Protein AF-A0A2B4SG74-F1 (afdb_monomer_lite)

Organism: Stylophora pistillata (NCBI:txid50429)

pLDDT: mean 77.89, std 18.44, range [24.59, 96.38]

Secondary structure (DSSP, 8-state):
---HHHHHSTT--GGGSPP-EEEEES-PPPPTTT--HHHHHHHHHH-GGG-GGGHHHHHHHHHHS-GGG-EEEEE----GGGGG-HHHHHHSHHHHHHHHHHHHHH-PPPPB-TT--B--HHHHHHHHHHHHHHHHTT-GGGHHHHHHHHHHHHHHHHHHHHTGGGGG-SSHHHHHHHHHHHHHHHHHH---HHHHHHHHHHHHHHHHHHHHHHHHHHHHHHHHHHHHHHHHHHHHHHHHHHHHHHHHHHHHHHHHHHHHHHHHHHHHHHHHHHHHHHHHHHHHHHTTS-------------SS---PEEEE--HHHHHHH---SEEEE--HHHHHHH-GGGEEE-TTS-EEE-HHHHHHHHH--PPS------------

Sequence (380 aa):
MSRLSDQIFPNITIENFPKLQVVIRGALGDPDGGKTIEDYTKDCIVEESFQESMKEERKAIAKHFPRNQIIVSQIPQVERDLFKDFDKLRKSDYWQEMRRLVEKLKKFPIKKTLGGSPMDGQGLVELAWYLKDTMNADSWLDFGNVYTALEKNICKRSRVKLIEPLFALPTADEIETRIEDALRNFAMDCELQTEISAVHKDLQHFAGEKRKADELELKVKEAESQRKAVEKKSEEQKQNFQYQMSAKTMEIERVKREKEEAELKEKNLKQLHQEQMKTIALLKEELSKKSSGFLDFIAPVGLGLALGVCWEWNEVAKQKFGLSGKDCGVIAQEVKKLYPHAVTTAIKGYLTVRYDMLNKMIYNFPDKNHHLDYNMNWTK

Structure (mmCIF, N/CA/C/O backbone):
data_AF-A0A2B4SG74-F1
#
_entry.id   AF-A0A2B4SG74-F1
#
loop_
_atom_site.group_PDB
_atom_site.id
_atom_site.type_symbol
_atom_site.label_atom_id
_atom_site.label_alt_id
_atom_site.label_comp_id
_atom_site.label_asym_id
_atom_site.label_entity_id
_atom_site.label_seq_id
_atom_site.pdbx_PDB_ins_code
_atom_site.Cartn_x
_atom_site.Cartn_y
_atom_site.Cartn_z
_atom_site.occupancy
_atom_site.B_iso_or_equiv
_atom_site.auth_seq_id
_atom_site.auth_comp_id
_atom_site.auth_asym_id
_atom_site.auth_atom_id
_atom_site.pdbx_PDB_model_num
ATOM 1 N N . MET A 1 1 ? 18.905 -27.986 -20.088 1.00 46.09 1 MET A N 1
ATOM 2 C CA . MET A 1 1 ? 19.153 -27.029 -18.988 1.00 46.09 1 MET A CA 1
ATOM 3 C C . MET A 1 1 ? 18.281 -25.811 -19.235 1.00 46.09 1 MET A C 1
ATOM 5 O O . MET A 1 1 ? 18.272 -25.352 -20.372 1.00 46.09 1 MET A O 1
ATOM 9 N N . SER A 1 2 ? 17.506 -25.337 -18.252 1.00 59.81 2 SER A N 1
ATOM 10 C CA . SER A 1 2 ? 16.792 -24.060 -18.407 1.00 59.81 2 SER A CA 1
ATOM 11 C C . SER A 1 2 ? 17.811 -22.924 -18.434 1.00 59.81 2 SER A C 1
ATOM 13 O O . SER A 1 2 ? 18.819 -22.980 -17.727 1.00 59.81 2 SER A O 1
ATOM 15 N N . ARG A 1 3 ? 17.596 -21.929 -19.297 1.00 66.62 3 ARG A N 1
ATOM 16 C CA . ARG A 1 3 ? 18.494 -20.776 -19.381 1.00 66.62 3 ARG A CA 1
ATOM 17 C C . ARG A 1 3 ? 18.402 -19.975 -18.094 1.00 66.62 3 ARG A C 1
ATOM 19 O O . ARG A 1 3 ? 17.334 -19.887 -17.493 1.00 66.62 3 ARG A O 1
ATOM 26 N N . LEU A 1 4 ? 19.508 -19.344 -17.710 1.00 67.75 4 LEU A N 1
ATOM 27 C CA . LEU A 1 4 ? 19.544 -18.518 -16.509 1.00 67.75 4 LEU A CA 1
ATOM 28 C C . LEU A 1 4 ? 18.475 -17.412 -16.550 1.00 67.75 4 LEU A C 1
ATOM 30 O O . LEU A 1 4 ? 17.810 -17.166 -15.555 1.00 67.75 4 LEU A O 1
ATOM 34 N N . SER A 1 5 ? 18.220 -16.821 -17.720 1.00 67.00 5 SER A N 1
ATOM 35 C CA . SER A 1 5 ? 17.137 -15.848 -17.912 1.00 67.00 5 SER A CA 1
ATOM 36 C C . SER A 1 5 ? 15.753 -16.399 -17.554 1.00 67.00 5 SER A C 1
ATOM 38 O O . SER A 1 5 ? 14.945 -15.681 -16.979 1.00 67.00 5 SER A O 1
ATOM 40 N N . ASP A 1 6 ? 15.484 -17.672 -17.853 1.00 70.75 6 ASP A N 1
ATOM 41 C CA . ASP A 1 6 ? 14.203 -18.318 -17.551 1.00 70.75 6 ASP A CA 1
ATOM 42 C C . ASP A 1 6 ? 14.072 -18.684 -16.067 1.00 70.75 6 ASP A C 1
ATOM 44 O O . ASP A 1 6 ? 12.958 -18.814 -15.566 1.00 70.75 6 ASP A O 1
ATOM 48 N N . GLN A 1 7 ? 15.199 -18.839 -15.366 1.00 68.62 7 GLN A N 1
ATOM 49 C CA . GLN A 1 7 ? 15.242 -19.051 -13.917 1.00 68.62 7 GLN A CA 1
ATOM 50 C C . GLN A 1 7 ? 15.112 -17.733 -13.147 1.00 68.62 7 GLN A C 1
ATOM 52 O O . GLN A 1 7 ? 14.427 -17.682 -12.131 1.00 68.62 7 GLN A O 1
ATOM 57 N N . ILE A 1 8 ? 15.750 -16.668 -13.640 1.00 68.50 8 ILE A N 1
ATOM 58 C CA . ILE A 1 8 ? 15.745 -15.347 -13.004 1.00 68.50 8 ILE A CA 1
ATOM 59 C C . ILE A 1 8 ? 14.426 -14.607 -13.258 1.00 68.50 8 ILE A C 1
ATOM 61 O O . ILE A 1 8 ? 13.906 -13.945 -12.361 1.00 68.50 8 ILE A O 1
ATOM 65 N N . PHE A 1 9 ? 13.879 -14.719 -14.469 1.00 71.94 9 PHE A N 1
ATOM 66 C CA . PHE A 1 9 ? 12.669 -14.014 -14.888 1.00 71.94 9 PHE A CA 1
ATOM 67 C C . PHE A 1 9 ? 11.568 -14.982 -15.364 1.00 71.94 9 PHE A C 1
ATOM 69 O O . PHE A 1 9 ? 11.155 -14.937 -16.531 1.00 71.94 9 PHE A O 1
ATOM 76 N N . PRO A 1 10 ? 11.069 -15.880 -14.495 1.00 62.78 10 PRO A N 1
ATOM 77 C CA . PRO A 1 10 ? 9.978 -16.771 -14.852 1.00 62.78 10 PRO A CA 1
ATOM 78 C C . PRO A 1 10 ? 8.664 -15.983 -14.933 1.00 62.78 10 PRO A C 1
ATOM 80 O O . PRO A 1 10 ? 8.332 -15.223 -14.029 1.00 62.78 10 PRO A O 1
ATOM 83 N N . ASN A 1 11 ? 7.890 -16.189 -16.003 1.00 62.28 11 ASN A N 1
ATOM 84 C CA . ASN A 1 11 ? 6.519 -15.670 -16.144 1.00 62.28 11 ASN A CA 1
ATOM 85 C C . ASN A 1 11 ? 6.361 -14.148 -15.940 1.00 62.28 11 ASN A C 1
ATOM 87 O O . ASN A 1 11 ? 5.356 -13.696 -15.399 1.00 62.28 11 ASN A O 1
ATOM 91 N N . ILE A 1 12 ? 7.342 -13.350 -16.366 1.00 65.75 12 ILE A N 1
ATOM 92 C CA . ILE A 1 12 ? 7.268 -11.890 -16.245 1.00 65.75 12 ILE A CA 1
ATOM 93 C C . ILE A 1 12 ? 6.330 -11.257 -17.273 1.00 65.75 12 ILE A C 1
ATOM 95 O O . ILE A 1 12 ? 6.381 -11.560 -18.468 1.00 65.75 12 ILE A O 1
ATOM 99 N N . THR A 1 13 ? 5.529 -10.303 -16.805 1.00 66.25 13 THR A N 1
ATOM 100 C CA . THR A 1 13 ? 4.758 -9.403 -17.662 1.00 66.25 13 THR A CA 1
ATOM 101 C C . THR A 1 13 ? 5.719 -8.427 -18.341 1.00 66.25 13 THR A C 1
ATOM 103 O O . THR A 1 13 ? 6.357 -7.605 -17.683 1.00 66.25 13 THR A O 1
ATOM 106 N N . ILE A 1 14 ? 5.820 -8.503 -19.671 1.00 69.12 14 ILE A N 1
ATOM 107 C CA . ILE A 1 14 ? 6.749 -7.687 -20.481 1.00 69.12 14 ILE A CA 1
ATOM 108 C C . ILE A 1 14 ? 6.483 -6.179 -20.306 1.00 69.12 14 ILE A C 1
ATOM 110 O O . ILE A 1 14 ? 7.381 -5.363 -20.473 1.00 69.12 14 ILE A O 1
ATOM 114 N N . GLU A 1 15 ? 5.265 -5.799 -19.915 1.00 73.69 15 GLU A N 1
ATOM 115 C CA . GLU A 1 15 ? 4.855 -4.403 -19.724 1.00 73.69 15 GLU A CA 1
ATOM 116 C C . GLU A 1 15 ? 5.691 -3.642 -18.687 1.00 73.69 15 GLU A C 1
ATOM 118 O O . GLU A 1 15 ? 5.962 -2.455 -18.875 1.00 73.69 15 GLU A O 1
ATOM 123 N N . ASN A 1 16 ? 6.127 -4.323 -17.622 1.00 77.56 16 ASN A N 1
ATOM 124 C CA . ASN A 1 16 ? 6.920 -3.722 -16.546 1.00 77.56 16 ASN A CA 1
ATOM 125 C C . ASN A 1 16 ? 8.428 -3.946 -16.726 1.00 77.56 16 ASN A C 1
ATOM 127 O O . ASN A 1 16 ? 9.232 -3.455 -15.930 1.00 77.56 16 ASN A O 1
ATOM 131 N N . PHE A 1 17 ? 8.831 -4.675 -17.770 1.00 76.12 17 PHE A N 1
ATOM 132 C CA . PHE A 1 17 ? 10.235 -4.933 -18.045 1.00 76.12 17 PHE A CA 1
ATOM 133 C C . PHE A 1 17 ? 10.927 -3.665 -18.584 1.00 76.12 17 PHE A C 1
ATOM 135 O O . PHE A 1 17 ? 10.308 -2.869 -19.300 1.00 76.12 17 PHE A O 1
ATOM 142 N N . PRO A 1 18 ? 12.214 -3.428 -18.259 1.00 77.81 18 PRO A N 1
ATOM 143 C CA . PRO A 1 18 ? 12.951 -2.299 -18.815 1.00 77.81 18 PRO A CA 1
ATOM 144 C C . PRO A 1 18 ? 12.933 -2.292 -20.348 1.00 77.81 18 PRO A C 1
ATOM 146 O O . PRO A 1 18 ? 13.016 -3.333 -20.989 1.00 77.81 18 PRO A O 1
ATOM 149 N N . LYS A 1 19 ? 12.877 -1.100 -20.950 1.00 82.31 19 LYS A N 1
ATOM 150 C CA . LYS A 1 19 ? 12.942 -0.943 -22.411 1.00 82.31 19 LYS A CA 1
ATOM 151 C C . LYS A 1 19 ? 14.387 -0.946 -22.906 1.00 82.31 19 LYS A C 1
ATOM 153 O O . LYS A 1 19 ? 15.270 -0.394 -22.249 1.00 82.31 19 LYS A O 1
ATOM 158 N N . LEU A 1 20 ? 14.608 -1.487 -24.106 1.00 88.19 20 LEU A N 1
ATOM 159 C CA . LEU A 1 20 ? 15.909 -1.475 -24.775 1.00 88.19 20 LEU A CA 1
ATOM 160 C C . LEU A 1 20 ? 16.028 -0.276 -25.726 1.00 88.19 20 LEU A C 1
ATOM 162 O O . LEU A 1 20 ? 15.348 -0.201 -26.750 1.00 88.19 20 LEU A O 1
ATOM 166 N N . GLN A 1 21 ? 16.930 0.649 -25.393 1.00 89.88 21 GLN A N 1
ATOM 167 C CA . GLN A 1 21 ? 17.346 1.749 -26.264 1.00 89.88 21 GLN A CA 1
ATOM 168 C C . GLN A 1 21 ? 18.730 1.442 -26.836 1.00 89.88 21 GLN A C 1
ATOM 170 O O . GLN A 1 21 ? 19.712 1.368 -26.101 1.00 89.88 21 GLN A O 1
ATOM 175 N N . VAL A 1 22 ? 18.817 1.340 -28.157 1.00 92.06 22 VAL A N 1
ATOM 176 C CA . VAL A 1 22 ? 20.075 1.179 -28.888 1.00 92.06 22 VAL A CA 1
ATOM 177 C C . VAL A 1 22 ? 20.520 2.543 -29.399 1.00 92.06 22 VAL A C 1
ATOM 179 O O . VAL A 1 22 ? 19.717 3.307 -29.944 1.00 92.06 22 VAL A O 1
ATOM 182 N N . VAL A 1 23 ? 21.797 2.867 -29.200 1.00 91.94 23 VAL A N 1
ATOM 183 C CA . VAL A 1 23 ? 22.414 4.096 -29.710 1.00 91.94 23 VAL A CA 1
ATOM 184 C C . VAL A 1 23 ? 23.575 3.718 -30.614 1.00 91.94 23 VAL A C 1
ATOM 186 O O . VAL A 1 23 ? 24.609 3.247 -30.142 1.00 91.94 23 VAL A O 1
ATOM 189 N N . ILE A 1 24 ? 23.401 3.947 -31.909 1.00 90.19 24 ILE A N 1
ATOM 190 C CA . ILE A 1 24 ? 24.418 3.692 -32.925 1.00 90.19 24 ILE A CA 1
ATOM 191 C C . ILE A 1 24 ? 25.202 4.977 -33.137 1.00 90.19 24 ILE A C 1
ATOM 193 O O . ILE A 1 24 ? 24.617 6.028 -33.384 1.00 90.19 24 ILE A O 1
ATOM 197 N N . ARG A 1 25 ? 26.528 4.904 -33.041 1.00 86.62 25 ARG A N 1
ATOM 198 C CA . ARG A 1 25 ? 27.419 6.039 -33.300 1.00 86.62 25 ARG A CA 1
ATOM 199 C C . ARG A 1 25 ? 28.217 5.743 -34.557 1.00 86.62 25 ARG A C 1
ATOM 201 O O . ARG A 1 25 ? 28.949 4.758 -34.570 1.00 86.62 25 ARG A O 1
ATOM 208 N N . GLY A 1 26 ? 28.098 6.581 -35.581 1.00 81.19 26 GLY A N 1
ATOM 209 C CA . GLY A 1 26 ? 28.899 6.422 -36.793 1.00 81.19 26 GLY A CA 1
ATOM 210 C C . GLY A 1 26 ? 28.222 6.896 -38.074 1.00 81.19 26 GLY A C 1
ATOM 211 O O . GLY A 1 26 ? 27.052 7.281 -38.081 1.00 81.19 26 GLY A O 1
ATOM 212 N N . ALA A 1 27 ? 28.981 6.837 -39.167 1.00 72.56 27 ALA A N 1
ATOM 213 C CA . ALA A 1 27 ? 28.511 7.042 -40.534 1.00 72.56 27 ALA A CA 1
ATOM 214 C C . ALA A 1 27 ? 28.172 5.693 -41.188 1.00 72.56 27 ALA A C 1
ATOM 216 O O . ALA A 1 27 ? 28.838 5.259 -42.125 1.00 72.56 27 ALA A O 1
ATOM 217 N N . LEU A 1 28 ? 27.169 4.996 -40.650 1.00 79.38 28 LEU A N 1
ATOM 218 C CA . LEU A 1 28 ? 26.618 3.825 -41.331 1.00 79.38 28 LEU A CA 1
ATOM 219 C C . LEU A 1 28 ? 25.747 4.301 -42.496 1.00 79.38 28 LEU A C 1
ATOM 221 O O . LEU A 1 28 ? 24.942 5.216 -42.317 1.00 79.38 28 LEU A O 1
ATOM 225 N N . GLY A 1 29 ? 25.933 3.693 -43.667 1.00 76.62 29 GLY A N 1
ATOM 226 C CA . GLY A 1 29 ? 25.005 3.830 -44.786 1.00 76.62 29 GLY A CA 1
ATOM 227 C C . GLY A 1 29 ? 23.738 3.012 -44.549 1.00 76.62 29 GLY A C 1
ATOM 228 O O . GLY A 1 29 ? 23.721 2.120 -43.694 1.00 76.62 29 GLY A O 1
ATOM 229 N N . ASP A 1 30 ? 22.690 3.315 -45.311 1.00 79.94 30 ASP A N 1
ATOM 230 C CA . ASP A 1 30 ? 21.480 2.505 -45.273 1.00 79.94 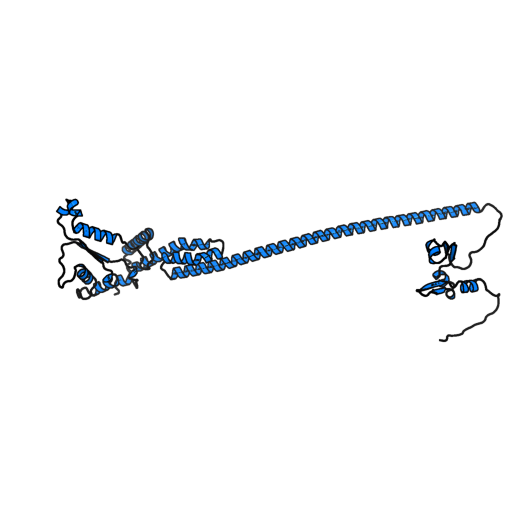30 ASP A CA 1
ATOM 231 C C . ASP A 1 30 ? 21.781 1.074 -45.751 1.00 79.94 30 ASP A C 1
ATOM 233 O O . ASP A 1 30 ? 22.511 0.889 -46.730 1.00 79.94 30 ASP A O 1
ATOM 237 N N . PRO A 1 31 ? 21.261 0.055 -45.051 1.00 83.56 31 PRO A N 1
ATOM 238 C CA . PRO A 1 31 ? 21.435 -1.333 -45.442 1.00 83.56 31 PRO A CA 1
ATOM 239 C C . PRO A 1 31 ? 20.709 -1.653 -46.754 1.00 83.56 31 PRO A C 1
ATOM 241 O O . PRO A 1 31 ? 19.700 -1.040 -47.112 1.00 83.56 31 PRO A O 1
ATOM 244 N N . ASP A 1 32 ? 21.216 -2.667 -47.456 1.00 79.50 32 ASP A N 1
ATOM 245 C CA . ASP A 1 32 ? 20.659 -3.115 -48.730 1.00 79.50 32 ASP A CA 1
ATOM 246 C C . ASP A 1 32 ? 19.172 -3.504 -48.617 1.00 79.50 32 ASP A C 1
ATOM 248 O O . ASP A 1 32 ? 18.679 -3.948 -47.575 1.00 79.50 32 ASP A O 1
ATOM 252 N N . GLY A 1 33 ? 18.442 -3.363 -49.727 1.00 78.38 33 GLY A N 1
ATOM 253 C CA . GLY A 1 33 ? 17.026 -3.740 -49.806 1.00 78.38 33 GLY A CA 1
ATOM 254 C C . GLY A 1 33 ? 16.047 -2.679 -49.294 1.00 78.38 33 GLY A C 1
ATOM 255 O O . GLY A 1 33 ? 14.904 -3.009 -48.987 1.00 78.38 33 GLY A O 1
ATOM 256 N N . GLY A 1 34 ? 16.476 -1.414 -49.200 1.00 80.12 34 GLY A N 1
ATOM 257 C CA . GLY A 1 34 ? 15.609 -0.283 -48.845 1.00 80.12 34 GLY A CA 1
ATOM 258 C C . GLY A 1 34 ? 15.184 -0.254 -47.376 1.00 80.12 34 GLY A C 1
ATOM 259 O O . GLY A 1 34 ? 14.240 0.455 -47.025 1.00 80.12 34 GLY A O 1
ATOM 260 N N . LYS A 1 35 ? 15.853 -1.029 -46.514 1.00 85.31 35 LYS A N 1
ATOM 261 C CA . LYS A 1 35 ? 15.627 -0.990 -45.069 1.00 85.31 35 LYS A CA 1
ATOM 262 C C . LYS A 1 35 ? 16.327 0.219 -44.467 1.00 85.31 35 LYS A C 1
ATOM 264 O O . LYS A 1 35 ? 17.443 0.556 -44.839 1.00 85.31 35 LYS A O 1
ATOM 269 N N . THR A 1 36 ? 15.692 0.825 -43.472 1.00 89.50 36 THR A N 1
ATOM 270 C CA . THR A 1 36 ? 16.356 1.831 -42.641 1.00 89.50 36 THR A CA 1
ATOM 271 C C . THR A 1 36 ? 17.359 1.158 -41.700 1.00 89.50 36 THR A C 1
ATOM 273 O O . THR A 1 36 ? 17.187 -0.006 -41.316 1.00 89.50 36 THR A O 1
ATOM 276 N N . ILE A 1 37 ? 18.377 1.899 -41.251 1.00 88.50 37 ILE A N 1
ATOM 277 C CA . ILE A 1 37 ? 19.296 1.443 -40.190 1.00 88.50 37 ILE A CA 1
ATOM 278 C C . ILE A 1 37 ? 18.525 1.027 -38.929 1.00 88.50 37 ILE A C 1
ATOM 280 O O . ILE A 1 37 ? 18.900 0.063 -38.258 1.00 88.50 37 ILE A O 1
ATOM 284 N N . GLU A 1 38 ? 17.432 1.725 -38.611 1.00 89.75 38 GLU A N 1
ATOM 285 C CA . GLU A 1 38 ? 16.568 1.395 -37.479 1.00 89.75 38 GLU A CA 1
ATOM 286 C C . GLU A 1 38 ? 15.947 0.000 -37.625 1.00 89.75 38 GLU A C 1
ATOM 288 O O . GLU A 1 38 ? 16.094 -0.823 -36.718 1.00 89.75 38 GLU A O 1
ATOM 293 N N . ASP A 1 39 ? 15.291 -0.287 -38.750 1.00 91.38 39 ASP A N 1
ATOM 294 C CA . ASP A 1 39 ? 14.640 -1.582 -38.969 1.00 91.38 39 ASP A CA 1
ATOM 295 C C . ASP A 1 39 ? 15.643 -2.722 -39.048 1.00 91.38 39 ASP A C 1
ATOM 297 O O . ASP A 1 39 ? 15.446 -3.758 -38.414 1.00 91.38 39 ASP A O 1
ATOM 301 N N . TYR A 1 40 ? 16.753 -2.507 -39.754 1.00 92.62 40 TYR A N 1
ATOM 302 C CA . TYR A 1 40 ? 17.822 -3.492 -39.831 1.00 92.62 40 TYR A CA 1
ATOM 303 C C . TYR A 1 40 ? 18.396 -3.811 -38.453 1.00 92.62 40 TYR A C 1
ATOM 305 O O . TYR A 1 40 ? 18.620 -4.974 -38.134 1.00 92.62 40 TYR A O 1
ATOM 313 N N . THR A 1 41 ? 18.599 -2.800 -37.605 1.00 92.38 41 THR A N 1
ATOM 314 C CA . THR A 1 41 ? 19.118 -3.004 -36.247 1.00 92.38 41 THR A CA 1
ATOM 315 C C . THR A 1 41 ? 18.132 -3.778 -35.386 1.00 92.38 41 THR A C 1
ATOM 317 O O . THR A 1 41 ? 18.549 -4.667 -34.649 1.00 92.38 41 THR A O 1
ATOM 320 N N . LYS A 1 42 ? 16.831 -3.480 -35.477 1.00 93.81 42 LYS A N 1
ATOM 321 C CA . LYS A 1 42 ? 15.806 -4.242 -34.752 1.00 93.81 42 LYS A CA 1
ATOM 322 C C . LYS A 1 42 ? 15.826 -5.708 -35.178 1.00 93.81 42 LYS A C 1
ATOM 324 O O . LYS A 1 42 ? 15.923 -6.578 -34.315 1.00 93.81 42 LYS A O 1
ATOM 329 N N . ASP A 1 43 ? 15.818 -5.978 -36.481 1.00 92.19 43 ASP A N 1
ATOM 330 C CA . ASP A 1 43 ? 15.881 -7.342 -37.020 1.00 92.19 43 ASP A CA 1
ATOM 331 C C . ASP A 1 43 ? 17.177 -8.042 -36.565 1.00 92.19 43 ASP A C 1
ATOM 333 O O . ASP A 1 43 ? 17.149 -9.153 -36.041 1.00 92.19 43 ASP A O 1
ATOM 337 N N . CYS A 1 44 ? 18.306 -7.335 -36.628 1.00 91.50 44 CYS A N 1
ATOM 338 C CA . CYS A 1 44 ? 19.619 -7.785 -36.163 1.00 91.50 44 CYS A CA 1
ATOM 339 C C . CYS A 1 44 ? 19.706 -8.012 -34.645 1.00 91.50 44 CYS A C 1
ATOM 341 O O . CYS A 1 44 ? 20.732 -8.488 -34.164 1.00 91.50 44 CYS A O 1
ATOM 343 N N . ILE A 1 45 ? 18.677 -7.716 -33.852 1.00 92.81 45 ILE A N 1
ATOM 344 C CA . ILE A 1 45 ? 18.647 -8.033 -32.416 1.00 92.81 45 ILE A CA 1
ATOM 345 C C . ILE A 1 45 ? 17.709 -9.207 -32.149 1.00 92.81 45 ILE A C 1
ATOM 347 O O . ILE A 1 45 ? 18.089 -10.120 -31.417 1.00 92.81 45 ILE A O 1
ATOM 351 N N . VAL A 1 46 ? 16.520 -9.219 -32.757 1.00 93.88 46 VAL A N 1
ATOM 352 C CA . VAL A 1 46 ? 15.441 -10.134 -32.343 1.00 93.88 46 VAL A CA 1
ATOM 353 C C . VAL A 1 46 ? 14.935 -11.089 -33.417 1.00 93.88 46 VAL A C 1
ATOM 355 O O . VAL A 1 46 ? 14.260 -12.048 -33.061 1.00 93.88 46 VAL A O 1
ATOM 358 N N . GLU A 1 47 ? 15.240 -10.872 -34.698 1.00 92.56 47 GLU A N 1
ATOM 359 C CA . GLU A 1 47 ? 14.704 -11.713 -35.775 1.00 92.56 47 GLU A CA 1
ATOM 360 C C . GLU A 1 47 ? 15.440 -13.055 -35.842 1.00 92.56 47 GLU A C 1
ATOM 362 O O . GLU A 1 47 ? 16.646 -13.100 -36.096 1.00 92.56 47 GLU A O 1
ATOM 367 N N . GLU A 1 48 ? 14.718 -14.157 -35.633 1.00 89.88 48 GLU A N 1
ATOM 368 C CA . GLU A 1 48 ? 15.298 -15.505 -35.554 1.00 89.88 48 GLU A CA 1
ATOM 369 C C . GLU A 1 48 ? 16.054 -15.872 -36.837 1.00 89.88 48 GLU A C 1
ATOM 371 O O . GLU A 1 48 ? 17.133 -16.464 -36.775 1.00 89.88 48 GLU A O 1
ATOM 376 N N . SER A 1 49 ? 15.524 -15.464 -37.993 1.00 87.81 49 SER A N 1
ATOM 377 C CA . SER A 1 49 ? 16.096 -15.775 -39.305 1.00 87.81 49 SER A CA 1
ATOM 378 C C . SER A 1 49 ? 17.283 -14.894 -39.700 1.00 87.81 49 SER A C 1
ATOM 380 O O . SER A 1 49 ? 17.843 -15.088 -40.776 1.00 87.81 49 SER A O 1
ATOM 382 N N . PHE A 1 50 ? 17.667 -13.903 -38.887 1.00 87.88 50 PHE A N 1
ATOM 383 C CA . PHE A 1 50 ? 18.754 -12.986 -39.244 1.00 87.88 50 PHE A CA 1
ATOM 384 C C . PHE A 1 50 ? 20.111 -13.702 -39.309 1.00 87.88 50 PHE A C 1
ATOM 386 O O . PHE A 1 50 ? 20.942 -13.398 -40.161 1.00 87.88 50 PHE A O 1
ATOM 393 N N . GLN A 1 51 ? 20.341 -14.659 -38.403 1.00 87.50 51 GLN A N 1
ATOM 394 C CA . GLN A 1 51 ? 21.536 -15.502 -38.391 1.00 87.50 51 GLN A CA 1
ATOM 395 C C . GLN A 1 51 ? 21.259 -16.801 -37.628 1.00 87.50 51 GLN A C 1
ATOM 397 O O . GLN A 1 51 ? 21.105 -16.774 -36.406 1.00 87.50 51 GLN A O 1
ATOM 402 N N . GLU A 1 52 ? 21.274 -17.935 -38.335 1.00 85.25 52 GLU A N 1
ATOM 403 C CA . GLU A 1 52 ? 20.862 -19.240 -37.789 1.00 85.25 52 GLU A CA 1
ATOM 404 C C . GLU A 1 52 ? 21.660 -19.651 -36.540 1.00 85.25 52 GLU A C 1
ATOM 406 O O . GLU A 1 52 ? 21.100 -20.180 -35.585 1.00 85.25 52 GLU A O 1
ATOM 411 N N . SER A 1 53 ? 22.962 -19.338 -36.489 1.00 89.62 53 SER A N 1
ATOM 412 C CA . SER A 1 53 ? 23.825 -19.692 -35.353 1.00 89.62 53 SER A CA 1
ATOM 413 C C . SER A 1 53 ? 23.482 -18.969 -34.046 1.00 89.62 53 SER A C 1
ATOM 415 O O . SER A 1 53 ? 24.013 -19.346 -33.010 1.00 89.62 53 SER A O 1
ATOM 417 N N . MET A 1 54 ? 22.653 -17.921 -34.099 1.00 89.00 54 MET A N 1
ATOM 418 C CA . MET A 1 54 ? 22.254 -17.093 -32.951 1.00 89.00 54 MET A CA 1
ATOM 419 C C . MET A 1 54 ? 20.748 -17.180 -32.669 1.00 89.00 54 MET A C 1
ATOM 421 O O . MET A 1 54 ? 20.199 -16.368 -31.921 1.00 89.00 54 MET A O 1
ATOM 425 N N . LYS A 1 55 ? 20.045 -18.112 -33.320 1.00 90.38 55 LYS A N 1
ATOM 426 C CA . LYS A 1 55 ? 18.582 -18.203 -33.290 1.00 90.38 55 LYS A CA 1
ATOM 427 C C . LYS A 1 55 ? 18.024 -18.241 -31.870 1.00 90.38 55 LYS A C 1
ATOM 429 O O . LYS A 1 55 ? 17.107 -17.493 -31.534 1.00 90.38 55 LYS A O 1
ATOM 434 N N . GLU A 1 56 ? 18.604 -19.078 -31.016 1.00 85.69 56 GLU A N 1
ATOM 435 C CA . GLU A 1 56 ? 18.108 -19.254 -29.657 1.00 85.69 56 GLU A CA 1
ATOM 436 C C . GLU A 1 56 ? 18.364 -18.003 -28.803 1.00 85.69 56 GLU A C 1
ATOM 438 O O . GLU A 1 56 ? 17.487 -17.574 -28.053 1.00 85.69 56 GLU A O 1
ATOM 443 N N . GLU A 1 57 ? 19.539 -17.378 -28.885 1.00 87.12 57 GLU A N 1
ATOM 444 C CA . GLU A 1 57 ? 19.866 -16.115 -28.203 1.00 87.12 57 GLU A CA 1
ATOM 445 C C . GLU A 1 57 ? 18.873 -15.013 -28.579 1.00 87.12 57 GLU A C 1
ATOM 447 O O . GLU A 1 57 ? 18.324 -14.349 -27.699 1.00 87.12 57 GLU A O 1
ATOM 452 N N . ARG A 1 58 ? 18.584 -14.867 -29.876 1.00 90.06 58 ARG A N 1
ATOM 453 C CA . ARG A 1 58 ? 17.630 -13.878 -30.398 1.00 90.06 58 ARG A CA 1
ATOM 454 C C . ARG A 1 58 ? 16.229 -14.113 -29.869 1.00 90.06 58 ARG A C 1
ATOM 456 O O . ARG A 1 58 ? 15.599 -13.168 -29.406 1.00 90.06 58 ARG A O 1
ATOM 463 N N . LYS A 1 59 ? 15.783 -15.368 -29.839 1.00 88.00 59 LYS A N 1
ATOM 464 C CA . LYS A 1 59 ? 14.495 -15.755 -29.257 1.00 88.00 59 LYS A CA 1
ATOM 465 C C . LYS A 1 59 ? 14.392 -15.390 -27.774 1.00 88.00 59 LYS A C 1
ATOM 467 O O . LYS A 1 59 ? 13.356 -14.895 -27.331 1.00 88.00 59 LYS A O 1
ATOM 472 N N . ALA A 1 60 ? 15.467 -15.572 -27.003 1.00 84.00 60 ALA A N 1
ATOM 473 C CA . ALA A 1 60 ? 15.495 -15.137 -25.605 1.00 84.00 60 ALA A CA 1
ATOM 474 C C . ALA A 1 60 ? 15.475 -13.611 -25.461 1.00 84.00 60 ALA A C 1
ATOM 476 O O . ALA A 1 60 ? 14.752 -13.097 -24.612 1.00 84.00 60 ALA A O 1
ATOM 477 N N . ILE A 1 61 ? 16.211 -12.874 -26.295 1.00 87.00 61 ILE A N 1
ATOM 478 C CA . ILE A 1 61 ? 16.167 -11.406 -26.280 1.00 87.00 61 ILE A CA 1
ATOM 479 C C . ILE A 1 61 ? 14.765 -10.920 -26.671 1.00 87.00 61 ILE A C 1
ATOM 481 O O . ILE A 1 61 ? 14.202 -10.090 -25.964 1.00 87.00 61 ILE A O 1
ATOM 485 N N . ALA A 1 62 ? 14.167 -11.480 -27.725 1.00 89.12 62 ALA A N 1
ATOM 486 C CA . ALA A 1 62 ? 12.836 -11.134 -28.225 1.00 89.12 62 ALA A CA 1
ATOM 487 C C . ALA A 1 62 ? 11.729 -11.357 -27.183 1.00 89.12 62 ALA A C 1
ATOM 489 O O . ALA A 1 62 ? 10.783 -10.571 -27.114 1.00 89.12 62 ALA A O 1
ATOM 490 N N . LYS A 1 63 ? 11.869 -12.393 -26.342 1.00 85.44 63 LYS A N 1
ATOM 491 C CA . LYS A 1 63 ? 10.964 -12.674 -25.216 1.00 85.44 63 LYS A CA 1
ATOM 492 C C . LYS A 1 63 ? 10.909 -11.519 -24.209 1.00 85.44 63 LYS A C 1
ATOM 494 O O . LYS A 1 63 ? 9.853 -11.270 -23.638 1.00 85.44 63 LYS A O 1
ATOM 499 N N . HIS A 1 64 ? 12.028 -10.832 -23.985 1.00 83.38 64 HIS A N 1
ATOM 500 C CA . HIS A 1 64 ? 12.141 -9.757 -22.993 1.00 83.38 64 HIS A CA 1
ATOM 501 C C . HIS A 1 64 ? 12.065 -8.353 -23.606 1.00 83.38 64 HIS A C 1
ATOM 503 O O . HIS A 1 64 ? 11.587 -7.422 -22.965 1.00 83.38 64 HIS A O 1
ATOM 509 N N . PHE A 1 65 ? 12.506 -8.204 -24.853 1.00 88.69 65 PHE A N 1
ATOM 510 C CA . PHE A 1 65 ? 12.542 -6.951 -25.598 1.00 88.69 65 PHE A CA 1
ATOM 511 C C . PHE A 1 65 ? 11.906 -7.157 -26.979 1.00 88.69 65 PHE A C 1
ATOM 513 O O . PHE A 1 65 ? 12.617 -7.358 -27.966 1.00 88.69 65 PHE A O 1
ATOM 520 N N . PRO A 1 66 ? 10.567 -7.117 -27.078 1.00 89.38 66 PRO A N 1
ATOM 521 C CA . PRO A 1 66 ? 9.876 -7.283 -28.349 1.00 89.38 66 PRO A CA 1
ATOM 522 C C . PRO A 1 66 ? 10.320 -6.248 -29.386 1.00 89.38 66 PRO A C 1
ATOM 524 O O . PRO A 1 66 ? 10.580 -5.089 -29.052 1.00 89.38 66 PRO A O 1
ATOM 527 N N . ARG A 1 67 ? 10.332 -6.635 -30.669 1.00 92.12 67 ARG A N 1
ATOM 528 C CA . ARG A 1 67 ? 10.804 -5.790 -31.787 1.00 92.12 67 ARG A CA 1
ATOM 529 C C . ARG A 1 67 ? 10.214 -4.376 -31.773 1.00 92.12 67 ARG A C 1
ATOM 531 O O . ARG A 1 67 ? 10.922 -3.403 -32.015 1.00 92.12 67 ARG A O 1
ATOM 538 N N . ASN A 1 68 ? 8.917 -4.257 -31.493 1.00 90.31 68 ASN A N 1
ATOM 539 C CA . ASN A 1 68 ? 8.189 -2.985 -31.469 1.00 90.31 68 ASN A CA 1
ATOM 540 C C . ASN A 1 68 ? 8.504 -2.106 -30.243 1.00 90.31 68 ASN A C 1
ATOM 542 O O . ASN A 1 68 ? 8.192 -0.918 -30.264 1.00 90.31 68 ASN A O 1
ATOM 546 N N . GLN A 1 69 ? 9.111 -2.663 -29.192 1.00 88.06 69 GLN A N 1
ATOM 547 C CA . GLN A 1 69 ? 9.519 -1.933 -27.989 1.00 88.06 69 GLN A CA 1
ATOM 548 C C . GLN A 1 69 ? 10.987 -1.487 -28.025 1.00 88.06 69 GLN A C 1
ATOM 550 O O . GLN A 1 69 ? 11.384 -0.640 -27.221 1.00 88.06 69 GLN A O 1
ATOM 555 N N . ILE A 1 70 ? 11.785 -2.024 -28.952 1.00 91.44 70 ILE A N 1
ATOM 556 C CA . ILE A 1 70 ? 13.169 -1.599 -29.167 1.00 91.44 70 ILE A CA 1
ATOM 557 C C . ILE A 1 70 ? 13.168 -0.240 -29.861 1.00 91.44 70 ILE A C 1
ATOM 559 O O . ILE A 1 70 ? 12.538 -0.052 -30.904 1.00 91.44 70 ILE A O 1
ATOM 563 N N . ILE A 1 71 ? 13.920 0.705 -29.304 1.00 90.25 71 ILE A N 1
ATOM 564 C CA . ILE A 1 71 ? 14.097 2.035 -29.886 1.00 90.25 71 ILE A CA 1
ATOM 565 C C . ILE A 1 71 ? 15.539 2.162 -30.357 1.00 90.25 71 ILE A C 1
ATOM 567 O O . ILE A 1 71 ? 16.470 1.933 -29.587 1.00 90.25 71 ILE A O 1
ATOM 571 N N . VAL A 1 72 ? 15.734 2.594 -31.600 1.00 91.19 72 VAL A N 1
ATOM 572 C CA . VAL A 1 72 ? 17.064 2.837 -32.169 1.00 91.19 72 VAL A CA 1
ATOM 573 C C . VAL A 1 72 ? 17.235 4.337 -32.392 1.00 91.19 72 VAL A C 1
ATOM 575 O O . VAL A 1 72 ? 16.324 5.024 -32.854 1.00 91.19 72 VAL A O 1
ATOM 578 N N . SER A 1 73 ? 18.386 4.871 -31.997 1.00 90.12 73 SER A N 1
ATOM 579 C CA . SER A 1 73 ? 18.784 6.248 -32.293 1.00 90.12 73 SER A CA 1
ATOM 580 C C . SER A 1 73 ? 20.170 6.237 -32.918 1.00 90.12 73 SER A C 1
ATOM 582 O O . SER A 1 73 ? 21.073 5.579 -32.401 1.00 90.12 73 SER A O 1
ATOM 584 N N . GLN A 1 74 ? 20.341 6.973 -34.010 1.00 89.19 74 GLN A N 1
ATOM 585 C CA . GLN A 1 74 ? 21.622 7.118 -34.684 1.00 89.19 74 GLN A CA 1
ATOM 586 C C . GLN A 1 74 ? 22.211 8.489 -34.371 1.00 89.19 74 GLN A C 1
ATOM 588 O O . GLN A 1 74 ? 21.530 9.507 -34.459 1.00 89.19 74 GLN A O 1
ATOM 593 N N . ILE A 1 75 ? 23.483 8.497 -33.996 1.00 89.75 75 ILE A N 1
ATOM 594 C CA . ILE A 1 75 ? 24.281 9.701 -33.831 1.00 89.75 75 ILE A CA 1
ATOM 595 C C . ILE A 1 75 ? 25.245 9.747 -35.019 1.00 89.75 75 ILE A C 1
ATOM 597 O O . ILE A 1 75 ? 26.068 8.830 -35.152 1.00 89.75 75 ILE A O 1
ATOM 601 N N . PRO A 1 76 ? 25.157 10.780 -35.877 1.00 87.31 76 PRO A N 1
ATOM 602 C CA . PRO A 1 76 ? 26.009 10.879 -37.050 1.00 87.31 76 PRO A CA 1
ATOM 603 C C . PRO A 1 76 ? 27.473 11.035 -36.638 1.00 87.31 76 PRO A C 1
ATOM 605 O O . PRO A 1 76 ? 27.799 11.630 -35.607 1.00 87.31 76 PRO A O 1
ATOM 608 N N . GLN A 1 77 ? 28.374 10.502 -37.458 1.00 87.31 77 GLN A N 1
ATOM 609 C CA . GLN A 1 77 ? 29.798 10.765 -37.302 1.00 87.31 77 GLN A CA 1
ATOM 610 C C . GLN A 1 77 ? 30.107 12.196 -37.733 1.00 87.31 77 GLN A C 1
ATOM 612 O O . GLN A 1 77 ? 29.653 12.648 -38.779 1.00 87.31 77 GLN A O 1
ATOM 617 N N . VAL A 1 78 ? 30.907 12.892 -36.931 1.00 88.12 78 VAL A N 1
ATOM 618 C CA . VAL A 1 78 ? 31.347 14.260 -37.210 1.00 88.12 78 VAL A CA 1
ATOM 619 C C . VAL A 1 78 ? 32.847 14.393 -37.010 1.00 88.12 78 VAL A C 1
ATOM 621 O O . VAL A 1 78 ? 33.456 13.659 -36.227 1.00 88.12 78 VAL A O 1
ATOM 624 N N . GLU A 1 79 ? 33.447 15.341 -37.721 1.00 88.75 79 GLU A N 1
ATOM 625 C CA . GLU A 1 79 ? 34.854 15.683 -37.553 1.00 88.75 79 GLU A CA 1
ATOM 626 C C . GLU A 1 79 ? 35.109 16.292 -36.173 1.00 88.75 79 GLU A C 1
ATOM 628 O O . GLU A 1 79 ? 34.285 17.031 -35.628 1.00 88.75 79 GLU A O 1
ATOM 633 N N . ARG A 1 80 ? 36.288 16.017 -35.602 1.00 86.94 80 ARG A N 1
ATOM 634 C CA . ARG A 1 80 ? 36.642 16.512 -34.262 1.00 86.94 80 ARG A CA 1
ATOM 635 C C . ARG A 1 80 ? 36.644 18.037 -34.171 1.00 86.94 80 ARG A C 1
ATOM 637 O O . ARG A 1 80 ? 36.377 18.578 -33.101 1.00 86.94 80 ARG A O 1
ATOM 644 N N . ASP A 1 81 ? 36.927 18.718 -35.276 1.00 91.88 81 ASP A N 1
ATOM 645 C CA . ASP A 1 81 ? 36.979 20.177 -35.322 1.00 91.88 81 ASP A CA 1
ATOM 646 C C . ASP A 1 81 ? 35.606 20.827 -35.128 1.00 91.88 81 ASP A C 1
ATOM 648 O O . ASP A 1 81 ? 35.541 21.950 -34.626 1.00 91.88 81 ASP A O 1
ATOM 652 N N . LEU A 1 82 ? 34.508 20.105 -35.391 1.00 90.00 82 LEU A N 1
ATOM 653 C CA . LEU A 1 82 ? 33.158 20.585 -35.094 1.00 90.00 82 LEU A CA 1
ATOM 654 C C . LEU A 1 82 ? 32.979 20.902 -33.602 1.00 90.00 82 LEU A C 1
ATOM 656 O O . LEU A 1 82 ? 32.286 21.852 -33.257 1.00 90.00 82 LEU A O 1
ATOM 660 N N . PHE A 1 83 ? 33.627 20.150 -32.707 1.00 90.94 83 PHE A N 1
ATOM 661 C CA . PHE A 1 83 ? 33.519 20.363 -31.260 1.00 90.94 83 PHE A CA 1
ATOM 662 C C . PHE A 1 83 ? 34.334 21.557 -30.747 1.00 90.94 83 PHE A C 1
ATOM 664 O O . PHE A 1 83 ? 34.158 21.955 -29.597 1.00 90.94 83 PHE A O 1
ATOM 671 N N . LYS A 1 84 ? 35.222 22.128 -31.572 1.00 94.44 84 LYS A N 1
ATOM 672 C CA . LYS A 1 84 ? 36.015 23.317 -31.217 1.00 94.44 84 LYS A CA 1
ATOM 673 C C . LYS A 1 84 ? 35.249 24.622 -31.441 1.00 94.44 84 LYS A C 1
ATOM 675 O O . LYS A 1 84 ? 35.622 25.643 -30.874 1.00 94.44 84 LYS A O 1
ATOM 680 N N . ASP A 1 85 ? 34.191 24.591 -32.249 1.00 94.75 85 ASP A N 1
ATOM 681 C CA . ASP A 1 85 ? 33.368 25.748 -32.597 1.00 94.75 85 ASP A CA 1
ATOM 682 C C . ASP A 1 85 ? 31.917 25.490 -32.173 1.00 94.75 85 ASP A C 1
ATOM 684 O O . ASP A 1 85 ? 31.166 24.763 -32.826 1.00 94.75 85 ASP A O 1
ATOM 688 N N . PHE A 1 86 ? 31.521 26.085 -31.047 1.00 92.81 86 PHE A N 1
ATOM 689 C CA . PHE A 1 86 ? 30.199 25.858 -30.467 1.00 92.81 86 PHE A CA 1
ATOM 690 C C . PHE A 1 86 ? 29.060 26.377 -31.357 1.00 92.81 86 PHE A C 1
ATOM 692 O O . PHE A 1 86 ? 27.983 25.775 -31.394 1.00 92.81 86 PHE A O 1
ATOM 699 N N . ASP A 1 87 ? 29.285 27.458 -32.107 1.00 93.88 87 ASP A N 1
ATOM 700 C CA . ASP A 1 87 ? 28.270 28.018 -32.999 1.00 93.88 87 ASP A CA 1
ATOM 701 C C . ASP A 1 87 ? 28.024 27.112 -34.204 1.00 93.88 87 ASP A C 1
ATOM 703 O O . ASP A 1 87 ? 26.867 26.920 -34.603 1.00 93.88 87 ASP A O 1
ATOM 707 N N . LYS A 1 88 ? 29.085 26.507 -34.753 1.00 93.50 88 LYS A N 1
ATOM 708 C CA . LYS A 1 88 ? 28.962 25.467 -35.786 1.00 93.50 88 LYS A CA 1
ATOM 709 C C . LYS A 1 88 ? 28.337 24.196 -35.229 1.00 93.50 88 LYS A C 1
ATOM 711 O O . LYS A 1 88 ? 27.413 23.666 -35.845 1.00 93.50 88 LYS A O 1
ATOM 716 N N . LEU A 1 89 ? 28.765 23.745 -34.049 1.00 93.06 89 LEU A N 1
ATOM 717 C CA . LEU A 1 89 ? 28.195 22.570 -33.391 1.00 93.06 89 LEU A CA 1
ATOM 718 C C . LEU A 1 89 ? 26.684 22.724 -33.213 1.00 93.06 89 LEU A C 1
ATOM 720 O O . LEU A 1 89 ? 25.936 21.855 -33.649 1.00 93.06 89 LEU A O 1
ATOM 724 N N . ARG A 1 90 ? 26.213 23.843 -32.654 1.00 92.62 90 ARG A N 1
ATOM 725 C CA . ARG A 1 90 ? 24.785 24.073 -32.371 1.00 92.62 90 ARG A CA 1
ATOM 726 C C . ARG A 1 90 ? 23.896 24.027 -33.621 1.00 92.62 90 ARG A C 1
ATOM 728 O O . ARG A 1 90 ? 22.704 23.735 -33.514 1.00 92.62 90 ARG A O 1
ATOM 735 N N . LYS A 1 91 ? 24.460 24.334 -34.792 1.00 92.50 91 LYS A N 1
ATOM 736 C CA . LYS A 1 91 ? 23.770 24.317 -36.092 1.00 92.50 91 LYS A CA 1
ATOM 737 C C . LYS A 1 91 ? 23.885 22.976 -36.827 1.00 92.50 91 LYS A C 1
ATOM 739 O O . LYS A 1 91 ? 23.222 22.810 -37.840 1.00 92.50 91 LYS A O 1
ATOM 744 N N . SER A 1 92 ? 24.707 22.048 -36.340 1.00 92.62 92 SER A N 1
ATOM 745 C CA . SER A 1 92 ? 24.949 20.757 -36.990 1.00 92.62 92 SER A CA 1
ATOM 746 C C . SER A 1 92 ? 23.819 19.747 -36.778 1.00 92.62 92 SER A C 1
ATOM 748 O O . SER A 1 92 ? 23.134 19.766 -35.750 1.00 92.62 92 SER A O 1
ATOM 750 N N . ASP A 1 93 ? 23.709 18.791 -37.701 1.00 89.50 93 ASP A N 1
ATOM 751 C CA . ASP A 1 93 ? 22.798 17.645 -37.584 1.00 89.50 93 ASP A CA 1
ATOM 752 C C . ASP A 1 93 ? 23.111 16.792 -36.351 1.00 89.50 93 ASP A C 1
ATOM 754 O O . ASP A 1 93 ? 22.208 16.315 -35.666 1.00 89.50 93 ASP A O 1
ATOM 758 N N . TYR A 1 94 ? 24.394 16.682 -35.992 1.00 91.62 94 TYR A N 1
ATOM 759 C CA . TYR A 1 94 ? 24.827 16.023 -34.761 1.00 91.62 94 TYR A CA 1
ATOM 760 C C . TYR A 1 94 ? 24.161 16.621 -33.525 1.00 91.62 94 TYR A C 1
ATOM 762 O O . TYR A 1 94 ? 23.662 15.891 -32.669 1.00 91.62 94 TYR A O 1
ATOM 770 N N . TRP A 1 95 ? 24.117 17.951 -33.423 1.00 92.56 95 TRP A N 1
ATOM 771 C CA . TRP A 1 95 ? 23.483 18.611 -32.287 1.00 92.56 95 TRP A CA 1
ATOM 772 C C . TRP A 1 95 ? 21.972 18.386 -32.259 1.00 92.56 95 TRP A C 1
ATOM 774 O O . TRP A 1 95 ? 21.411 18.170 -31.183 1.00 92.56 95 TRP A O 1
ATOM 784 N N . GLN A 1 96 ? 21.311 18.382 -33.419 1.00 91.75 96 GLN A N 1
ATOM 785 C CA . GLN A 1 96 ? 19.878 18.091 -33.494 1.00 91.75 96 GLN A CA 1
ATOM 786 C C . GLN A 1 96 ? 19.567 16.644 -33.090 1.00 91.75 96 GLN A C 1
ATOM 788 O O . GLN A 1 96 ? 18.684 16.431 -32.255 1.00 91.75 96 GLN A O 1
ATOM 793 N N . GLU A 1 97 ? 20.326 15.659 -33.577 1.00 91.19 97 GLU A N 1
ATOM 794 C CA . GLU A 1 97 ? 20.141 14.254 -33.190 1.00 91.19 97 GLU A CA 1
ATOM 795 C C . GLU A 1 97 ? 20.471 14.009 -31.715 1.00 91.19 97 GLU A C 1
ATOM 797 O O . GLU A 1 97 ? 19.729 13.307 -31.025 1.00 91.19 97 GLU A O 1
ATOM 802 N N . MET A 1 98 ? 21.511 14.653 -31.178 1.00 91.56 98 MET A N 1
ATOM 803 C CA . MET A 1 98 ? 21.809 14.608 -29.745 1.00 91.56 98 MET A CA 1
ATOM 804 C C . MET A 1 98 ? 20.679 15.207 -28.910 1.00 91.56 98 MET A C 1
ATOM 806 O O . MET A 1 98 ? 20.282 14.609 -27.909 1.00 91.56 98 MET A O 1
ATOM 810 N N . ARG A 1 99 ? 20.109 16.350 -29.316 1.00 92.12 99 ARG A N 1
ATOM 811 C CA . ARG A 1 99 ? 18.928 16.919 -28.646 1.00 92.12 99 ARG A CA 1
ATOM 812 C C . ARG A 1 99 ? 17.748 15.961 -28.709 1.00 92.12 99 ARG A C 1
ATOM 814 O O . ARG A 1 99 ? 17.120 15.724 -27.682 1.00 92.12 99 ARG A O 1
ATOM 821 N N . ARG A 1 100 ? 17.469 15.371 -29.873 1.00 90.62 100 ARG A N 1
ATOM 822 C CA . ARG A 1 100 ? 16.384 14.397 -30.044 1.00 90.62 100 ARG A CA 1
ATOM 823 C C . ARG A 1 100 ? 16.576 13.180 -29.138 1.00 90.62 100 ARG A C 1
ATOM 825 O O . ARG A 1 100 ? 15.622 12.756 -28.488 1.00 90.62 100 ARG A O 1
ATOM 832 N N . LEU A 1 101 ? 17.797 12.650 -29.049 1.00 90.81 101 LEU A N 1
ATOM 833 C CA . LEU A 1 101 ? 18.139 11.554 -28.144 1.00 90.81 101 LEU A CA 1
ATOM 834 C C . LEU A 1 101 ? 17.950 11.956 -26.679 1.00 90.81 101 LEU A C 1
ATOM 836 O O . LEU A 1 101 ? 17.320 11.217 -25.929 1.00 90.81 101 LEU A O 1
ATOM 840 N N . VAL A 1 102 ? 18.442 13.126 -26.270 1.00 91.12 102 VAL A N 1
ATOM 841 C CA . VAL A 1 102 ? 18.271 13.629 -24.899 1.00 91.12 102 VAL A CA 1
ATOM 842 C C . VAL A 1 102 ? 16.792 13.781 -24.551 1.00 91.12 102 VAL A C 1
ATOM 844 O O . VAL A 1 102 ? 16.386 13.357 -23.476 1.00 91.12 102 VAL A O 1
ATOM 847 N N . GLU A 1 103 ? 15.963 14.313 -25.449 1.00 90.06 103 GLU A N 1
ATOM 848 C CA . GLU A 1 103 ? 14.519 14.426 -25.214 1.00 90.06 103 GLU A CA 1
ATOM 849 C C . GLU A 1 103 ? 13.826 13.059 -25.118 1.00 90.06 103 GLU A C 1
ATOM 851 O O . GLU A 1 103 ? 12.909 12.893 -24.313 1.00 90.06 103 GLU A O 1
ATOM 856 N N . LYS A 1 104 ? 14.281 12.048 -25.872 1.00 85.06 104 LYS A N 1
ATOM 857 C CA . LYS A 1 104 ? 13.816 10.661 -25.694 1.00 85.06 104 LYS A CA 1
ATOM 858 C C . LYS A 1 104 ? 14.235 10.105 -24.331 1.00 85.06 104 LYS A C 1
ATOM 860 O O . LYS A 1 104 ? 13.405 9.526 -23.639 1.00 85.06 104 LYS A O 1
ATOM 865 N N . LEU A 1 105 ? 15.491 10.310 -23.931 1.00 84.69 105 LEU A N 1
ATOM 866 C CA . LEU A 1 105 ? 16.024 9.822 -22.658 1.00 84.69 105 LEU A CA 1
ATOM 867 C C . LEU A 1 105 ? 15.385 10.524 -21.457 1.00 84.69 105 LEU A C 1
ATOM 869 O O . LEU A 1 105 ? 15.136 9.877 -20.455 1.00 84.69 105 LEU A O 1
ATOM 873 N N . LYS A 1 106 ? 15.051 11.815 -21.545 1.00 85.19 106 LYS A N 1
ATOM 874 C CA . LYS A 1 106 ? 14.358 12.545 -20.469 1.00 85.19 106 LYS A CA 1
ATOM 875 C C . LYS A 1 106 ? 12.979 11.974 -20.145 1.00 85.19 106 LYS A C 1
ATOM 877 O O . LYS A 1 106 ? 12.528 12.106 -19.011 1.00 85.19 106 LYS A O 1
ATOM 882 N N . LYS A 1 107 ? 12.317 11.321 -21.104 1.00 80.75 107 LYS A N 1
ATOM 883 C CA . LYS A 1 107 ? 11.033 10.633 -20.904 1.00 80.75 107 LYS A CA 1
ATOM 884 C C . LYS A 1 107 ? 11.236 9.276 -20.218 1.00 80.75 107 LYS A C 1
ATOM 886 O O . LYS A 1 107 ? 10.751 8.255 -20.705 1.00 80.75 107 LYS A O 1
ATOM 891 N N . PHE A 1 108 ? 11.971 9.253 -19.104 1.00 71.06 108 PHE A N 1
ATOM 892 C CA . PHE A 1 108 ? 12.139 8.040 -18.311 1.00 71.06 108 PHE A CA 1
ATOM 893 C C . PHE A 1 108 ? 10.783 7.642 -17.716 1.00 71.06 108 PHE A C 1
ATOM 895 O O . PHE A 1 108 ? 10.202 8.432 -16.969 1.00 71.06 108 PHE A O 1
ATOM 902 N N . PRO A 1 109 ? 10.263 6.439 -18.020 1.00 78.44 109 PRO A N 1
ATOM 903 C CA . PRO A 1 109 ? 9.110 5.933 -17.298 1.00 78.44 109 PRO A CA 1
ATOM 904 C C . PRO A 1 109 ? 9.478 5.749 -15.823 1.00 78.44 109 PRO A C 1
ATOM 906 O O . PRO A 1 109 ? 10.646 5.526 -15.484 1.00 78.44 109 PRO A O 1
ATOM 909 N N . ILE A 1 110 ? 8.467 5.813 -14.954 1.00 83.06 110 ILE A N 1
ATOM 910 C CA . ILE A 1 110 ? 8.618 5.432 -13.548 1.00 83.06 110 ILE A CA 1
ATOM 911 C C . ILE A 1 110 ? 9.214 4.023 -13.518 1.00 83.06 110 ILE A C 1
ATOM 913 O O . ILE A 1 110 ? 8.720 3.121 -14.197 1.00 83.06 110 ILE A O 1
ATOM 917 N N . LYS A 1 111 ? 10.310 3.848 -12.776 1.00 85.81 111 LYS A N 1
ATOM 918 C CA . LYS A 1 111 ? 10.924 2.532 -12.610 1.00 85.81 111 LYS A CA 1
ATOM 919 C C . LYS A 1 111 ? 9.966 1.675 -11.801 1.00 85.81 111 LYS A C 1
ATOM 921 O O . LYS A 1 111 ? 9.498 2.111 -10.756 1.00 85.81 111 LYS A O 1
ATOM 926 N N . LYS A 1 112 ? 9.693 0.477 -12.292 1.00 85.62 112 LYS A N 1
ATOM 927 C CA . LYS A 1 112 ? 8.808 -0.486 -11.651 1.00 85.62 112 LYS A CA 1
ATOM 928 C C . LYS A 1 112 ? 9.556 -1.782 -11.407 1.00 85.62 112 LYS A C 1
ATOM 930 O O . LYS A 1 112 ? 10.523 -2.086 -12.112 1.00 85.62 112 LYS A O 1
ATOM 935 N N . THR A 1 113 ? 9.135 -2.518 -10.398 1.00 82.38 113 THR A N 1
ATOM 936 C CA . THR A 1 113 ? 9.542 -3.909 -10.218 1.00 82.38 113 THR A CA 1
ATOM 937 C C . THR A 1 113 ? 8.954 -4.785 -11.328 1.00 82.38 113 THR A C 1
ATOM 939 O O . THR A 1 113 ? 8.128 -4.339 -12.124 1.00 82.38 113 THR A O 1
ATOM 942 N N . LEU A 1 114 ? 9.337 -6.064 -11.363 1.00 78.25 114 LEU A N 1
ATOM 943 C CA . LEU A 1 114 ? 8.741 -7.034 -12.288 1.00 78.25 114 LEU A CA 1
ATOM 944 C C . LEU A 1 114 ? 7.231 -7.219 -12.055 1.00 78.25 114 LEU A C 1
ATOM 946 O O . LEU A 1 114 ? 6.496 -7.462 -13.009 1.00 78.25 114 LEU A O 1
ATOM 950 N N . GLY A 1 115 ? 6.782 -7.077 -10.802 1.00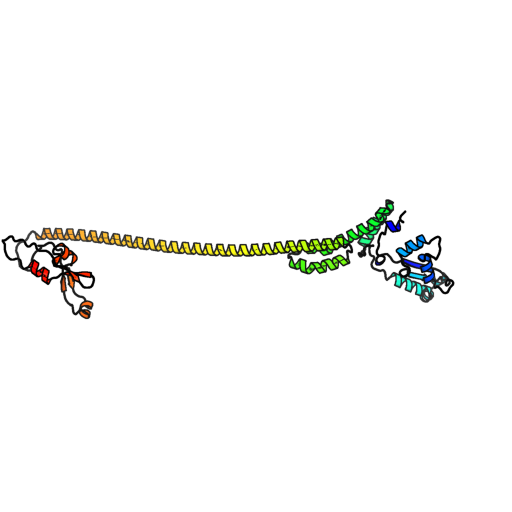 78.19 115 GLY A N 1
ATOM 951 C CA . GLY A 1 115 ? 5.366 -7.117 -10.426 1.00 78.19 115 GLY A CA 1
ATOM 952 C C . GLY A 1 115 ? 4.592 -5.872 -10.860 1.00 78.19 115 GLY A C 1
ATOM 953 O O . GLY A 1 115 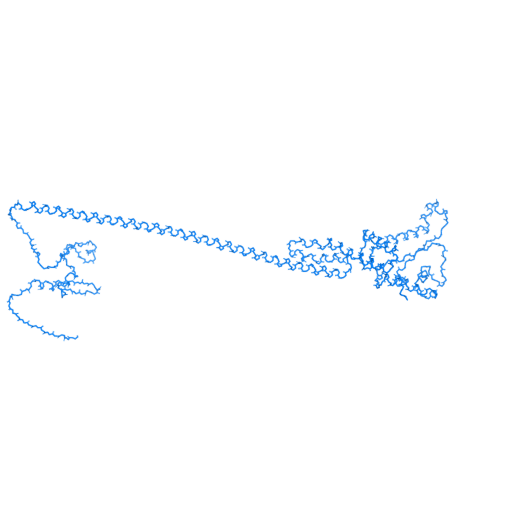? 3.397 -5.964 -11.107 1.00 78.19 115 GLY A O 1
ATOM 954 N N . GLY A 1 116 ? 5.283 -4.744 -11.052 1.00 83.06 116 GLY A N 1
ATOM 955 C CA . GLY A 1 116 ? 4.702 -3.481 -11.512 1.00 83.06 116 GLY A CA 1
ATOM 956 C C . GLY A 1 116 ? 4.671 -2.378 -10.461 1.00 83.06 116 GLY A C 1
ATOM 957 O O . GLY A 1 116 ? 4.386 -1.229 -10.817 1.00 83.06 116 GLY A O 1
ATOM 958 N N . SER A 1 117 ? 5.034 -2.691 -9.213 1.00 86.12 117 SER A N 1
ATOM 959 C CA . SER A 1 117 ? 5.085 -1.714 -8.130 1.00 86.12 117 SER A CA 1
ATOM 960 C C . SER A 1 117 ? 6.120 -0.623 -8.435 1.00 86.12 117 SER A C 1
ATOM 962 O O . SER A 1 117 ? 7.253 -0.935 -8.831 1.00 86.12 117 SER A O 1
ATOM 964 N N . PRO A 1 118 ? 5.773 0.666 -8.278 1.00 87.44 118 PRO A N 1
ATOM 965 C CA . PRO A 1 118 ? 6.718 1.763 -8.448 1.00 87.44 118 PRO A CA 1
ATOM 966 C C . PRO A 1 118 ? 7.919 1.645 -7.496 1.00 87.44 118 PRO A C 1
ATOM 968 O O . PRO A 1 118 ? 7.766 1.404 -6.301 1.00 87.44 118 PRO A O 1
ATOM 971 N N . MET A 1 119 ? 9.129 1.864 -8.013 1.00 87.31 119 MET A N 1
ATOM 972 C CA . MET A 1 119 ? 10.362 1.901 -7.226 1.00 87.31 119 MET A CA 1
ATOM 973 C C . MET A 1 119 ? 10.803 3.341 -6.987 1.00 87.31 119 MET A C 1
ATOM 975 O O . MET A 1 119 ? 11.202 4.056 -7.912 1.00 87.31 119 MET A O 1
ATOM 979 N N . ASP A 1 120 ? 10.772 3.739 -5.722 1.00 86.56 120 ASP A N 1
ATOM 980 C CA . ASP A 1 120 ? 11.338 4.991 -5.243 1.00 86.56 120 ASP A CA 1
ATOM 981 C C . ASP A 1 120 ? 12.861 4.893 -5.043 1.00 86.56 120 ASP A C 1
ATOM 983 O O . ASP A 1 120 ? 13.483 3.846 -5.240 1.00 86.56 120 ASP A O 1
ATOM 987 N N . GLY A 1 121 ? 13.492 6.006 -4.654 1.00 88.06 121 GLY A N 1
ATOM 988 C CA . GLY A 1 121 ? 14.939 6.042 -4.422 1.00 88.06 121 GLY A CA 1
ATOM 989 C C . GLY A 1 121 ? 15.401 5.006 -3.393 1.00 88.06 121 GLY A C 1
ATOM 990 O O . GLY A 1 121 ? 16.426 4.359 -3.594 1.00 88.06 121 GLY A O 1
ATOM 991 N N . GLN A 1 122 ? 14.618 4.793 -2.331 1.00 85.94 122 GLN A N 1
ATOM 992 C CA . GLN A 1 122 ? 14.933 3.795 -1.314 1.00 85.94 122 GLN A CA 1
ATOM 993 C C . GLN A 1 122 ? 14.799 2.367 -1.861 1.00 85.94 122 GLN A C 1
ATOM 995 O O . GLN A 1 122 ? 15.688 1.550 -1.636 1.00 85.94 122 GLN A O 1
ATOM 1000 N N . GLY A 1 123 ? 13.745 2.069 -2.624 1.00 87.38 123 GLY A N 1
ATOM 1001 C CA . GLY A 1 123 ? 13.565 0.773 -3.281 1.00 87.38 123 GLY A CA 1
ATOM 1002 C C . GLY A 1 123 ? 14.692 0.450 -4.265 1.00 87.38 123 GLY A C 1
ATOM 1003 O O . GLY A 1 123 ? 15.141 -0.691 -4.335 1.00 87.38 123 GLY A O 1
ATOM 1004 N N . LEU A 1 124 ? 15.228 1.451 -4.972 1.00 89.00 124 LEU A N 1
ATOM 1005 C CA . LEU A 1 124 ? 16.400 1.267 -5.837 1.00 89.00 124 LEU A CA 1
ATOM 1006 C C . LEU A 1 124 ? 17.674 0.949 -5.047 1.00 89.00 124 LEU A C 1
ATOM 1008 O O . LEU A 1 124 ? 18.468 0.121 -5.493 1.00 89.00 124 LEU A O 1
ATOM 1012 N N . VAL A 1 125 ? 17.876 1.588 -3.892 1.00 89.62 125 VAL A N 1
ATOM 1013 C CA . VAL A 1 125 ? 19.010 1.290 -3.003 1.00 89.62 125 VAL A CA 1
ATOM 1014 C C . VAL A 1 125 ? 18.896 -0.129 -2.450 1.00 89.62 125 VAL A C 1
ATOM 1016 O O . VAL A 1 125 ? 19.873 -0.872 -2.493 1.00 89.62 125 VAL A O 1
ATOM 1019 N N . GLU A 1 126 ? 17.711 -0.521 -1.981 1.00 87.69 126 GLU A N 1
ATOM 1020 C CA . GLU A 1 126 ? 17.438 -1.880 -1.497 1.00 87.69 126 GLU A CA 1
ATOM 1021 C C . GLU A 1 126 ? 17.688 -2.917 -2.601 1.00 87.69 126 GLU A C 1
ATOM 1023 O O . GLU A 1 126 ? 18.415 -3.885 -2.376 1.00 87.69 126 GLU A O 1
ATOM 1028 N N . LEU A 1 127 ? 17.182 -2.679 -3.818 1.00 87.12 127 LEU A N 1
ATOM 1029 C CA . LEU A 1 127 ? 17.446 -3.544 -4.969 1.00 87.12 127 LEU A CA 1
ATOM 1030 C C . LEU A 1 127 ? 18.947 -3.670 -5.239 1.00 87.12 127 LEU A C 1
ATOM 1032 O O . LEU A 1 127 ? 19.450 -4.780 -5.383 1.00 87.12 127 LEU A O 1
ATOM 1036 N N . ALA A 1 128 ? 19.673 -2.552 -5.296 1.00 89.25 128 ALA A N 1
ATOM 1037 C CA . ALA A 1 128 ? 21.107 -2.560 -5.570 1.00 89.25 128 ALA A CA 1
ATOM 1038 C C . ALA A 1 128 ? 21.890 -3.374 -4.527 1.00 89.25 128 ALA A C 1
ATOM 1040 O O . ALA A 1 128 ? 22.794 -4.125 -4.897 1.00 89.25 128 ALA A O 1
ATOM 1041 N N . TRP A 1 129 ? 21.522 -3.267 -3.247 1.00 87.44 129 TRP A N 1
ATOM 1042 C CA . TRP A 1 129 ? 22.113 -4.065 -2.172 1.00 87.44 129 TRP A CA 1
ATOM 1043 C C . TRP A 1 129 ? 21.826 -5.556 -2.330 1.00 87.44 129 TRP A C 1
ATOM 1045 O O . TRP A 1 129 ? 22.765 -6.350 -2.342 1.00 87.44 129 TRP A O 1
ATOM 1055 N N . TYR A 1 130 ? 20.562 -5.938 -2.526 1.00 83.75 130 TYR A N 1
ATOM 1056 C CA . TYR A 1 130 ? 20.206 -7.346 -2.697 1.00 83.75 130 TYR A CA 1
ATOM 1057 C C . TYR A 1 130 ? 20.860 -7.973 -3.932 1.00 83.75 130 TYR A C 1
ATOM 1059 O O . TYR A 1 130 ? 21.337 -9.106 -3.866 1.00 83.75 130 TYR A O 1
ATOM 1067 N N . LEU A 1 131 ? 20.921 -7.236 -5.046 1.00 83.31 131 LEU A N 1
ATOM 1068 C CA . LEU A 1 131 ? 21.591 -7.690 -6.263 1.00 83.31 131 LEU A CA 1
ATOM 1069 C C . LEU A 1 131 ? 23.086 -7.900 -6.026 1.00 83.31 131 LEU A C 1
ATOM 1071 O O . LEU A 1 131 ? 23.608 -8.960 -6.359 1.00 83.31 131 LEU A O 1
ATOM 1075 N N . LYS A 1 132 ? 23.764 -6.922 -5.414 1.00 87.31 132 LYS A N 1
ATOM 1076 C CA . LYS A 1 132 ? 25.188 -7.017 -5.073 1.00 87.31 132 LYS A CA 1
ATOM 1077 C C . LYS A 1 132 ? 25.467 -8.259 -4.225 1.00 87.31 132 LYS A C 1
ATOM 1079 O O . LYS A 1 132 ? 26.378 -9.016 -4.549 1.00 87.31 132 LYS A O 1
ATOM 1084 N N . ASP A 1 133 ? 24.715 -8.462 -3.150 1.00 83.94 133 ASP A N 1
ATOM 1085 C CA . ASP A 1 133 ? 24.980 -9.560 -2.218 1.00 83.94 133 ASP A CA 1
ATOM 1086 C C . ASP A 1 133 ? 24.688 -10.925 -2.863 1.00 83.94 133 ASP A C 1
ATOM 1088 O O . ASP A 1 133 ? 25.478 -11.853 -2.711 1.00 83.94 133 ASP A O 1
ATOM 1092 N N . THR A 1 134 ? 23.631 -11.022 -3.677 1.00 80.62 134 THR A N 1
ATOM 1093 C CA . THR A 1 134 ? 23.293 -12.250 -4.421 1.00 80.62 134 THR A CA 1
ATOM 1094 C C . THR A 1 134 ? 24.344 -12.589 -5.478 1.00 80.62 134 THR A C 1
ATOM 1096 O O . THR A 1 134 ? 24.754 -13.743 -5.593 1.00 80.62 134 THR A O 1
ATOM 1099 N N . MET A 1 135 ? 24.818 -11.585 -6.227 1.00 78.94 135 MET A N 1
ATOM 1100 C CA . MET A 1 135 ? 25.879 -11.760 -7.224 1.00 78.94 135 MET A CA 1
ATOM 1101 C C . MET A 1 135 ? 27.204 -12.168 -6.573 1.00 78.94 135 MET A C 1
ATOM 1103 O O . MET A 1 135 ? 27.892 -13.034 -7.098 1.00 78.94 135 MET A O 1
ATOM 1107 N N . ASN A 1 136 ? 27.551 -11.588 -5.420 1.00 84.44 136 ASN A N 1
ATOM 1108 C CA . ASN A 1 136 ? 28.776 -11.937 -4.694 1.00 84.44 136 ASN A CA 1
ATOM 1109 C C . ASN A 1 136 ? 28.729 -13.332 -4.055 1.00 84.44 136 ASN A C 1
ATOM 1111 O O . ASN A 1 136 ? 29.778 -13.904 -3.775 1.00 84.44 136 ASN A O 1
ATOM 1115 N N . ALA A 1 137 ? 27.534 -13.862 -3.793 1.00 81.69 137 ALA A N 1
ATOM 1116 C CA . ALA A 1 137 ? 27.345 -15.209 -3.264 1.00 81.69 137 ALA A CA 1
ATOM 1117 C C . ALA A 1 137 ? 27.337 -16.295 -4.359 1.00 81.69 137 ALA A C 1
ATOM 1119 O O . ALA A 1 137 ? 27.118 -17.461 -4.036 1.00 81.69 137 ALA A O 1
ATOM 1120 N N . ASP A 1 138 ? 27.507 -15.924 -5.637 1.00 74.88 138 ASP A N 1
ATOM 1121 C CA . ASP A 1 138 ? 27.332 -16.792 -6.815 1.00 74.88 138 ASP A CA 1
ATOM 1122 C C . ASP A 1 138 ? 25.977 -17.539 -6.846 1.00 74.88 138 ASP A C 1
ATOM 1124 O O . ASP A 1 138 ? 25.802 -18.532 -7.560 1.00 74.88 138 ASP A O 1
ATOM 1128 N N . SER A 1 139 ? 24.973 -17.043 -6.109 1.00 70.31 139 SER A N 1
ATOM 1129 C CA . SER A 1 139 ? 23.660 -17.683 -5.990 1.00 70.31 139 SER A CA 1
ATOM 1130 C C . SER A 1 139 ? 22.681 -17.151 -7.032 1.00 70.31 139 SER A C 1
ATOM 1132 O O . SER A 1 139 ? 21.727 -16.424 -6.756 1.00 70.31 139 SER A O 1
ATOM 1134 N N . TRP A 1 140 ? 22.920 -17.523 -8.284 1.00 66.56 140 TRP A N 1
ATOM 1135 C CA . TRP A 1 140 ? 22.115 -17.074 -9.420 1.00 66.56 140 TRP A CA 1
ATOM 1136 C C . TRP A 1 140 ? 20.646 -17.525 -9.371 1.00 66.56 140 TRP A C 1
ATOM 1138 O O . TRP A 1 140 ? 19.776 -16.836 -9.902 1.00 66.56 140 TRP A O 1
ATOM 1148 N N . LEU A 1 141 ? 20.355 -18.646 -8.702 1.00 65.19 141 LEU A N 1
ATOM 1149 C CA . LEU A 1 141 ? 18.987 -19.124 -8.466 1.00 65.19 141 LEU A CA 1
ATOM 1150 C C . LEU A 1 141 ? 18.206 -18.201 -7.515 1.00 65.19 141 LEU A C 1
ATOM 1152 O O . LEU A 1 141 ? 16.998 -18.038 -7.677 1.00 65.19 141 LEU A O 1
ATOM 1156 N N . ASP A 1 142 ? 18.887 -17.541 -6.575 1.00 65.50 142 ASP A N 1
ATOM 1157 C CA . ASP A 1 142 ? 18.254 -16.624 -5.619 1.00 65.50 142 ASP A CA 1
ATOM 1158 C C . ASP A 1 142 ? 17.964 -15.241 -6.213 1.00 65.50 142 ASP A C 1
ATOM 1160 O O . ASP A 1 142 ? 17.212 -14.452 -5.640 1.00 65.50 142 ASP A O 1
ATOM 1164 N N . PHE A 1 143 ? 18.484 -14.945 -7.403 1.00 66.69 143 PHE A N 1
ATOM 1165 C CA . PHE A 1 143 ? 18.301 -13.649 -8.054 1.00 66.69 143 PHE A CA 1
ATOM 1166 C C . PHE A 1 143 ? 16.826 -13.356 -8.388 1.00 66.69 143 PHE A C 1
ATOM 1168 O O . PHE A 1 143 ? 16.381 -12.215 -8.275 1.00 66.69 143 PHE A O 1
ATOM 1175 N N . GLY A 1 144 ? 16.024 -14.372 -8.732 1.00 67.50 144 GLY A N 1
ATOM 1176 C CA . GLY A 1 144 ? 14.571 -14.208 -8.904 1.00 67.50 144 GLY A CA 1
ATOM 1177 C C . GLY A 1 144 ? 13.842 -13.892 -7.587 1.00 67.50 144 GLY A C 1
ATOM 1178 O O . GLY A 1 144 ? 12.883 -13.112 -7.553 1.00 67.50 144 GLY A O 1
ATOM 1179 N N . ASN A 1 145 ? 14.345 -14.425 -6.469 1.00 70.75 145 ASN A N 1
ATOM 1180 C CA . ASN A 1 145 ? 13.801 -14.163 -5.137 1.00 70.75 145 ASN A CA 1
ATOM 1181 C C . ASN A 1 145 ? 14.060 -12.720 -4.687 1.00 70.75 145 ASN A C 1
ATOM 1183 O O . ASN A 1 145 ? 13.231 -12.170 -3.965 1.00 70.75 145 ASN A O 1
ATOM 1187 N N . VAL A 1 146 ? 15.139 -12.077 -5.154 1.00 75.94 146 VAL A N 1
ATOM 1188 C CA . VAL A 1 146 ? 15.451 -10.667 -4.851 1.00 75.94 146 VAL A CA 1
ATOM 1189 C C . VAL A 1 146 ? 14.315 -9.734 -5.262 1.00 75.94 146 VAL A C 1
ATOM 1191 O O . VAL A 1 146 ? 13.867 -8.919 -4.456 1.00 75.94 146 VAL A O 1
ATOM 1194 N N . TYR A 1 147 ? 13.801 -9.871 -6.487 1.00 75.50 147 TYR A N 1
ATOM 1195 C CA . TYR A 1 147 ? 12.688 -9.038 -6.951 1.00 75.50 147 TYR A CA 1
ATOM 1196 C C . TYR A 1 147 ? 11.411 -9.299 -6.154 1.00 75.50 147 TYR A C 1
ATOM 1198 O O . TYR A 1 147 ? 10.701 -8.358 -5.811 1.00 75.50 147 TYR A O 1
ATOM 1206 N N . THR A 1 148 ? 11.147 -10.559 -5.803 1.00 78.25 148 THR A N 1
ATOM 1207 C CA . THR A 1 148 ? 9.992 -10.926 -4.970 1.00 78.25 148 THR A CA 1
ATOM 1208 C C . THR A 1 148 ? 10.112 -10.356 -3.554 1.00 78.25 148 THR A C 1
ATOM 1210 O O . THR A 1 148 ? 9.133 -9.865 -2.994 1.00 78.25 148 THR A O 1
ATOM 1213 N N . ALA A 1 149 ? 11.304 -10.408 -2.955 1.00 79.06 149 ALA A N 1
ATOM 1214 C CA . ALA A 1 149 ? 11.572 -9.855 -1.631 1.00 79.06 149 ALA A CA 1
ATOM 1215 C C . ALA A 1 149 ? 11.432 -8.328 -1.623 1.00 79.06 149 ALA A C 1
ATOM 1217 O O . ALA A 1 149 ? 10.805 -7.774 -0.720 1.00 79.06 149 ALA A O 1
ATOM 1218 N N . LEU A 1 150 ? 11.951 -7.661 -2.656 1.00 85.31 150 LEU A N 1
ATOM 1219 C CA . LEU A 1 150 ? 11.782 -6.224 -2.839 1.00 85.31 150 LEU A CA 1
ATOM 1220 C C . LEU A 1 150 ? 10.304 -5.844 -2.977 1.00 85.31 150 LEU A C 1
ATOM 1222 O O . LEU A 1 150 ? 9.854 -4.932 -2.291 1.00 85.31 150 LEU A O 1
ATOM 1226 N N . GLU A 1 151 ? 9.544 -6.562 -3.806 1.00 86.88 151 GLU A N 1
ATOM 1227 C CA . GLU A 1 151 ? 8.107 -6.328 -3.985 1.00 86.88 151 GLU A CA 1
ATOM 1228 C C . GLU A 1 151 ? 7.358 -6.399 -2.649 1.00 86.88 151 GLU A C 1
ATOM 1230 O O . GLU A 1 151 ? 6.603 -5.496 -2.286 1.00 86.88 151 GLU A O 1
ATOM 1235 N N . LYS A 1 152 ? 7.638 -7.442 -1.860 1.00 86.69 152 LYS A N 1
ATOM 1236 C CA . LYS A 1 152 ? 7.070 -7.607 -0.518 1.00 86.69 152 LYS A CA 1
ATOM 1237 C C . LYS A 1 152 ? 7.456 -6.462 0.415 1.00 86.69 152 LYS A C 1
ATOM 1239 O O . LYS A 1 152 ? 6.614 -6.003 1.184 1.00 86.69 152 LYS A O 1
ATOM 1244 N N . ASN A 1 153 ? 8.697 -5.980 0.355 1.00 85.62 153 ASN A N 1
ATOM 1245 C CA . ASN A 1 153 ? 9.138 -4.839 1.157 1.00 85.62 153 ASN A CA 1
ATOM 1246 C C . ASN A 1 153 ? 8.424 -3.543 0.753 1.00 85.62 153 ASN A C 1
ATOM 1248 O O . ASN A 1 153 ? 7.994 -2.798 1.636 1.00 85.62 153 ASN A O 1
ATOM 1252 N N . ILE A 1 154 ? 8.237 -3.288 -0.546 1.00 88.56 154 ILE A N 1
ATOM 1253 C CA . ILE A 1 154 ? 7.468 -2.135 -1.039 1.00 88.56 154 ILE A CA 1
ATOM 1254 C C . ILE A 1 154 ? 6.033 -2.199 -0.502 1.00 88.56 154 ILE A C 1
ATOM 1256 O O . ILE A 1 154 ? 5.592 -1.256 0.160 1.00 88.56 154 ILE A O 1
ATOM 1260 N N . CYS A 1 155 ? 5.358 -3.339 -0.673 1.00 91.69 155 CYS A N 1
ATOM 1261 C CA . CYS A 1 155 ? 4.023 -3.577 -0.126 1.00 91.69 155 CYS A CA 1
ATOM 1262 C C . CYS A 1 155 ? 3.976 -3.373 1.395 1.00 91.69 155 CYS A C 1
ATOM 1264 O O . CYS A 1 155 ? 3.103 -2.673 1.902 1.00 91.69 155 CYS A O 1
ATOM 1266 N N . LYS A 1 156 ? 4.944 -3.907 2.147 1.00 91.44 156 LYS A N 1
ATOM 1267 C CA . LYS A 1 156 ? 5.009 -3.751 3.607 1.00 91.44 156 LYS A CA 1
ATOM 1268 C C . LYS A 1 156 ? 5.127 -2.285 4.026 1.00 91.44 156 LYS A C 1
ATOM 1270 O O . LYS A 1 156 ? 4.406 -1.850 4.921 1.00 91.44 156 LYS A O 1
ATOM 1275 N N . ARG A 1 157 ? 6.005 -1.509 3.381 1.00 90.31 157 ARG A N 1
ATOM 1276 C CA . ARG A 1 157 ? 6.158 -0.070 3.664 1.00 90.31 157 ARG A CA 1
ATOM 1277 C C . ARG A 1 157 ? 4.875 0.694 3.347 1.00 90.31 157 ARG A C 1
ATOM 1279 O O . ARG A 1 157 ? 4.455 1.531 4.145 1.00 90.31 157 ARG A O 1
ATOM 1286 N N . SER A 1 158 ? 4.235 0.382 2.220 1.00 92.62 158 SER A N 1
ATOM 1287 C CA . SER A 1 158 ? 2.964 1.005 1.846 1.00 92.62 158 SER A CA 1
ATOM 1288 C C . SER A 1 158 ? 1.850 0.660 2.841 1.00 92.62 158 SER A C 1
ATOM 1290 O O . SER A 1 158 ? 1.116 1.548 3.266 1.00 92.62 158 SER A O 1
ATOM 1292 N N . ARG A 1 159 ? 1.791 -0.585 3.337 1.00 94.00 159 ARG A N 1
ATOM 1293 C CA . ARG A 1 159 ? 0.832 -1.009 4.371 1.00 94.00 159 ARG A CA 1
ATOM 1294 C C . ARG A 1 159 ? 0.996 -0.193 5.654 1.00 94.00 159 ARG A C 1
ATOM 1296 O O . ARG A 1 159 ? 0.015 0.355 6.148 1.00 94.00 159 ARG A O 1
ATOM 1303 N N . VAL A 1 160 ? 2.224 -0.058 6.155 1.00 94.00 160 VAL A N 1
ATOM 1304 C CA . VAL A 1 160 ? 2.519 0.769 7.342 1.00 94.00 160 VAL A CA 1
ATOM 1305 C C . VAL A 1 160 ? 2.069 2.215 7.130 1.00 94.00 160 VAL A C 1
ATOM 1307 O O . VAL A 1 160 ? 1.476 2.834 8.007 1.00 94.00 160 VAL A O 1
ATOM 1310 N N . LYS A 1 161 ? 2.319 2.764 5.941 1.00 94.38 161 LYS A N 1
ATOM 1311 C CA . LYS A 1 161 ? 2.024 4.165 5.636 1.00 94.38 161 LYS A CA 1
ATOM 1312 C C . LYS A 1 161 ? 0.533 4.447 5.426 1.00 94.38 161 LYS A C 1
ATOM 1314 O O . LYS A 1 161 ? 0.061 5.502 5.840 1.00 94.38 161 LYS A O 1
ATOM 1319 N N . LEU A 1 162 ? -0.179 3.561 4.733 1.00 95.12 162 LEU A N 1
ATOM 1320 C CA . LEU A 1 162 ? -1.527 3.822 4.213 1.00 95.12 162 LEU A CA 1
ATOM 1321 C C . LEU A 1 162 ? -2.629 3.065 4.954 1.00 95.12 162 LEU A C 1
ATOM 1323 O O . LEU A 1 162 ? -3.751 3.556 5.012 1.00 95.12 162 LEU A O 1
ATOM 1327 N N . ILE A 1 163 ? -2.329 1.888 5.505 1.00 96.38 163 ILE A N 1
ATOM 1328 C CA . ILE A 1 163 ? -3.326 0.983 6.092 1.00 96.38 163 ILE A CA 1
ATOM 1329 C C . ILE A 1 163 ? -3.302 1.054 7.613 1.00 96.38 163 ILE A C 1
ATOM 1331 O O . ILE A 1 163 ? -4.351 1.220 8.226 1.00 96.38 163 ILE A O 1
ATOM 1335 N N . GLU A 1 164 ? -2.124 0.952 8.233 1.00 95.50 164 GLU A N 1
ATOM 1336 C CA . GLU A 1 164 ? -2.021 0.932 9.698 1.00 95.50 164 GLU A CA 1
ATOM 1337 C C . GLU A 1 164 ? -2.692 2.122 10.409 1.00 95.50 164 GLU A C 1
ATOM 1339 O O . GLU A 1 164 ? -3.323 1.894 11.443 1.00 95.50 164 GLU A O 1
ATOM 1344 N N . PRO A 1 165 ? -2.677 3.358 9.863 1.00 95.94 165 PRO A N 1
ATOM 1345 C CA . PRO A 1 165 ? -3.395 4.480 10.464 1.00 95.94 165 PRO A CA 1
ATOM 1346 C C . PRO A 1 165 ? -4.908 4.264 10.607 1.00 95.94 165 PRO A C 1
ATOM 1348 O O . PRO A 1 165 ? -5.515 4.856 11.498 1.00 95.94 165 PRO A O 1
ATOM 1351 N N . LEU A 1 166 ? -5.531 3.423 9.772 1.00 95.25 166 LEU A N 1
ATOM 1352 C CA . LEU A 1 166 ? -6.964 3.134 9.876 1.00 95.25 166 LEU A CA 1
ATOM 1353 C C . LEU A 1 166 ? -7.280 2.318 11.135 1.00 95.25 166 LEU A C 1
ATOM 1355 O O . LEU A 1 166 ? -8.338 2.511 11.725 1.00 95.25 166 LEU A O 1
ATOM 1359 N N . PHE A 1 167 ? -6.359 1.470 11.604 1.00 93.00 167 PHE A N 1
ATOM 1360 C CA . PHE A 1 167 ? -6.556 0.702 12.840 1.00 93.00 167 PHE A CA 1
ATOM 1361 C C . PHE A 1 167 ? -6.560 1.580 14.101 1.00 93.00 167 PHE A C 1
ATOM 1363 O O . PHE A 1 167 ? -7.001 1.142 15.160 1.00 93.00 167 PHE A O 1
ATOM 1370 N N . ALA A 1 168 ? -6.088 2.824 14.004 1.00 93.62 168 ALA A N 1
ATOM 1371 C CA . ALA A 1 168 ? -6.095 3.781 15.107 1.00 93.62 168 ALA A CA 1
ATOM 1372 C C . ALA A 1 168 ? -7.363 4.656 15.151 1.00 93.62 168 ALA A C 1
ATOM 1374 O O . ALA A 1 168 ? -7.506 5.465 16.069 1.00 93.62 168 ALA A O 1
ATOM 1375 N N . LEU A 1 169 ? -8.270 4.533 14.174 1.00 93.44 169 LEU A N 1
ATOM 1376 C CA . LEU A 1 169 ? -9.471 5.364 14.114 1.00 93.44 169 LEU A CA 1
ATOM 1377 C C . LEU A 1 169 ? -10.463 5.021 15.243 1.00 93.44 169 LEU A C 1
ATOM 1379 O O . LEU A 1 169 ? -10.586 3.862 15.657 1.00 93.44 169 LEU A O 1
ATOM 1383 N N . PRO A 1 170 ? -11.178 6.034 15.767 1.00 89.31 170 PRO A N 1
ATOM 1384 C CA . PRO A 1 170 ? -11.974 5.893 16.977 1.00 89.31 170 PRO A CA 1
ATOM 1385 C C . PRO A 1 170 ? -13.264 5.100 16.776 1.00 89.31 170 PRO A C 1
ATOM 1387 O O . PRO A 1 170 ? -13.696 4.463 17.734 1.00 89.31 170 PRO A O 1
ATOM 1390 N N . THR A 1 171 ? -13.856 5.115 15.578 1.00 90.25 171 THR A N 1
ATOM 1391 C CA . THR A 1 171 ? -15.179 4.533 15.296 1.00 90.25 171 THR A CA 1
ATOM 1392 C C . THR A 1 171 ? -15.149 3.606 14.086 1.00 90.25 171 THR A C 1
ATOM 1394 O O . THR A 1 171 ? -14.338 3.784 13.173 1.00 90.25 171 THR A O 1
ATOM 1397 N N . ALA A 1 172 ? -16.051 2.622 14.060 1.00 92.88 172 ALA A N 1
ATOM 1398 C CA . ALA A 1 172 ? -16.187 1.715 12.919 1.00 92.88 172 ALA A CA 1
ATOM 1399 C C . ALA A 1 172 ? -16.550 2.446 11.613 1.00 92.88 172 ALA A C 1
ATOM 1401 O O . ALA A 1 172 ? -15.994 2.140 10.559 1.00 92.88 172 ALA A O 1
ATOM 1402 N N . ASP A 1 173 ? -17.425 3.451 11.682 1.00 92.44 173 ASP A N 1
ATOM 1403 C CA . ASP A 1 173 ? -17.901 4.175 10.497 1.00 92.44 173 ASP A CA 1
ATOM 1404 C C . ASP A 1 173 ? -16.789 5.015 9.839 1.00 92.44 173 ASP A C 1
ATOM 1406 O O . ASP A 1 173 ? -16.687 5.078 8.610 1.00 92.44 173 ASP A O 1
ATOM 1410 N N . GLU A 1 174 ? -15.895 5.619 10.630 1.00 92.62 174 GLU A N 1
ATOM 1411 C CA . GLU A 1 174 ? -14.720 6.320 10.092 1.00 92.62 174 GLU A CA 1
ATOM 1412 C C . GLU A 1 174 ? -13.751 5.377 9.374 1.00 92.62 174 GLU A C 1
ATOM 1414 O O . GLU A 1 174 ? -13.107 5.779 8.402 1.00 92.62 174 GLU A O 1
ATOM 1419 N N . ILE A 1 175 ? -13.641 4.131 9.838 1.00 92.69 175 ILE A N 1
ATOM 1420 C CA . ILE A 1 175 ? -12.812 3.116 9.187 1.00 92.69 175 ILE A CA 1
ATOM 1421 C C . ILE A 1 175 ? -13.459 2.738 7.861 1.00 92.69 175 ILE A C 1
ATOM 1423 O O . ILE A 1 175 ? -12.825 2.874 6.818 1.00 92.69 175 ILE A O 1
ATOM 1427 N N . GLU A 1 176 ? -14.726 2.325 7.882 1.00 93.31 176 GLU A N 1
ATOM 1428 C CA . GLU A 1 176 ? -15.439 1.818 6.705 1.00 93.31 176 GLU A CA 1
ATOM 1429 C C . GLU A 1 176 ? -15.522 2.826 5.565 1.00 93.31 176 GLU A C 1
ATOM 1431 O O . GLU A 1 176 ? -15.290 2.465 4.412 1.00 93.31 176 GLU A O 1
ATOM 1436 N N . THR A 1 177 ? -15.755 4.099 5.885 1.00 95.12 177 THR A N 1
ATOM 1437 C CA . THR A 1 177 ? -15.768 5.176 4.884 1.00 95.12 177 THR A CA 1
ATOM 1438 C C . THR A 1 177 ? -14.417 5.374 4.194 1.00 95.12 177 THR A C 1
ATOM 1440 O O . THR A 1 177 ? -14.376 5.893 3.081 1.00 95.12 177 THR A O 1
ATOM 1443 N N . ARG A 1 178 ? -13.311 4.944 4.815 1.00 94.88 178 ARG A N 1
ATOM 1444 C CA . ARG A 1 178 ? -11.946 5.102 4.290 1.00 94.88 178 ARG A CA 1
ATOM 1445 C C . ARG A 1 178 ? -11.345 3.825 3.714 1.00 94.88 178 ARG A C 1
ATOM 1447 O O . ARG A 1 178 ? -10.305 3.920 3.063 1.00 94.88 178 ARG A O 1
ATOM 1454 N N . ILE A 1 179 ? -11.958 2.654 3.923 1.00 93.44 179 ILE A N 1
ATOM 1455 C CA . ILE A 1 179 ? -11.415 1.363 3.459 1.00 93.44 179 ILE A CA 1
ATOM 1456 C C . ILE A 1 179 ? -11.155 1.397 1.954 1.00 93.44 179 ILE A C 1
ATOM 1458 O O . ILE A 1 179 ? -10.055 1.063 1.521 1.00 93.44 179 ILE A O 1
ATOM 1462 N N . GLU A 1 180 ? -12.139 1.814 1.154 1.00 93.81 180 GLU A N 1
ATOM 1463 C CA . GLU A 1 180 ? -11.992 1.791 -0.302 1.00 93.81 180 GLU A CA 1
ATOM 1464 C C . GLU A 1 180 ? -10.873 2.712 -0.791 1.00 93.81 180 GLU A C 1
ATOM 1466 O O . GLU A 1 180 ? -10.066 2.302 -1.621 1.00 93.81 180 GLU A O 1
ATOM 1471 N N . ASP A 1 181 ? -10.796 3.938 -0.269 1.00 95.25 181 ASP A N 1
ATOM 1472 C CA . ASP A 1 181 ? -9.742 4.887 -0.635 1.00 95.25 181 ASP A CA 1
ATOM 1473 C C . ASP A 1 181 ? -8.360 4.392 -0.206 1.00 95.25 181 ASP A C 1
ATOM 1475 O O . ASP A 1 181 ? -7.406 4.462 -0.984 1.00 95.25 181 ASP A O 1
ATOM 1479 N N . ALA A 1 182 ? -8.239 3.852 1.009 1.00 95.19 182 ALA A N 1
ATOM 1480 C CA . ALA A 1 182 ? -6.986 3.296 1.504 1.00 95.19 182 ALA A CA 1
ATOM 1481 C C . ALA A 1 182 ? -6.534 2.090 0.668 1.00 95.19 182 ALA A C 1
ATOM 1483 O O . ALA A 1 182 ? -5.362 2.010 0.307 1.00 95.19 182 ALA A O 1
ATOM 1484 N N . LEU A 1 183 ? -7.458 1.197 0.297 1.00 95.31 183 LEU A N 1
ATOM 1485 C CA . LEU A 1 183 ? -7.174 0.055 -0.573 1.00 95.31 183 LEU A CA 1
ATOM 1486 C C . LEU A 1 183 ? -6.805 0.484 -1.992 1.00 95.31 183 LEU A C 1
ATOM 1488 O O . LEU A 1 183 ? -5.864 -0.072 -2.554 1.00 95.31 183 LEU A O 1
ATOM 1492 N N . ARG A 1 184 ? -7.496 1.480 -2.562 1.00 94.75 184 ARG A N 1
ATOM 1493 C CA . ARG A 1 184 ? -7.148 2.047 -3.873 1.00 94.75 184 ARG A CA 1
ATOM 1494 C C . ARG A 1 184 ? -5.731 2.609 -3.862 1.00 94.75 184 ARG A C 1
ATOM 1496 O O . ARG A 1 184 ? -4.937 2.253 -4.725 1.00 94.75 184 ARG A O 1
ATOM 1503 N N . ASN A 1 185 ? -5.397 3.428 -2.867 1.00 93.88 185 ASN A N 1
ATOM 1504 C CA . ASN A 1 185 ? -4.061 4.011 -2.741 1.00 93.88 185 ASN A CA 1
ATOM 1505 C C . ASN A 1 185 ? -2.990 2.941 -2.478 1.00 93.88 185 ASN A C 1
ATOM 1507 O O . ASN A 1 185 ? -1.911 2.998 -3.055 1.00 93.88 185 ASN A O 1
ATOM 1511 N N . PHE A 1 186 ? -3.292 1.938 -1.653 1.00 95.00 186 PHE A N 1
ATOM 1512 C CA . PHE A 1 186 ? -2.389 0.816 -1.401 1.00 95.00 186 PHE A CA 1
ATOM 1513 C C . PHE A 1 186 ? -2.117 -0.004 -2.667 1.00 95.00 186 PHE A C 1
ATOM 1515 O O . PHE A 1 186 ? -0.967 -0.334 -2.943 1.00 95.00 186 PHE A O 1
ATOM 1522 N N . ALA A 1 187 ? -3.145 -0.271 -3.475 1.00 93.25 187 ALA A N 1
ATOM 1523 C CA . ALA A 1 187 ? -3.007 -0.985 -4.742 1.00 93.25 187 ALA A CA 1
ATOM 1524 C C . ALA A 1 187 ? -2.226 -0.194 -5.809 1.00 93.25 187 ALA A C 1
ATOM 1526 O O . ALA A 1 187 ? -1.737 -0.787 -6.762 1.00 93.25 187 ALA A O 1
ATOM 1527 N N . MET A 1 188 ? -2.075 1.129 -5.661 1.00 90.25 188 MET A N 1
ATOM 1528 C CA . MET A 1 188 ? -1.187 1.915 -6.529 1.00 90.25 188 MET A CA 1
ATOM 1529 C C . MET A 1 188 ? 0.300 1.700 -6.212 1.00 90.25 188 MET A C 1
ATOM 1531 O O . MET A 1 188 ? 1.141 1.871 -7.095 1.00 90.25 188 MET A O 1
ATOM 1535 N N . ASP A 1 189 ? 0.621 1.340 -4.967 1.00 89.19 189 ASP A N 1
ATOM 1536 C CA . ASP A 1 189 ? 1.992 1.121 -4.496 1.00 89.19 189 ASP A CA 1
ATOM 1537 C C . ASP A 1 189 ? 2.378 -0.368 -4.456 1.00 89.19 189 ASP A C 1
ATOM 1539 O O . ASP A 1 189 ? 3.562 -0.690 -4.529 1.00 89.19 189 ASP A O 1
ATOM 1543 N N . CYS A 1 190 ? 1.403 -1.266 -4.296 1.00 91.25 190 CYS A N 1
ATOM 1544 C CA . CYS A 1 190 ? 1.595 -2.702 -4.127 1.00 91.25 190 CYS A CA 1
ATOM 1545 C C . CYS A 1 190 ? 0.795 -3.492 -5.167 1.00 91.25 190 CYS A C 1
ATOM 1547 O O . CYS A 1 190 ? -0.430 -3.495 -5.122 1.00 91.25 190 CYS A O 1
ATOM 1549 N N . GLU A 1 191 ? 1.477 -4.243 -6.032 1.00 87.12 191 GLU A N 1
ATOM 1550 C CA . GLU A 1 191 ? 0.841 -5.083 -7.067 1.00 87.12 191 GLU A CA 1
ATOM 1551 C C . GLU A 1 191 ? 0.571 -6.532 -6.611 1.00 87.12 191 GLU A C 1
ATOM 1553 O O . GLU A 1 191 ? -0.051 -7.333 -7.319 1.00 87.12 191 GLU A O 1
ATOM 1558 N N . LEU A 1 192 ? 1.023 -6.914 -5.409 1.00 89.12 192 LEU A N 1
ATOM 1559 C CA . LEU A 1 192 ? 0.827 -8.269 -4.891 1.00 89.12 192 LEU A CA 1
ATOM 1560 C C . LEU A 1 192 ? -0.633 -8.499 -4.486 1.00 89.12 192 LEU A C 1
ATOM 1562 O O . LEU A 1 192 ? -1.059 -8.147 -3.387 1.00 89.12 192 LEU A O 1
ATOM 1566 N N . GLN A 1 193 ? -1.384 -9.195 -5.342 1.00 89.31 193 GLN A N 1
ATOM 1567 C CA . GLN A 1 193 ? -2.800 -9.518 -5.114 1.00 89.31 193 GLN A CA 1
ATOM 1568 C C . GLN A 1 193 ? -3.058 -10.263 -3.798 1.00 89.31 193 GLN A C 1
ATOM 1570 O O . GLN A 1 193 ? -4.093 -10.059 -3.160 1.00 89.31 193 GLN A O 1
ATOM 1575 N N . THR A 1 194 ? -2.117 -11.104 -3.360 1.00 90.06 194 THR A N 1
ATOM 1576 C CA . THR A 1 194 ? -2.198 -11.792 -2.065 1.00 90.06 194 THR A CA 1
ATOM 1577 C C . THR A 1 194 ? -2.136 -10.814 -0.893 1.00 90.06 194 THR A C 1
ATOM 1579 O O . THR A 1 194 ? -2.891 -10.979 0.060 1.00 90.06 194 THR A O 1
ATOM 1582 N N . GLU A 1 195 ? -1.289 -9.784 -0.979 1.00 91.50 195 GLU A N 1
ATOM 1583 C CA . GLU A 1 195 ? -1.153 -8.744 0.050 1.00 91.50 195 GLU A CA 1
ATOM 1584 C C . GLU A 1 195 ? -2.360 -7.802 0.040 1.00 91.50 195 GLU A C 1
ATOM 1586 O O . GLU A 1 195 ? -2.937 -7.548 1.095 1.00 91.50 195 GLU A O 1
ATOM 1591 N N . ILE A 1 196 ? -2.812 -7.354 -1.139 1.00 93.94 196 ILE A N 1
ATOM 1592 C CA . ILE A 1 196 ? -4.027 -6.530 -1.281 1.00 93.94 196 ILE A CA 1
ATOM 1593 C C . ILE A 1 196 ? -5.236 -7.251 -0.673 1.00 93.94 196 ILE A C 1
ATOM 1595 O O . ILE A 1 196 ? -5.981 -6.678 0.124 1.00 93.94 196 ILE A O 1
ATOM 1599 N N . SER A 1 197 ? -5.410 -8.531 -1.005 1.00 95.06 197 SER A N 1
ATOM 1600 C CA . SER A 1 197 ? -6.513 -9.339 -0.482 1.00 95.06 197 SER A CA 1
ATOM 1601 C C . SER A 1 197 ? -6.410 -9.557 1.028 1.00 95.06 197 SER A C 1
ATOM 1603 O O . SER A 1 197 ? -7.434 -9.559 1.711 1.00 95.06 197 SER A O 1
ATOM 1605 N N . ALA A 1 198 ? -5.198 -9.751 1.559 1.00 95.50 198 ALA A N 1
ATOM 1606 C CA . ALA A 1 198 ? -4.973 -9.893 2.996 1.00 95.50 198 ALA A CA 1
ATOM 1607 C C . ALA A 1 198 ? -5.320 -8.597 3.741 1.00 95.50 198 ALA A C 1
ATOM 1609 O O . ALA A 1 198 ? -6.104 -8.628 4.682 1.00 95.50 198 ALA A O 1
ATOM 1610 N N . VAL A 1 199 ? -4.830 -7.453 3.259 1.00 96.19 199 VAL A N 1
ATOM 1611 C CA . VAL A 1 199 ? -5.131 -6.130 3.824 1.00 96.19 199 VAL A CA 1
ATOM 1612 C C . VAL A 1 199 ? -6.632 -5.842 3.815 1.00 96.19 199 VAL A C 1
ATOM 1614 O O . VAL A 1 199 ? -7.170 -5.370 4.815 1.00 96.19 199 VAL A O 1
ATOM 1617 N N . HIS A 1 200 ? -7.327 -6.149 2.718 1.00 95.62 200 HIS A N 1
ATOM 1618 C CA . HIS A 1 200 ? -8.774 -5.960 2.639 1.00 95.62 200 HIS A CA 1
ATOM 1619 C C . HIS A 1 200 ? -9.511 -6.790 3.701 1.00 95.62 200 HIS A C 1
ATOM 1621 O O . HIS A 1 200 ? -10.377 -6.263 4.399 1.00 95.62 200 HIS A O 1
ATOM 1627 N N . LYS A 1 201 ? -9.132 -8.063 3.874 1.00 96.19 201 LYS A N 1
ATOM 1628 C CA . LYS A 1 201 ? -9.707 -8.929 4.915 1.00 96.19 201 LYS A CA 1
ATOM 1629 C C . LYS A 1 201 ? -9.418 -8.409 6.322 1.00 96.19 201 LYS A C 1
ATOM 1631 O O . LYS A 1 201 ? -10.334 -8.378 7.138 1.00 96.19 201 LYS A O 1
ATOM 1636 N N . ASP A 1 202 ? -8.187 -7.977 6.588 1.00 95.62 202 ASP A N 1
ATOM 1637 C CA . ASP A 1 202 ? -7.783 -7.435 7.889 1.00 95.62 202 ASP A CA 1
ATOM 1638 C C . ASP A 1 202 ? -8.606 -6.185 8.246 1.00 95.62 202 ASP A C 1
ATOM 1640 O O . ASP A 1 202 ? -9.120 -6.075 9.360 1.00 95.62 202 ASP A O 1
ATOM 1644 N N . LEU A 1 203 ? -8.793 -5.267 7.289 1.00 95.31 203 LEU A N 1
ATOM 1645 C CA . LEU A 1 203 ? -9.602 -4.059 7.476 1.00 95.31 203 LEU A CA 1
ATOM 1646 C C . LEU A 1 203 ? -11.083 -4.375 7.714 1.00 95.31 203 LEU A C 1
ATOM 1648 O O . LEU A 1 203 ? -11.682 -3.814 8.631 1.00 95.31 203 LEU A O 1
ATOM 1652 N N . GLN A 1 204 ? -11.672 -5.285 6.931 1.00 94.06 204 GLN A N 1
ATOM 1653 C CA . GLN A 1 204 ? -13.064 -5.709 7.121 1.00 94.06 204 GLN A CA 1
ATOM 1654 C C . GLN A 1 204 ? -13.278 -6.373 8.483 1.00 94.06 204 GLN A C 1
ATOM 1656 O O . GLN A 1 204 ? -14.262 -6.091 9.168 1.00 94.06 204 GLN A O 1
ATOM 1661 N N . HIS A 1 205 ? -12.353 -7.246 8.885 1.00 95.38 205 HIS A N 1
ATOM 1662 C CA . HIS A 1 205 ? -12.402 -7.900 10.186 1.00 95.38 205 HIS A CA 1
ATOM 1663 C C . HIS A 1 205 ? -12.341 -6.871 11.317 1.00 95.38 205 HIS A C 1
ATOM 1665 O O . HIS A 1 205 ? -13.206 -6.868 12.193 1.00 95.38 205 HIS A O 1
ATOM 1671 N N . PHE A 1 206 ? -11.366 -5.962 11.264 1.00 95.12 206 PHE A N 1
ATOM 1672 C CA . PHE A 1 206 ? -11.184 -4.934 12.282 1.00 95.12 206 PHE A CA 1
ATOM 1673 C C . PHE A 1 206 ? -12.386 -3.988 12.387 1.00 95.12 206 PHE A C 1
ATOM 1675 O O . PHE A 1 206 ? -12.864 -3.733 13.491 1.00 95.12 206 PHE A O 1
ATOM 1682 N N . ALA A 1 207 ? -12.924 -3.516 11.258 1.00 94.19 207 ALA A N 1
ATOM 1683 C CA . ALA A 1 207 ? -14.133 -2.691 11.240 1.00 94.19 207 ALA A CA 1
ATOM 1684 C C . ALA A 1 207 ? -15.332 -3.427 11.865 1.00 94.19 207 ALA A C 1
ATOM 1686 O O . ALA A 1 207 ? -16.062 -2.861 12.681 1.00 94.19 207 ALA A O 1
ATOM 1687 N N . GLY A 1 208 ? -15.489 -4.720 11.561 1.00 93.88 208 GLY A N 1
ATOM 1688 C CA . GLY A 1 208 ? -16.533 -5.562 12.143 1.00 93.88 208 GLY A CA 1
ATOM 1689 C C . GLY A 1 208 ? -16.397 -5.759 13.657 1.00 93.88 208 GLY A C 1
ATOM 1690 O O . GLY A 1 208 ? -17.401 -5.736 14.372 1.00 93.88 208 GLY A O 1
ATOM 1691 N N . GLU A 1 209 ? -15.180 -5.938 14.174 1.00 93.69 209 GLU A N 1
ATOM 1692 C CA . GLU A 1 209 ? -14.935 -5.998 15.622 1.00 93.69 209 GLU A CA 1
ATOM 1693 C C . GLU A 1 209 ? -15.181 -4.651 16.299 1.00 93.69 209 GLU A C 1
ATOM 1695 O O . GLU A 1 209 ? -15.832 -4.595 17.346 1.00 93.69 209 GLU A O 1
ATOM 1700 N N . LYS A 1 210 ? -14.732 -3.563 15.671 1.00 94.50 210 LYS A N 1
ATOM 1701 C CA . LYS A 1 210 ? -14.933 -2.205 16.168 1.00 94.50 210 LYS A CA 1
ATOM 1702 C C . LYS A 1 210 ? -16.418 -1.862 16.274 1.00 94.50 210 LYS A C 1
ATOM 1704 O O . LYS A 1 210 ? -16.852 -1.396 17.320 1.00 94.50 210 LYS A O 1
ATOM 1709 N N . ARG A 1 211 ? -17.224 -2.213 15.266 1.00 94.44 211 ARG A N 1
ATOM 1710 C CA . ARG A 1 211 ? -18.682 -2.005 15.283 1.00 94.44 211 ARG A CA 1
ATOM 1711 C C . ARG A 1 211 ? -19.356 -2.730 16.448 1.00 94.44 211 ARG A C 1
ATOM 1713 O O . ARG A 1 211 ? -20.201 -2.154 17.126 1.00 94.44 211 ARG A O 1
ATOM 1720 N N . LYS A 1 212 ? -18.955 -3.974 16.729 1.00 94.44 212 LYS A N 1
ATOM 1721 C CA . LYS A 1 212 ? -19.473 -4.731 17.884 1.00 94.44 212 LYS A CA 1
ATOM 1722 C C . LYS A 1 212 ? -19.095 -4.078 19.213 1.00 94.44 212 LYS A C 1
ATOM 1724 O O . LYS A 1 212 ? -19.908 -4.080 20.136 1.00 94.44 212 LYS A O 1
ATOM 1729 N N . ALA A 1 213 ? -17.877 -3.549 19.320 1.00 92.31 213 ALA A N 1
ATOM 1730 C CA . ALA A 1 213 ? -17.433 -2.824 20.505 1.00 92.31 213 ALA A CA 1
ATOM 1731 C C . ALA A 1 213 ? -18.237 -1.526 20.699 1.00 92.31 213 ALA A C 1
ATOM 1733 O O . ALA A 1 213 ? -18.736 -1.293 21.799 1.00 92.31 213 ALA A O 1
ATOM 1734 N N . ASP A 1 214 ? -18.442 -0.756 19.627 1.00 90.50 214 ASP A N 1
ATOM 1735 C CA . ASP A 1 214 ? -19.217 0.489 19.636 1.00 90.50 214 ASP A CA 1
ATOM 1736 C C . ASP A 1 214 ? -20.686 0.226 20.052 1.00 90.50 214 ASP A C 1
ATOM 1738 O O . ASP A 1 214 ? -21.233 0.913 20.920 1.00 90.50 214 ASP A O 1
ATOM 1742 N N . GLU A 1 215 ? -21.321 -0.827 19.518 1.00 93.00 215 GLU A N 1
ATOM 1743 C CA . GLU A 1 215 ? -22.675 -1.250 19.918 1.00 93.00 215 GLU A CA 1
ATOM 1744 C C . GLU A 1 215 ? -22.761 -1.690 21.386 1.00 93.00 215 GLU A C 1
ATOM 1746 O O . GLU A 1 215 ? -23.762 -1.434 22.066 1.00 93.00 215 GLU A O 1
ATOM 1751 N N . LEU A 1 216 ? -21.740 -2.391 21.887 1.00 93.75 216 LEU A N 1
ATOM 1752 C CA . LEU A 1 216 ? -21.697 -2.826 23.279 1.00 93.75 216 LEU A CA 1
ATOM 1753 C C . LEU A 1 216 ? -21.530 -1.629 24.216 1.00 93.75 216 LEU A C 1
ATOM 1755 O O . LEU A 1 216 ? -22.213 -1.562 25.237 1.00 93.75 216 LEU A O 1
ATOM 1759 N N . GLU A 1 217 ? -20.677 -0.671 23.860 1.00 91.50 217 GLU A N 1
ATOM 1760 C CA . GLU A 1 217 ? -20.497 0.563 24.624 1.00 91.50 217 GLU A CA 1
ATOM 1761 C C . GLU A 1 217 ? -21.804 1.362 24.701 1.00 91.50 217 GLU A C 1
ATOM 1763 O O . GLU A 1 217 ? -22.169 1.846 25.777 1.00 91.50 217 GLU A O 1
ATOM 1768 N N . LEU A 1 218 ? -22.556 1.440 23.599 1.00 92.31 218 LEU A N 1
ATOM 1769 C CA . LEU A 1 218 ? -23.872 2.078 23.584 1.00 92.31 218 LEU A CA 1
ATOM 1770 C C . LEU A 1 218 ? -24.848 1.374 24.539 1.00 92.31 218 LEU A C 1
ATOM 1772 O O . LEU A 1 218 ? -25.456 2.028 25.388 1.00 92.31 218 LEU A O 1
ATOM 1776 N N . LYS A 1 219 ? -24.934 0.039 24.477 1.00 94.56 219 LYS A N 1
ATOM 1777 C CA . LYS A 1 219 ? -25.783 -0.761 25.380 1.00 94.56 219 LYS A CA 1
ATOM 1778 C C . LYS A 1 219 ? -25.393 -0.589 26.848 1.00 94.56 219 LYS A C 1
ATOM 1780 O O . LYS A 1 219 ? -26.268 -0.511 27.708 1.00 94.56 219 LYS A O 1
ATOM 1785 N N . VAL A 1 220 ? -24.096 -0.513 27.150 1.00 94.56 220 VAL A N 1
ATOM 1786 C CA . VAL A 1 220 ? -23.597 -0.270 28.512 1.00 94.56 220 VAL A CA 1
ATOM 1787 C C . VAL A 1 220 ? -24.007 1.122 28.994 1.00 94.56 220 VAL A C 1
ATOM 1789 O O . VAL A 1 220 ? -24.540 1.237 30.098 1.00 94.56 220 VAL A O 1
ATOM 1792 N N . LYS A 1 221 ? -23.839 2.162 28.168 1.00 94.06 221 LYS A N 1
ATOM 1793 C CA . LYS A 1 221 ? -24.264 3.535 28.499 1.00 94.06 221 LYS A CA 1
ATOM 1794 C C . LYS A 1 221 ? -25.773 3.626 28.735 1.00 94.06 221 LYS A C 1
ATOM 1796 O O . LYS A 1 221 ? -26.209 4.259 29.699 1.00 94.06 221 LYS A O 1
ATOM 1801 N N . GLU A 1 222 ? -26.574 2.973 27.898 1.00 94.00 222 GLU A N 1
ATOM 1802 C CA . GLU A 1 222 ? -28.030 2.918 28.058 1.00 94.00 222 GLU A CA 1
ATOM 1803 C C . GLU A 1 222 ? -28.438 2.183 29.341 1.00 94.00 222 GLU A C 1
ATOM 1805 O O . GLU A 1 222 ? -29.250 2.700 30.113 1.00 94.00 222 GLU A O 1
ATOM 1810 N N . ALA A 1 223 ? -27.842 1.022 29.620 1.00 93.50 223 ALA A N 1
ATOM 1811 C CA . ALA A 1 223 ? -28.111 0.255 30.835 1.00 93.50 223 ALA A CA 1
ATOM 1812 C C . ALA A 1 223 ? -27.703 1.021 32.103 1.00 93.50 223 ALA A C 1
ATOM 1814 O O . ALA A 1 223 ? -28.434 1.016 33.095 1.00 93.50 223 ALA A O 1
ATOM 1815 N N . GLU A 1 224 ? -26.564 1.716 32.085 1.00 92.81 224 GLU A N 1
ATOM 1816 C CA . GLU A 1 224 ? -26.122 2.546 33.207 1.00 92.81 224 GLU A CA 1
ATOM 1817 C C . GLU A 1 224 ? -27.077 3.725 33.443 1.00 92.81 224 GLU A C 1
ATOM 1819 O O . GLU A 1 224 ? -27.452 4.002 34.585 1.00 92.81 224 GLU A O 1
ATOM 1824 N N . SER A 1 225 ? -27.532 4.381 32.373 1.00 93.31 225 SER A N 1
ATOM 1825 C CA . SER A 1 225 ? -28.535 5.450 32.444 1.00 93.31 225 SER A CA 1
ATOM 1826 C C . SER A 1 225 ? -29.857 4.949 33.040 1.00 93.31 225 SER A C 1
ATOM 1828 O O . SER A 1 225 ? -30.411 5.569 33.954 1.00 93.31 225 SER A O 1
ATOM 1830 N N . GLN A 1 226 ? -30.330 3.777 32.605 1.00 93.00 226 GLN A N 1
ATOM 1831 C CA . GLN A 1 226 ? -31.532 3.146 33.155 1.00 93.00 226 GLN A CA 1
ATOM 1832 C C . GLN A 1 226 ? -31.367 2.794 34.638 1.00 93.00 226 GLN A C 1
ATOM 1834 O O . GLN A 1 226 ? -32.264 3.077 35.434 1.00 93.00 226 GLN A O 1
ATOM 1839 N N . ARG A 1 227 ? -30.217 2.236 35.038 1.00 92.50 227 ARG A N 1
ATOM 1840 C CA . ARG A 1 227 ? -29.920 1.934 36.448 1.00 92.50 227 ARG A CA 1
ATOM 1841 C C . ARG A 1 227 ? -29.946 3.189 37.315 1.00 92.50 227 ARG A C 1
ATOM 1843 O O . ARG A 1 227 ? -30.639 3.190 38.330 1.00 92.50 227 ARG A O 1
ATOM 1850 N N . LYS A 1 228 ? -29.287 4.269 36.882 1.00 93.69 228 LYS A N 1
ATOM 1851 C CA . LYS A 1 228 ? -29.312 5.566 37.584 1.00 93.69 228 LYS A CA 1
ATOM 1852 C C . LYS A 1 228 ? -30.736 6.108 37.728 1.00 93.69 228 LYS A C 1
ATOM 1854 O O . LYS A 1 228 ? -31.092 6.637 38.779 1.00 93.69 228 LYS A O 1
ATOM 1859 N N . ALA A 1 229 ? -31.579 5.949 36.705 1.00 93.62 229 ALA A N 1
ATOM 1860 C CA . ALA A 1 229 ? -32.978 6.368 36.766 1.00 93.62 229 ALA A CA 1
ATOM 1861 C C . ALA A 1 229 ? -33.816 5.525 37.751 1.00 93.62 229 ALA A C 1
ATOM 1863 O O . ALA A 1 229 ? -34.674 6.072 38.448 1.00 93.62 229 ALA A O 1
ATOM 1864 N N . VAL A 1 230 ? -33.575 4.211 37.831 1.00 93.19 230 VAL A N 1
ATOM 1865 C CA . VAL A 1 230 ? -34.249 3.310 38.785 1.00 93.19 230 VAL A CA 1
ATOM 1866 C C . VAL A 1 230 ? -33.807 3.590 40.222 1.00 93.19 230 VAL A C 1
ATOM 1868 O O . VAL A 1 230 ? -34.663 3.707 41.099 1.00 93.19 230 VAL A O 1
ATOM 1871 N N . GLU A 1 231 ? -32.505 3.752 40.463 1.00 89.75 231 GLU A N 1
ATOM 1872 C CA . GLU A 1 231 ? -31.964 4.101 41.784 1.00 89.75 231 GLU A CA 1
ATOM 1873 C C . GLU A 1 231 ? -32.548 5.424 42.279 1.00 89.75 231 GLU A C 1
ATOM 1875 O O . GLU A 1 231 ? -33.091 5.472 43.381 1.00 89.75 231 GLU A O 1
ATOM 1880 N N . LYS A 1 232 ? -32.579 6.458 41.428 1.00 93.88 232 LYS A N 1
ATOM 1881 C CA . LYS A 1 232 ? -33.185 7.750 41.775 1.00 93.88 232 LYS A CA 1
ATOM 1882 C C . LYS A 1 232 ? -34.660 7.620 42.177 1.00 93.88 232 LYS A C 1
ATOM 1884 O O . LYS A 1 232 ? -35.057 8.158 43.207 1.00 93.88 232 LYS A O 1
ATOM 1889 N N . LYS A 1 233 ? -35.463 6.858 41.420 1.00 91.69 233 LYS A N 1
ATOM 1890 C CA . LYS A 1 233 ? -36.876 6.600 41.766 1.00 91.69 233 LYS A CA 1
ATOM 1891 C C . LYS A 1 233 ? -37.026 5.843 43.088 1.00 91.69 233 LYS A C 1
ATOM 1893 O O . LYS A 1 233 ? -37.933 6.138 43.863 1.00 91.69 233 LYS A O 1
ATOM 1898 N N . SER A 1 234 ? -36.156 4.870 43.353 1.00 87.62 234 SER A N 1
ATOM 1899 C CA . SER A 1 234 ? -36.150 4.134 44.621 1.00 87.62 234 SER A CA 1
ATOM 1900 C C . SER A 1 234 ? -35.767 5.037 45.800 1.00 87.62 234 SER A C 1
ATOM 1902 O O . SER A 1 234 ? -36.346 4.904 46.878 1.00 87.62 234 SER A O 1
ATOM 1904 N N . GLU A 1 235 ? -34.798 5.936 45.628 1.00 90.38 235 GLU A N 1
ATOM 1905 C CA . GLU A 1 235 ? -34.391 6.915 46.646 1.00 90.38 235 GLU A CA 1
ATOM 1906 C C . GLU A 1 235 ? -35.552 7.866 46.981 1.00 90.38 235 GLU A C 1
ATOM 1908 O O . GLU A 1 235 ? -35.897 8.047 48.150 1.00 90.38 235 GLU A O 1
ATOM 1913 N N . GLU A 1 236 ? -36.222 8.396 45.951 1.00 91.62 236 GLU A N 1
ATOM 1914 C CA . GLU A 1 236 ? -37.404 9.257 46.084 1.00 91.62 236 GLU A CA 1
ATOM 1915 C C . GLU A 1 236 ? -38.551 8.535 46.818 1.00 91.62 236 GLU A C 1
ATOM 1917 O O . GLU A 1 236 ? -39.179 9.105 47.715 1.00 91.62 236 GLU A O 1
ATOM 1922 N N . GLN A 1 237 ? -38.797 7.254 46.512 1.00 87.00 237 GLN A N 1
ATOM 1923 C CA . GLN A 1 237 ? -39.798 6.447 47.222 1.00 87.00 237 GLN A CA 1
ATOM 1924 C C . GLN A 1 237 ? -39.446 6.225 48.696 1.00 87.00 237 GLN A C 1
ATOM 1926 O O . GLN A 1 237 ? -40.329 6.335 49.549 1.00 87.00 237 GLN A O 1
ATOM 1931 N N . LYS A 1 238 ? -38.178 5.941 49.023 1.00 89.31 238 LYS A N 1
ATOM 1932 C CA . LYS A 1 238 ? -37.730 5.773 50.416 1.00 89.31 238 LYS A CA 1
ATOM 1933 C C . LYS A 1 238 ? -37.893 7.059 51.220 1.00 89.31 238 LYS A C 1
ATOM 1935 O O . LYS A 1 238 ? -38.397 7.004 52.341 1.00 89.31 238 LYS A O 1
ATOM 1940 N N . GLN A 1 239 ? -37.516 8.201 50.645 1.00 90.19 239 GLN A N 1
ATOM 1941 C CA . GLN A 1 239 ? -37.693 9.505 51.287 1.00 90.19 239 GLN A CA 1
ATOM 1942 C C . GLN A 1 239 ? -39.174 9.813 51.524 1.00 90.19 239 GLN A C 1
ATOM 1944 O O . GLN A 1 239 ? -39.553 10.204 52.628 1.00 90.19 239 GLN A O 1
ATOM 1949 N N . ASN A 1 240 ? -40.032 9.565 50.529 1.00 91.31 240 ASN A N 1
ATOM 1950 C CA . ASN A 1 240 ? -41.472 9.767 50.673 1.00 91.31 240 ASN A CA 1
ATOM 1951 C C . ASN A 1 240 ? -42.078 8.836 51.741 1.00 91.31 240 ASN A C 1
ATOM 1953 O O . ASN A 1 240 ? -42.883 9.267 52.565 1.00 91.31 240 ASN A O 1
ATOM 1957 N N . PHE A 1 241 ? -41.651 7.572 51.792 1.00 84.38 241 PHE A N 1
ATOM 1958 C CA . PHE A 1 241 ? -42.091 6.632 52.824 1.00 84.38 241 PHE A CA 1
ATOM 1959 C C . PHE A 1 241 ? -41.638 7.057 54.229 1.00 84.38 241 PHE A C 1
ATOM 1961 O O . PHE A 1 241 ? -42.444 7.047 55.160 1.00 84.38 241 PHE A O 1
ATOM 1968 N N . GLN A 1 242 ? -40.383 7.488 54.393 1.00 88.62 242 GLN A N 1
ATOM 1969 C CA . GLN A 1 242 ? -39.887 8.029 55.665 1.00 88.62 242 GLN A CA 1
ATOM 1970 C C . GLN A 1 242 ? -40.679 9.258 56.116 1.00 88.62 242 GLN A C 1
ATOM 1972 O O . GLN A 1 242 ? -41.036 9.352 57.290 1.00 88.62 242 GLN A O 1
ATOM 1977 N N . TYR A 1 243 ? -40.997 10.167 55.191 1.00 90.94 243 TYR A N 1
ATOM 1978 C CA . TYR A 1 243 ? -41.827 11.337 55.471 1.00 90.94 243 TYR A CA 1
ATOM 1979 C C . TYR A 1 243 ? -43.242 10.949 55.932 1.00 90.94 243 TYR A C 1
ATOM 1981 O O . TYR A 1 243 ? -43.751 11.481 56.917 1.00 90.94 243 TYR A O 1
ATOM 1989 N N . GLN A 1 244 ? -43.876 9.974 55.278 1.00 86.44 244 GLN A N 1
ATOM 1990 C CA . GLN A 1 244 ? -45.194 9.490 55.705 1.00 86.44 244 GLN A CA 1
ATOM 1991 C C . GLN A 1 244 ? -45.152 8.796 57.071 1.00 86.44 244 GLN A C 1
ATOM 1993 O O . GLN A 1 244 ? -46.067 8.963 57.881 1.00 86.44 244 GLN A O 1
ATOM 1998 N N . MET A 1 245 ? -44.096 8.031 57.349 1.00 84.00 245 MET A N 1
ATOM 1999 C CA . MET A 1 245 ? -43.912 7.370 58.641 1.00 84.00 245 MET A CA 1
ATOM 2000 C C . MET A 1 245 ? -43.705 8.374 59.776 1.00 84.00 245 MET A C 1
ATOM 2002 O O . MET A 1 245 ? -44.309 8.214 60.841 1.00 84.00 245 MET A O 1
ATOM 2006 N N . SER A 1 246 ? -42.906 9.424 59.566 1.00 89.69 246 SER A N 1
ATOM 2007 C CA . SER A 1 246 ? -42.722 10.475 60.572 1.00 89.69 246 SER A CA 1
ATOM 2008 C C . SER A 1 246 ? -44.027 11.230 60.840 1.00 89.69 246 SER A C 1
ATOM 2010 O O . SER A 1 246 ? -44.392 11.401 62.003 1.00 89.69 246 SER A O 1
ATOM 2012 N N . ALA A 1 247 ? -44.796 11.566 59.798 1.00 90.75 247 ALA A N 1
ATOM 2013 C CA . ALA A 1 247 ? -46.112 12.189 59.938 1.00 90.75 247 ALA A CA 1
ATOM 2014 C C . ALA A 1 247 ? -47.089 11.319 60.752 1.00 90.75 247 ALA A C 1
ATOM 2016 O O . ALA A 1 247 ? -47.707 11.800 61.702 1.00 90.75 247 ALA A O 1
ATOM 2017 N N . LYS A 1 248 ? -47.182 10.013 60.456 1.00 89.06 248 LYS A N 1
ATOM 2018 C CA . LYS A 1 248 ? -48.034 9.093 61.233 1.00 89.06 248 LYS A CA 1
ATOM 2019 C C . LYS A 1 248 ? -47.586 8.937 62.683 1.00 89.06 248 LYS A C 1
ATOM 2021 O O . LYS A 1 248 ? -48.426 8.770 63.562 1.00 89.06 248 LYS A O 1
ATOM 2026 N N . THR A 1 249 ? -46.283 8.989 62.941 1.00 88.12 249 THR A N 1
ATOM 2027 C CA . THR A 1 249 ? -45.740 8.875 64.302 1.00 88.12 249 THR A CA 1
ATOM 2028 C C . THR A 1 249 ? -46.128 10.098 65.138 1.00 88.12 249 THR A C 1
ATOM 2030 O O . THR A 1 249 ? -46.600 9.937 66.263 1.00 88.12 249 THR A O 1
ATOM 2033 N N . MET A 1 250 ? -46.042 11.305 64.563 1.00 89.31 250 MET A N 1
ATOM 2034 C CA . MET A 1 250 ? -46.514 12.538 65.210 1.00 89.31 250 MET A CA 1
ATOM 2035 C C . MET A 1 250 ? -48.021 12.499 65.508 1.00 89.31 250 MET A C 1
ATOM 2037 O O . MET A 1 250 ? -48.448 12.940 66.575 1.00 89.31 250 MET A O 1
ATOM 2041 N N . GLU A 1 251 ? -48.828 11.939 64.602 1.00 89.38 251 GLU A N 1
ATOM 2042 C CA . GLU A 1 251 ? -50.273 11.758 64.805 1.00 89.38 251 GLU A CA 1
ATOM 2043 C C . GLU A 1 251 ? -50.565 10.814 65.985 1.00 89.38 251 GLU A C 1
ATOM 2045 O O . GLU A 1 251 ? -51.386 11.129 66.847 1.00 89.38 251 GLU A O 1
ATOM 2050 N N . ILE A 1 252 ? -49.858 9.679 66.068 1.00 88.38 252 ILE A N 1
ATOM 2051 C CA . ILE A 1 252 ? -50.000 8.714 67.171 1.00 88.38 252 ILE A CA 1
ATOM 2052 C C . ILE A 1 252 ? -49.624 9.359 68.507 1.00 88.38 252 ILE A C 1
ATOM 2054 O O . ILE A 1 252 ? -50.352 9.203 69.489 1.00 88.38 252 ILE A O 1
ATOM 2058 N N . GLU A 1 253 ? -48.518 10.104 68.560 1.00 88.75 253 GLU A N 1
ATOM 2059 C CA . GLU A 1 253 ? -48.119 10.830 69.769 1.00 88.75 253 GLU A CA 1
ATOM 2060 C C . GLU A 1 253 ? -49.153 11.879 70.179 1.00 88.75 253 GLU A C 1
ATOM 2062 O O . GLU A 1 253 ? -49.448 12.015 71.368 1.00 88.75 253 GLU A O 1
ATOM 2067 N N . ARG A 1 254 ? -49.739 12.598 69.215 1.00 90.50 254 ARG A N 1
ATOM 2068 C CA . ARG A 1 254 ? -50.805 13.570 69.481 1.00 90.50 254 ARG A CA 1
ATOM 2069 C C . ARG A 1 254 ? -52.023 12.900 70.113 1.00 90.50 254 ARG A C 1
ATOM 2071 O O . ARG A 1 254 ? -52.460 13.337 71.174 1.00 90.50 254 ARG A O 1
ATOM 2078 N N . VAL A 1 255 ? -52.512 11.809 69.523 1.00 87.69 255 VAL A N 1
ATOM 2079 C CA . VAL A 1 255 ? -53.655 11.046 70.055 1.00 87.69 255 VAL A CA 1
ATOM 2080 C C . VAL A 1 255 ? -53.345 10.469 71.438 1.00 87.69 255 VAL A C 1
ATOM 2082 O O . VAL A 1 255 ? -54.207 10.463 72.317 1.00 87.69 255 VAL A O 1
ATOM 2085 N N . LYS A 1 256 ? -52.110 10.008 71.667 1.00 89.62 256 LYS A N 1
ATOM 2086 C CA . LYS A 1 256 ? -51.685 9.512 72.980 1.00 89.62 256 LYS A CA 1
ATOM 2087 C C . LYS A 1 256 ? -51.747 10.613 74.043 1.00 89.62 256 LYS A C 1
ATOM 2089 O O . LYS A 1 256 ? -52.311 10.367 75.106 1.00 89.62 256 LYS A O 1
ATOM 2094 N N . ARG A 1 257 ? -51.247 11.819 73.741 1.00 89.00 257 ARG A N 1
ATOM 2095 C CA . ARG A 1 257 ? -51.347 12.983 74.642 1.00 89.00 257 ARG A CA 1
ATOM 2096 C C . ARG A 1 257 ? -52.801 13.356 74.932 1.00 89.00 257 ARG A C 1
ATOM 2098 O O . ARG A 1 257 ? -53.164 13.519 76.091 1.00 89.00 257 ARG A O 1
ATOM 2105 N N . GLU A 1 258 ? -53.649 13.415 73.905 1.00 89.00 258 GLU A N 1
ATOM 2106 C CA . GLU A 1 258 ? -55.083 13.703 74.067 1.00 89.00 258 GLU A CA 1
ATOM 2107 C C . GLU A 1 258 ? -55.784 12.660 74.960 1.00 89.00 258 GLU A C 1
ATOM 2109 O O . GLU A 1 258 ? -56.619 13.010 75.797 1.00 89.00 258 GLU A O 1
ATOM 2114 N N . LYS A 1 259 ? -55.414 11.378 74.835 1.00 88.38 259 LYS A N 1
ATOM 2115 C CA . LYS A 1 259 ? -55.934 10.300 75.686 1.00 88.38 259 LYS A CA 1
ATOM 2116 C C . LYS A 1 259 ? -55.470 10.431 77.140 1.00 88.38 259 LYS A C 1
ATOM 2118 O O . LYS A 1 259 ? -56.292 10.304 78.044 1.00 88.38 259 LYS A O 1
ATOM 2123 N N . GLU A 1 260 ? -54.186 10.701 77.369 1.00 88.62 260 GLU A N 1
ATOM 2124 C CA . GLU A 1 260 ? -53.630 10.910 78.715 1.00 88.62 260 GLU A CA 1
ATOM 2125 C C . GLU A 1 260 ? -54.288 12.118 79.413 1.00 88.62 260 GLU A C 1
ATOM 2127 O O . GLU A 1 260 ? -54.645 12.040 80.591 1.00 88.62 260 GLU A O 1
ATOM 2132 N N . GLU A 1 261 ? -54.547 13.208 78.682 1.00 88.06 261 GLU A N 1
ATOM 2133 C CA . GLU A 1 261 ? -55.289 14.366 79.199 1.00 88.06 261 GLU A CA 1
ATOM 2134 C C . GLU A 1 261 ? -56.752 14.041 79.536 1.00 88.06 261 GLU A C 1
ATOM 2136 O O . GLU A 1 261 ? -57.279 14.521 80.546 1.00 88.06 261 GLU A O 1
ATOM 2141 N N . ALA A 1 262 ? -57.426 13.236 78.711 1.00 82.56 262 ALA A N 1
ATOM 2142 C CA . ALA A 1 262 ? -58.798 12.805 78.964 1.00 82.56 262 ALA A CA 1
ATOM 2143 C C . ALA A 1 262 ? -58.894 11.909 80.212 1.00 82.56 262 ALA A C 1
ATOM 2145 O O . ALA A 1 262 ? -59.765 12.129 81.056 1.00 82.56 262 ALA A O 1
ATOM 2146 N N . GLU A 1 263 ? -57.967 10.962 80.378 1.00 86.06 263 GLU A N 1
ATOM 2147 C CA . GLU A 1 263 ? -57.887 10.098 81.565 1.00 86.06 263 GLU A CA 1
ATOM 2148 C C . GLU A 1 263 ? -57.600 10.905 82.844 1.00 86.06 263 GLU A C 1
ATOM 2150 O O . GLU A 1 263 ? -58.165 10.621 83.906 1.00 86.06 263 GLU A O 1
ATOM 2155 N N . LEU A 1 264 ? -56.763 11.945 82.760 1.00 88.00 264 LEU A N 1
ATOM 2156 C CA . LEU A 1 264 ? -56.497 12.846 83.884 1.00 88.00 264 LEU A CA 1
ATOM 2157 C C . LEU A 1 264 ? -57.743 13.658 84.269 1.00 88.00 264 LEU A C 1
ATOM 2159 O O . LEU A 1 264 ? -58.077 13.756 85.453 1.00 88.00 264 LEU A O 1
ATOM 2163 N N . LYS A 1 265 ? -58.464 14.201 83.280 1.00 86.19 265 LYS A N 1
ATOM 2164 C CA . LYS A 1 265 ? -59.734 14.910 83.506 1.00 86.19 265 LYS A CA 1
ATOM 2165 C C . LYS A 1 265 ? -60.778 13.996 84.146 1.00 86.19 265 LYS A C 1
ATOM 2167 O O . LYS A 1 265 ? -61.449 14.424 85.082 1.00 86.19 265 LYS A O 1
ATOM 2172 N N . GLU A 1 266 ? -60.882 12.744 83.701 1.00 84.56 266 GLU A N 1
ATOM 2173 C CA . GLU A 1 266 ? -61.793 11.752 84.283 1.00 84.56 266 GLU A CA 1
ATOM 2174 C C . GLU A 1 266 ? -61.455 11.455 85.754 1.00 84.56 266 GLU A C 1
ATOM 2176 O O . GLU A 1 266 ? -62.351 11.435 86.602 1.00 84.56 266 GLU A O 1
ATOM 2181 N N . LYS A 1 267 ? -60.169 11.270 86.087 1.00 83.38 267 LYS A N 1
ATOM 2182 C CA . LYS A 1 267 ? -59.720 11.074 87.478 1.00 83.38 267 LYS A CA 1
ATOM 2183 C C . LYS A 1 267 ? -60.062 12.270 88.365 1.00 83.38 267 LYS A C 1
ATOM 2185 O O . LYS A 1 267 ? -60.627 12.072 89.440 1.00 83.38 267 LYS A O 1
ATOM 2190 N N . ASN A 1 268 ? -59.791 13.488 87.898 1.00 85.06 268 ASN A N 1
ATOM 2191 C CA . ASN A 1 268 ? -60.105 14.710 88.642 1.00 85.06 268 ASN A CA 1
ATOM 2192 C C . ASN A 1 268 ? -61.617 14.854 88.889 1.00 85.06 268 ASN A C 1
ATOM 2194 O O . ASN A 1 268 ? -62.032 15.199 89.993 1.00 85.06 268 ASN A O 1
ATOM 2198 N N . LEU A 1 269 ? -62.451 14.522 87.898 1.00 79.06 269 LEU A N 1
ATOM 2199 C CA . LEU A 1 269 ? -63.913 14.515 88.033 1.00 79.06 269 LEU A CA 1
ATOM 2200 C C . LEU A 1 269 ? -64.401 13.491 89.066 1.00 79.06 269 LEU A C 1
ATOM 2202 O O . LEU A 1 269 ? -65.266 13.808 89.884 1.00 79.06 269 LEU A O 1
ATOM 2206 N N . LYS A 1 270 ? -63.832 12.277 89.066 1.00 81.06 270 LYS A N 1
ATOM 2207 C CA . LYS A 1 270 ? -64.148 11.244 90.069 1.00 81.06 270 LYS A CA 1
ATOM 2208 C C . LYS A 1 270 ? -63.783 11.698 91.480 1.00 81.06 270 LYS A C 1
ATOM 2210 O O . LYS A 1 270 ? -64.562 11.480 92.404 1.00 81.06 270 LYS A O 1
ATOM 2215 N N . GLN A 1 271 ? -62.634 12.348 91.639 1.00 78.31 271 GLN A N 1
ATOM 2216 C CA . GLN A 1 271 ? -62.158 12.840 92.930 1.00 78.31 271 GLN A CA 1
ATOM 2217 C C . GLN A 1 271 ? -63.041 13.981 93.461 1.00 78.31 271 GLN A C 1
ATOM 2219 O O . GLN A 1 271 ? -63.476 13.929 94.611 1.00 78.31 271 GLN A O 1
ATOM 2224 N N . LEU A 1 272 ? -63.417 14.929 92.595 1.00 79.69 272 LEU A N 1
ATOM 2225 C CA . LEU A 1 272 ? -64.355 16.008 92.918 1.00 79.69 272 LEU A CA 1
ATOM 2226 C C . LEU A 1 272 ? -65.729 15.468 93.346 1.00 79.69 272 LEU A C 1
ATOM 2228 O O . LEU A 1 272 ? -66.313 15.935 94.323 1.00 79.69 272 LEU A O 1
ATOM 2232 N N . HIS A 1 273 ? -66.240 14.450 92.649 1.00 76.06 273 HIS A N 1
ATOM 2233 C CA . HIS A 1 273 ? -67.496 13.796 93.017 1.00 76.06 273 HIS A CA 1
ATOM 2234 C C . HIS A 1 273 ? -67.414 13.143 94.407 1.00 76.06 273 HIS A C 1
ATOM 2236 O O . HIS A 1 273 ? -68.340 13.244 95.212 1.00 76.06 273 HIS A O 1
ATOM 2242 N N . GLN A 1 274 ? -66.281 12.515 94.721 1.00 75.62 274 GLN A N 1
ATOM 2243 C CA . GLN A 1 274 ? -66.039 11.881 96.014 1.00 75.62 274 GLN A CA 1
ATOM 2244 C C . GLN A 1 274 ? -65.958 12.901 97.161 1.00 75.62 274 GLN A C 1
ATOM 2246 O O . GLN A 1 274 ? -66.451 12.633 98.258 1.00 75.62 274 GLN A O 1
ATOM 2251 N N . GLU A 1 275 ? -65.372 14.073 96.911 1.00 76.31 275 GLU A N 1
ATOM 2252 C CA . GLU A 1 275 ? -65.346 15.187 97.862 1.00 76.31 275 GLU A CA 1
ATOM 2253 C C . GLU A 1 275 ? -66.742 15.758 98.107 1.00 76.31 275 GLU A C 1
ATOM 2255 O O . GLU A 1 275 ? -67.145 15.866 99.264 1.00 76.31 275 GLU A O 1
ATOM 2260 N N . GLN A 1 276 ? -67.530 16.010 97.054 1.00 72.50 276 GLN A N 1
ATOM 2261 C CA . GLN A 1 276 ? -68.915 16.469 97.209 1.00 72.50 276 GLN A CA 1
ATOM 2262 C C . GLN A 1 276 ? -69.769 15.485 98.017 1.00 72.50 276 GLN A C 1
ATOM 2264 O O . GLN A 1 276 ? -70.563 15.903 98.860 1.00 72.50 276 GLN A O 1
ATOM 2269 N N . MET A 1 277 ? -69.572 14.178 97.830 1.00 65.38 277 MET A N 1
ATOM 2270 C CA . MET A 1 277 ? -70.268 13.154 98.615 1.00 65.38 277 MET A CA 1
ATOM 2271 C C . MET A 1 277 ? -69.885 13.178 100.101 1.00 65.38 277 MET A C 1
ATOM 2273 O O . MET A 1 277 ? -70.750 12.965 100.953 1.00 65.38 277 MET A O 1
ATOM 2277 N N . LYS A 1 278 ? -68.626 13.489 100.441 1.00 73.12 278 LYS A N 1
ATOM 2278 C CA . LYS A 1 278 ? -68.205 13.701 101.838 1.00 73.12 278 LYS A CA 1
ATOM 2279 C C . LYS A 1 278 ? -68.828 14.967 102.429 1.00 73.12 278 LYS A C 1
ATOM 2281 O O . LYS A 1 278 ? -69.274 14.938 103.572 1.00 73.12 278 LYS A O 1
ATOM 2286 N N . THR A 1 279 ? -68.918 16.051 101.658 1.00 66.94 279 THR A N 1
ATOM 2287 C CA . THR A 1 279 ? -69.570 17.297 102.096 1.00 66.94 279 THR A CA 1
ATOM 2288 C C . THR A 1 279 ? -71.069 17.098 102.337 1.00 66.94 279 THR A C 1
ATOM 2290 O O . THR A 1 279 ? -71.594 17.560 103.346 1.00 66.94 279 THR A O 1
ATOM 2293 N N . ILE A 1 280 ? -71.757 16.351 101.467 1.00 65.62 280 ILE A N 1
ATOM 2294 C CA . ILE A 1 280 ? -73.172 15.988 101.649 1.00 65.62 280 ILE A CA 1
ATOM 2295 C C . ILE A 1 280 ? -73.362 15.109 102.894 1.00 65.62 280 ILE A C 1
ATOM 2297 O O . ILE A 1 280 ? -74.346 15.280 103.612 1.00 65.62 280 ILE A O 1
ATOM 2301 N N . ALA A 1 281 ? -72.431 14.193 103.182 1.00 61.69 281 ALA A N 1
ATOM 2302 C CA . ALA A 1 281 ? -72.474 13.375 104.394 1.00 61.69 281 ALA A CA 1
ATOM 2303 C C . ALA A 1 281 ? -72.321 14.218 105.676 1.00 61.69 281 ALA A C 1
ATOM 2305 O O . ALA A 1 281 ? -73.086 14.016 106.616 1.00 61.69 281 ALA A O 1
ATOM 2306 N N . LEU A 1 282 ? -71.418 15.205 105.679 1.00 58.41 282 LEU A N 1
ATOM 2307 C CA . LEU A 1 282 ? -71.232 16.145 106.794 1.00 58.41 282 LEU A CA 1
ATOM 2308 C C . LEU A 1 282 ? -72.455 17.054 107.006 1.00 58.41 282 LEU A C 1
ATOM 2310 O O . LEU A 1 282 ? -72.913 17.219 108.134 1.00 58.41 282 LEU A O 1
ATOM 2314 N N . LEU A 1 283 ? -73.056 17.560 105.923 1.00 54.66 283 LEU A N 1
ATOM 2315 C CA . LEU A 1 283 ? -74.307 18.332 105.986 1.00 54.66 283 LEU A CA 1
ATOM 2316 C C . LEU A 1 283 ? -75.480 17.495 106.531 1.00 54.66 283 LEU A C 1
ATOM 2318 O O . LEU A 1 283 ? -76.367 18.021 107.201 1.00 54.66 283 LEU A O 1
ATOM 2322 N N . LYS A 1 284 ? -75.474 16.177 106.291 1.00 51.97 284 LYS A N 1
ATOM 2323 C CA . LYS A 1 284 ? -76.442 15.228 106.866 1.00 51.97 284 LYS A CA 1
ATOM 2324 C C . LYS A 1 284 ? -76.276 15.053 108.379 1.00 51.97 284 LYS A C 1
ATOM 2326 O O . LYS A 1 284 ? -77.259 14.786 109.066 1.00 51.97 284 LYS A O 1
ATOM 2331 N N . GLU A 1 285 ? -75.056 15.195 108.887 1.00 48.84 285 GLU A N 1
ATOM 2332 C CA . GLU A 1 285 ? -74.725 15.038 110.305 1.00 48.84 285 GLU A CA 1
ATOM 2333 C C . GLU A 1 285 ? -75.101 16.295 111.114 1.00 48.84 285 GLU A C 1
ATOM 2335 O O . GLU A 1 285 ? -75.674 16.180 112.203 1.00 48.84 285 GLU A O 1
ATOM 2340 N N . GLU A 1 286 ? -74.936 17.488 110.528 1.00 48.50 286 GLU A N 1
ATOM 2341 C CA . GLU A 1 286 ? -75.401 18.767 111.095 1.00 48.50 286 GLU A CA 1
ATOM 2342 C C . GLU A 1 286 ? -76.934 18.910 111.127 1.00 48.50 286 GLU A C 1
ATOM 2344 O O . GLU A 1 286 ? -77.484 19.520 112.047 1.00 48.50 286 GLU A O 1
ATOM 2349 N N . LEU A 1 287 ? -77.651 18.288 110.187 1.00 41.00 287 LEU A N 1
ATOM 2350 C CA . LEU A 1 287 ? -79.119 18.333 110.119 1.00 41.00 287 LEU A CA 1
ATOM 2351 C C . LEU A 1 287 ? -79.840 17.375 111.094 1.00 41.00 287 LEU A C 1
ATOM 2353 O O . LEU A 1 287 ? -81.068 17.378 111.147 1.00 41.00 287 LEU A O 1
ATOM 2357 N N . SER A 1 288 ? -79.122 16.593 111.915 1.00 38.22 288 SER A N 1
ATOM 2358 C CA . SER A 1 288 ? -79.721 15.643 112.878 1.00 38.22 288 SER A CA 1
ATOM 2359 C C . SER A 1 288 ? -80.056 16.228 114.267 1.00 38.22 288 SER A C 1
ATOM 2361 O O . SER A 1 288 ? -80.603 15.527 115.120 1.00 38.22 288 SER A O 1
ATOM 2363 N N . LYS A 1 289 ? -79.789 17.523 114.510 1.00 37.44 289 LYS A N 1
ATOM 2364 C CA . LYS A 1 289 ? -80.078 18.228 115.779 1.00 37.44 289 LYS A CA 1
ATOM 2365 C C . LYS A 1 289 ? -80.955 19.477 115.594 1.00 37.44 289 LYS A C 1
ATOM 2367 O O . LYS A 1 289 ? -80.547 20.577 115.957 1.00 37.44 289 LYS A O 1
ATOM 2372 N N . LYS A 1 290 ? -82.185 19.335 115.087 1.00 30.97 290 LYS A N 1
ATOM 2373 C CA . LYS A 1 290 ? -83.311 20.232 115.434 1.00 30.97 290 LYS A CA 1
ATOM 2374 C C . LYS A 1 290 ? -84.646 19.707 114.908 1.00 30.97 290 LYS A C 1
ATOM 2376 O O . LYS A 1 290 ? -84.727 19.140 113.828 1.00 30.97 290 LYS A O 1
ATOM 2381 N N . SER A 1 291 ? -85.673 19.885 115.730 1.00 24.59 291 SER A N 1
ATOM 2382 C CA . SER A 1 291 ? -87.022 19.345 115.596 1.00 24.59 291 SER A CA 1
ATOM 2383 C C . SER A 1 291 ? -87.929 20.100 114.612 1.00 24.59 291 SER A C 1
ATOM 2385 O O . SER A 1 291 ? -87.714 21.274 114.328 1.00 24.59 291 SER A O 1
ATOM 2387 N N . SER A 1 292 ? -89.027 19.408 114.267 1.00 26.11 292 SER A N 1
ATOM 2388 C CA . SER A 1 292 ? -90.384 19.889 113.927 1.00 26.11 292 SER A CA 1
ATOM 2389 C C . SER A 1 292 ? -90.629 20.614 112.592 1.00 26.11 292 SER A C 1
ATOM 2391 O O . SER A 1 292 ? -90.652 21.836 112.528 1.00 26.11 292 SER A O 1
ATOM 2393 N N . GLY A 1 293 ? -90.917 19.806 111.563 1.00 31.52 293 GLY A N 1
ATOM 2394 C CA . GLY A 1 293 ? -92.157 19.802 110.763 1.00 31.52 293 GLY A CA 1
ATOM 2395 C C . GLY A 1 293 ? -92.762 21.114 110.246 1.00 31.52 293 GLY A C 1
ATOM 2396 O O . GLY A 1 293 ? -93.459 21.805 110.983 1.00 31.52 293 GLY A O 1
ATOM 2397 N N . PHE A 1 294 ? -92.666 21.321 108.928 1.00 26.94 294 PHE A N 1
ATOM 2398 C CA . PHE A 1 294 ? -93.689 21.999 108.125 1.00 26.94 294 PHE A CA 1
ATOM 2399 C C . PHE A 1 294 ? -93.768 21.329 106.736 1.00 26.94 294 PHE A C 1
ATOM 2401 O O . PHE A 1 294 ? -92.751 21.130 106.077 1.00 26.94 294 PHE A O 1
ATOM 2408 N N . LEU A 1 295 ? -94.987 20.915 106.390 1.00 26.88 295 LEU A N 1
ATOM 2409 C CA . LEU A 1 295 ? -95.515 20.255 105.179 1.00 26.88 295 LEU A CA 1
ATOM 2410 C C . LEU A 1 295 ? -95.117 21.006 103.883 1.00 26.88 295 LEU A C 1
ATOM 2412 O O . LEU A 1 295 ? -94.833 22.195 103.951 1.00 26.88 295 LEU A O 1
ATOM 2416 N N . ASP A 1 296 ? -95.119 20.497 102.651 1.00 25.36 296 ASP A N 1
ATOM 2417 C CA . ASP A 1 296 ? -95.562 19.263 101.992 1.00 25.36 296 ASP A CA 1
ATOM 2418 C C . ASP A 1 296 ? -95.010 19.344 100.548 1.00 25.36 296 ASP A C 1
ATOM 2420 O O . ASP A 1 296 ? -95.028 20.430 99.968 1.00 25.36 296 ASP A O 1
ATOM 2424 N N . PHE A 1 297 ? -94.552 18.231 99.960 1.00 24.70 297 PHE A N 1
ATOM 2425 C CA . PHE A 1 297 ? -95.092 17.670 98.704 1.00 24.70 297 PHE A CA 1
ATOM 2426 C C . PHE A 1 297 ? -94.332 16.380 98.313 1.00 24.70 297 PHE A C 1
ATOM 2428 O O . PHE A 1 297 ? -93.202 16.420 97.835 1.00 24.70 297 PHE A O 1
ATOM 2435 N N . ILE A 1 298 ? -95.018 15.252 98.539 1.00 27.62 298 ILE A N 1
ATOM 2436 C CA . ILE A 1 298 ? -95.022 13.966 97.804 1.00 27.62 298 ILE A CA 1
ATOM 2437 C C . ILE A 1 298 ? -93.654 13.280 97.561 1.00 27.62 298 ILE A C 1
ATOM 2439 O O . ILE A 1 298 ? -92.919 13.644 96.655 1.00 27.62 298 ILE A O 1
ATOM 2443 N N . ALA A 1 299 ? -93.224 12.328 98.403 1.00 26.41 299 ALA A N 1
ATOM 2444 C CA . ALA A 1 299 ? -93.615 10.898 98.501 1.00 26.41 299 ALA A CA 1
ATOM 2445 C C . ALA A 1 299 ? -92.780 9.966 97.566 1.00 26.41 299 ALA A C 1
ATOM 2447 O O . ALA A 1 299 ? -91.949 10.448 96.804 1.00 26.41 299 ALA A O 1
ATOM 2448 N N . PRO A 1 300 ? -92.822 8.630 97.729 1.00 33.41 300 PRO A N 1
ATOM 2449 C CA . PRO A 1 300 ? -91.721 7.859 98.296 1.00 33.41 300 PRO A CA 1
ATOM 2450 C C . PRO A 1 300 ? -91.032 6.951 97.268 1.00 33.41 300 PRO A C 1
ATOM 2452 O O . PRO A 1 300 ? -91.618 6.507 96.284 1.00 33.41 300 PRO A O 1
ATOM 2455 N N . VAL A 1 301 ? -89.791 6.580 97.582 1.00 35.88 301 VAL A N 1
ATOM 2456 C CA . VAL A 1 301 ? -89.131 5.403 97.015 1.00 35.88 301 VAL A CA 1
ATOM 2457 C C . VAL A 1 301 ? -89.940 4.160 97.382 1.00 35.88 301 VAL A C 1
ATOM 2459 O O . VAL A 1 301 ? -90.060 3.798 98.549 1.00 35.88 301 VAL A O 1
ATOM 2462 N N . GLY A 1 302 ? -90.451 3.485 96.365 1.00 35.12 302 GLY A N 1
ATOM 2463 C CA . GLY A 1 302 ? -90.985 2.137 96.453 1.00 35.12 302 GLY A CA 1
ATOM 2464 C C . GLY A 1 302 ? -91.246 1.649 95.040 1.00 35.12 302 GLY A C 1
ATOM 2465 O O . GLY A 1 302 ? -92.016 2.284 94.336 1.00 35.12 302 GLY A O 1
ATOM 2466 N N . LEU A 1 303 ? -90.612 0.534 94.652 1.00 33.19 303 LEU A N 1
ATOM 2467 C CA . LEU A 1 303 ? -90.695 -0.147 93.343 1.00 33.19 303 LEU A CA 1
ATOM 2468 C C . LEU A 1 303 ? -89.592 0.186 92.323 1.00 33.19 303 LEU A C 1
ATOM 2470 O O . LEU A 1 303 ? -89.883 0.546 91.191 1.00 33.19 303 LEU A O 1
ATOM 2474 N N . GLY A 1 304 ? -88.325 -0.031 92.696 1.00 42.78 304 GLY A N 1
ATOM 2475 C CA . GLY A 1 304 ? -87.332 -0.726 91.851 1.00 42.78 304 GLY A CA 1
ATOM 2476 C C . GLY A 1 304 ? -86.967 -0.201 90.450 1.00 42.78 304 GLY A C 1
ATOM 2477 O O . GLY A 1 304 ? -86.139 -0.833 89.802 1.00 42.78 304 GLY A O 1
ATOM 2478 N N . LEU A 1 305 ? -87.522 0.911 89.971 1.00 43.00 305 LEU A N 1
ATOM 2479 C CA . LEU A 1 305 ? -87.125 1.606 88.746 1.00 43.00 305 LEU A CA 1
ATOM 2480 C C . LEU A 1 305 ? -86.283 2.815 89.156 1.00 43.00 305 LEU A C 1
ATOM 2482 O O . LEU A 1 305 ? -86.744 3.672 89.910 1.00 43.00 305 LEU A O 1
ATOM 2486 N N . ALA A 1 306 ? -85.033 2.875 88.704 1.00 44.66 306 ALA A N 1
ATOM 2487 C CA . ALA A 1 306 ? -84.195 4.042 88.930 1.00 44.66 306 ALA A CA 1
ATOM 2488 C C . ALA A 1 306 ? -84.782 5.248 88.166 1.00 44.66 306 ALA A C 1
ATOM 2490 O O . ALA A 1 306 ? -84.966 5.187 86.962 1.00 44.66 306 ALA A O 1
ATOM 2491 N N . LEU A 1 307 ? -85.123 6.306 88.909 1.00 48.97 307 LEU A N 1
ATOM 2492 C CA . LEU A 1 307 ? -85.211 7.722 88.517 1.00 48.97 307 LEU A CA 1
ATOM 2493 C C . LEU A 1 307 ? -85.694 8.027 87.080 1.00 48.97 307 LEU A C 1
ATOM 2495 O O . LEU A 1 307 ? -84.919 8.026 86.127 1.00 48.97 307 LEU A O 1
ATOM 2499 N N . GLY A 1 308 ? -86.968 8.417 86.946 1.00 56.22 308 GLY A N 1
ATOM 2500 C CA . GLY A 1 308 ? -87.464 9.058 85.726 1.00 56.22 308 GLY A CA 1
ATOM 2501 C C . GLY A 1 308 ? -86.658 10.317 85.383 1.00 56.22 308 GLY A C 1
ATOM 2502 O O . GLY A 1 308 ? -86.304 11.103 86.262 1.00 56.22 308 GLY A O 1
ATOM 2503 N N . VAL A 1 309 ? -86.355 10.502 84.101 1.00 56.72 309 VAL A N 1
ATOM 2504 C CA . VAL A 1 309 ? -85.631 11.665 83.589 1.00 56.72 309 VAL A CA 1
ATOM 2505 C C . VAL A 1 309 ? -86.659 12.714 83.192 1.00 56.72 309 VAL A C 1
ATOM 2507 O O . VAL A 1 309 ? -87.547 12.445 82.385 1.00 56.72 309 VAL A O 1
ATOM 2510 N N . CYS A 1 310 ? -86.534 13.910 83.755 1.00 64.94 310 CYS A N 1
ATOM 2511 C CA . CYS A 1 310 ? -87.279 15.080 83.312 1.00 64.94 310 CYS A CA 1
ATOM 2512 C C . CYS A 1 310 ? -86.408 15.919 82.385 1.00 64.94 310 CYS A C 1
ATOM 2514 O O . CYS A 1 310 ? -85.230 16.139 82.669 1.00 64.94 310 CYS A O 1
ATOM 2516 N N . TRP A 1 311 ? -86.983 16.409 81.296 1.00 61.22 311 TRP A N 1
ATOM 2517 C CA . TRP A 1 311 ? -86.310 17.300 80.362 1.00 61.22 311 TRP A CA 1
ATOM 2518 C C . TRP A 1 311 ? -87.222 18.453 79.968 1.00 61.22 311 TRP A C 1
ATOM 2520 O O . TRP A 1 311 ? -88.444 18.387 80.077 1.00 61.22 311 TRP A O 1
ATOM 2530 N N . GLU A 1 312 ? -86.601 19.537 79.524 1.00 68.00 312 GLU A N 1
ATOM 2531 C CA . GLU A 1 312 ? -87.286 20.733 79.059 1.00 68.00 312 GLU A CA 1
ATOM 2532 C C . GLU A 1 312 ? -87.102 20.829 77.547 1.00 68.00 312 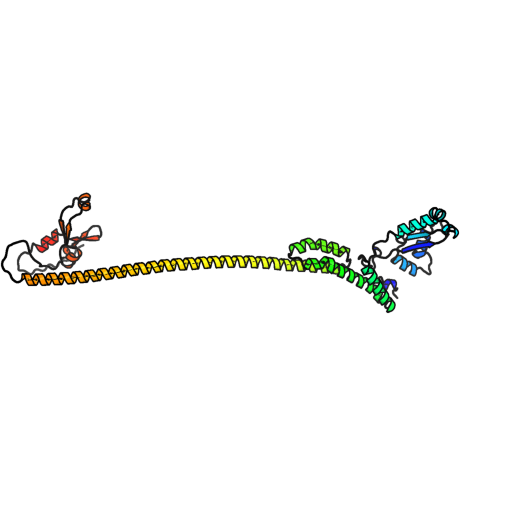GLU A C 1
ATOM 2534 O O . GLU A 1 312 ? -85.986 20.702 77.031 1.00 68.00 312 GLU A O 1
ATOM 2539 N N . TRP A 1 313 ? -88.206 20.970 76.820 1.00 73.00 313 TRP A N 1
ATOM 2540 C CA . TRP A 1 313 ? -88.162 21.004 75.364 1.00 73.00 313 TRP A CA 1
ATOM 2541 C C . TRP A 1 313 ? -87.495 22.291 74.881 1.00 73.00 313 TRP A C 1
ATOM 2543 O O . TRP A 1 313 ? -87.858 23.391 75.294 1.00 73.00 313 TRP A O 1
ATOM 2553 N N . ASN A 1 314 ? -86.522 22.154 73.979 1.00 65.69 314 ASN A N 1
ATOM 2554 C CA . ASN A 1 314 ? -85.850 23.304 73.384 1.00 65.69 314 ASN A CA 1
ATOM 2555 C C . ASN A 1 314 ? -86.706 23.966 72.287 1.00 65.69 314 ASN A C 1
ATOM 2557 O O . ASN A 1 314 ? -87.678 23.397 71.785 1.00 65.69 314 ASN A O 1
ATOM 2561 N N . GLU A 1 315 ? -86.301 25.163 71.861 1.00 70.12 315 GLU A N 1
ATOM 2562 C CA . GLU A 1 315 ? -87.037 25.950 70.859 1.00 70.12 315 GLU A CA 1
ATOM 2563 C C . GLU A 1 315 ? -87.196 25.234 69.504 1.00 70.12 315 GLU A C 1
ATOM 2565 O O . GLU A 1 315 ? -88.175 25.453 68.790 1.00 70.12 315 GLU A O 1
ATOM 2570 N N . VAL A 1 316 ? -86.295 24.304 69.165 1.00 71.38 316 VAL A N 1
ATOM 2571 C CA . VAL A 1 316 ? -86.406 23.488 67.943 1.00 71.38 316 VAL A CA 1
ATOM 2572 C C . VAL A 1 316 ? -87.568 22.496 68.045 1.00 71.38 316 VAL A C 1
ATOM 2574 O O . VAL A 1 316 ? -88.309 22.319 67.075 1.00 71.38 316 VAL A O 1
ATOM 2577 N N . ALA A 1 317 ? -87.759 21.864 69.206 1.00 67.69 317 ALA A N 1
ATOM 2578 C CA . ALA A 1 317 ? -88.880 20.958 69.452 1.00 67.69 317 ALA A CA 1
ATOM 2579 C C . ALA A 1 317 ? -90.224 21.706 69.477 1.00 67.69 317 ALA A C 1
ATOM 2581 O O . ALA A 1 317 ? -91.209 21.213 68.920 1.00 67.69 317 ALA A O 1
ATOM 2582 N N . LYS A 1 318 ? -90.235 22.934 70.007 1.00 69.44 318 LYS A N 1
ATOM 2583 C CA . LYS A 1 318 ? -91.404 23.821 69.983 1.00 69.44 318 LYS A CA 1
ATOM 2584 C C . LYS A 1 318 ? -91.807 24.200 68.561 1.00 69.44 318 LYS A C 1
ATOM 2586 O O . LYS A 1 318 ? -92.975 24.073 68.209 1.00 69.44 318 LYS A O 1
ATOM 2591 N N . GLN A 1 319 ? -90.852 24.593 67.717 1.00 68.00 319 GLN A N 1
ATOM 2592 C CA . GLN A 1 319 ? -91.139 24.986 66.333 1.00 68.00 319 GLN A CA 1
ATOM 2593 C C . GLN A 1 319 ? -91.519 23.809 65.422 1.00 68.00 319 GLN A C 1
ATOM 2595 O O . GLN A 1 319 ? -92.372 23.974 64.554 1.00 68.00 319 GLN A O 1
ATOM 2600 N N . LYS A 1 320 ? -90.907 22.627 65.590 1.00 64.94 320 LYS A N 1
ATOM 2601 C CA . LYS A 1 320 ? -91.165 21.467 64.712 1.00 64.94 320 LYS A CA 1
ATOM 2602 C C . LYS A 1 320 ? -92.326 20.579 65.146 1.00 64.94 320 LYS A C 1
ATOM 2604 O O . LYS A 1 320 ? -92.957 19.973 64.286 1.00 64.94 320 LYS A O 1
ATOM 2609 N N . PHE A 1 321 ? -92.571 20.457 66.448 1.00 64.12 321 PHE A N 1
ATOM 2610 C CA . PHE A 1 321 ? -93.522 19.482 66.995 1.00 64.12 321 PHE A CA 1
ATOM 2611 C C . PHE A 1 321 ? -94.559 20.107 67.935 1.00 64.12 321 PHE A C 1
ATOM 2613 O O . PHE A 1 321 ? -95.413 19.390 68.445 1.00 64.12 321 PHE A O 1
ATOM 2620 N N . GLY A 1 322 ? -94.504 21.423 68.174 1.00 66.38 322 GLY A N 1
ATOM 2621 C CA . GLY A 1 322 ? -95.427 22.119 69.076 1.00 66.38 322 GLY A CA 1
ATOM 2622 C C . GLY A 1 322 ? -95.229 21.788 70.559 1.00 66.38 322 GLY A C 1
ATOM 2623 O O . GLY A 1 322 ? -96.067 22.162 71.373 1.00 66.38 322 GLY A O 1
ATOM 2624 N N . LEU A 1 323 ? -94.145 21.091 70.921 1.00 71.88 323 LEU A N 1
ATOM 2625 C CA . LEU A 1 323 ? -93.868 20.659 72.292 1.00 71.88 323 LEU A CA 1
ATOM 2626 C C . LEU A 1 323 ? -93.031 21.715 73.019 1.00 71.88 323 LEU A C 1
ATOM 2628 O O . LEU A 1 323 ? -91.943 22.072 72.569 1.00 71.88 323 LEU A O 1
ATOM 2632 N N . SER A 1 324 ? -93.532 22.219 74.145 1.00 69.88 324 SER A N 1
ATOM 2633 C CA . SER A 1 324 ? -92.843 23.211 74.978 1.00 69.88 324 SER A CA 1
ATOM 2634 C C . SER A 1 324 ? -93.123 22.979 76.458 1.00 69.88 324 SER A C 1
ATOM 2636 O O . SER A 1 324 ? -94.209 22.521 76.800 1.00 69.88 324 SER A O 1
ATOM 2638 N N . GLY A 1 325 ? -92.179 23.349 77.325 1.00 75.44 325 GLY A N 1
ATOM 2639 C CA . GLY A 1 325 ? -92.260 23.120 78.772 1.00 75.44 325 GLY A CA 1
ATOM 2640 C C . GLY A 1 325 ? -91.437 21.909 79.224 1.00 75.44 325 GLY A C 1
ATOM 2641 O O . GLY A 1 325 ? -90.653 21.364 78.442 1.00 75.44 325 GLY A O 1
ATOM 2642 N N . LYS A 1 326 ? -91.593 21.515 80.495 1.00 65.69 326 LYS A N 1
ATOM 2643 C CA . LYS A 1 326 ? -90.948 20.326 81.072 1.00 65.69 326 LYS A CA 1
ATOM 2644 C C . LYS A 1 326 ? -91.854 19.109 80.978 1.00 65.69 326 LYS A C 1
ATOM 2646 O O . LYS A 1 326 ? -92.990 19.175 81.432 1.00 65.69 326 LYS A O 1
ATOM 2651 N N . ASP A 1 327 ? -91.298 18.005 80.495 1.00 63.47 327 ASP A N 1
ATOM 2652 C CA . ASP A 1 327 ? -91.900 16.674 80.560 1.00 63.47 327 ASP A CA 1
ATOM 2653 C C . ASP A 1 327 ? -90.981 15.713 81.315 1.00 63.47 327 ASP A C 1
ATOM 2655 O O . ASP A 1 327 ? -89.765 15.896 81.371 1.00 63.47 327 ASP A O 1
ATOM 2659 N N . CYS A 1 328 ? -91.567 14.665 81.890 1.00 64.62 328 CYS A N 1
ATOM 2660 C CA . CYS A 1 328 ? -90.844 13.612 82.593 1.00 64.62 328 CYS A CA 1
ATOM 2661 C C . CYS A 1 328 ? -91.227 12.242 82.042 1.00 64.62 328 CYS A C 1
ATOM 2663 O O . CYS A 1 328 ? -92.401 11.965 81.800 1.00 64.62 328 CYS A O 1
ATOM 2665 N N . GLY A 1 329 ? -90.240 11.363 81.884 1.00 66.50 329 GLY A N 1
ATOM 2666 C CA . GLY A 1 329 ? -90.451 9.997 81.422 1.00 66.50 329 GLY A CA 1
ATOM 2667 C C . GLY A 1 329 ? -89.474 9.009 82.045 1.00 66.50 329 GLY A C 1
ATOM 2668 O O . GLY A 1 329 ? -88.498 9.381 82.689 1.00 66.50 329 GLY A O 1
ATOM 2669 N N . VAL A 1 330 ? -89.733 7.722 81.842 1.00 67.56 330 VAL A N 1
ATOM 2670 C CA . VAL A 1 330 ? -88.866 6.620 82.283 1.00 67.56 330 VAL A CA 1
ATOM 2671 C C . VAL A 1 330 ? -88.235 5.925 81.081 1.00 67.56 330 VAL A C 1
ATOM 2673 O O . VAL A 1 330 ? -88.830 5.843 80.002 1.00 67.56 330 VAL A O 1
ATOM 2676 N N . ILE A 1 331 ? -87.014 5.417 81.251 1.00 68.56 331 ILE A N 1
ATOM 2677 C CA . ILE A 1 331 ? -86.274 4.768 80.167 1.00 68.56 331 ILE A CA 1
ATOM 2678 C C . ILE A 1 331 ? -86.900 3.396 79.887 1.00 68.56 331 ILE A C 1
ATOM 2680 O O . ILE A 1 331 ? -86.952 2.520 80.751 1.00 68.56 331 ILE A O 1
ATOM 2684 N N . ALA A 1 332 ? -87.350 3.175 78.648 1.00 67.94 332 ALA A N 1
ATOM 2685 C CA . ALA A 1 332 ? -88.086 1.968 78.260 1.00 67.94 332 ALA A CA 1
ATOM 2686 C C . ALA A 1 332 ? -87.333 0.654 78.543 1.00 67.94 332 ALA A C 1
ATOM 2688 O O . ALA A 1 332 ? -87.948 -0.378 78.794 1.00 67.94 332 ALA A O 1
ATOM 2689 N N . GLN A 1 333 ? -85.999 0.673 78.538 1.00 72.44 333 GLN A N 1
ATOM 2690 C CA . GLN A 1 333 ? -85.167 -0.495 78.845 1.00 72.44 333 GLN A CA 1
ATOM 2691 C C . GLN A 1 333 ? -85.211 -0.880 80.331 1.00 72.44 333 GLN A C 1
ATOM 2693 O O . GLN A 1 333 ? -85.088 -2.059 80.655 1.00 72.44 333 GLN A O 1
ATOM 2698 N N . GLU A 1 334 ? -85.408 0.089 81.224 1.00 67.25 334 GLU A N 1
ATOM 2699 C CA . GLU A 1 334 ? -85.533 -0.145 82.665 1.00 67.25 334 GLU A CA 1
ATOM 2700 C C . GLU A 1 334 ? -86.943 -0.613 83.007 1.00 67.25 334 GLU A C 1
ATOM 2702 O O . GLU A 1 334 ? -87.103 -1.618 83.699 1.00 67.25 334 GLU A O 1
ATOM 2707 N N . VAL A 1 335 ? -87.962 0.013 82.405 1.00 66.81 335 VAL A N 1
ATOM 2708 C CA . VAL A 1 335 ? -89.354 -0.448 82.524 1.00 66.81 335 VAL A CA 1
ATOM 2709 C C . VAL A 1 335 ? -89.493 -1.881 82.020 1.00 66.81 335 VAL A C 1
ATOM 2711 O O . VAL A 1 335 ? -90.128 -2.695 82.682 1.00 66.81 335 VAL A O 1
ATOM 2714 N N . LYS A 1 336 ? -88.836 -2.243 80.911 1.00 73.00 336 LYS A N 1
ATOM 2715 C CA . LYS A 1 336 ? -88.885 -3.606 80.362 1.00 73.00 336 LYS A CA 1
ATOM 2716 C C . LYS A 1 336 ? -88.342 -4.663 81.329 1.00 73.00 336 LYS A C 1
ATOM 2718 O O . LYS A 1 336 ? -88.797 -5.800 81.264 1.00 73.00 336 LYS A O 1
ATOM 2723 N N . LYS A 1 337 ? -87.389 -4.323 82.208 1.00 69.44 337 LYS A N 1
ATOM 2724 C CA . LYS A 1 337 ? -86.835 -5.275 83.190 1.00 69.44 337 LYS A CA 1
ATOM 2725 C C . LYS A 1 337 ? -87.842 -5.645 84.277 1.00 69.44 337 LYS A C 1
ATOM 2727 O O . LYS A 1 337 ? -87.811 -6.777 84.742 1.00 69.44 337 LYS A O 1
ATOM 2732 N N . LEU A 1 338 ? -88.702 -4.708 84.678 1.00 64.94 338 LEU A N 1
ATOM 2733 C CA . LEU A 1 338 ? -89.650 -4.915 85.778 1.00 64.94 338 LEU A CA 1
ATOM 2734 C C . LEU A 1 338 ? -91.076 -5.196 85.303 1.00 64.94 338 LEU A C 1
ATOM 2736 O O . LEU A 1 338 ? -91.757 -6.040 85.873 1.00 64.94 338 LEU A O 1
ATOM 2740 N N . TYR A 1 339 ? -91.506 -4.539 84.228 1.00 68.31 339 TYR A N 1
ATOM 2741 C CA . TYR A 1 339 ? -92.842 -4.659 83.649 1.00 68.31 339 TYR A CA 1
ATOM 2742 C C . TYR A 1 339 ? -92.739 -4.828 82.122 1.00 68.31 339 TYR A C 1
ATOM 2744 O O . TYR A 1 339 ? -93.049 -3.899 81.369 1.00 68.31 339 TYR A O 1
ATOM 2752 N N . PRO A 1 340 ? -92.313 -6.009 81.623 1.00 72.31 340 PRO A N 1
ATOM 2753 C CA . PRO A 1 340 ? -92.071 -6.236 80.195 1.00 72.31 340 PRO A CA 1
ATOM 2754 C C . PRO A 1 340 ? -93.290 -5.933 79.315 1.00 72.31 340 PRO A C 1
ATOM 2756 O O . PRO A 1 340 ? -93.145 -5.432 78.204 1.00 72.31 340 PRO A O 1
ATOM 2759 N N . HIS A 1 341 ? -94.494 -6.198 79.829 1.00 72.69 341 HIS A N 1
ATOM 2760 C CA . HIS A 1 341 ? -95.762 -6.000 79.121 1.00 72.69 341 HIS A CA 1
ATOM 2761 C C . HIS A 1 341 ? -96.153 -4.525 78.943 1.00 72.69 341 HIS A C 1
ATOM 2763 O O . HIS A 1 341 ? -96.994 -4.219 78.102 1.00 72.69 341 HIS A O 1
ATOM 2769 N N . ALA A 1 342 ? -95.539 -3.610 79.699 1.00 69.38 342 ALA A N 1
ATOM 2770 C CA . ALA A 1 342 ? -95.759 -2.171 79.579 1.00 69.38 342 ALA A CA 1
ATOM 2771 C C . ALA A 1 342 ? -94.807 -1.504 78.566 1.00 69.38 342 ALA A C 1
ATOM 2773 O O . ALA A 1 342 ? -94.827 -0.282 78.418 1.00 69.38 342 ALA A O 1
ATOM 2774 N N . VAL A 1 343 ? -93.976 -2.273 77.852 1.00 75.00 343 VAL A N 1
ATOM 2775 C CA . VAL A 1 343 ? -93.047 -1.763 76.833 1.00 75.00 343 VAL A CA 1
ATOM 2776 C C . VAL A 1 343 ? -93.335 -2.422 75.492 1.00 75.00 343 VAL A C 1
ATOM 2778 O O . VAL A 1 343 ? -93.386 -3.643 75.379 1.00 75.00 343 VAL A O 1
ATOM 2781 N N . THR A 1 344 ? -93.486 -1.608 74.452 1.00 73.88 344 THR A N 1
ATOM 2782 C CA . THR A 1 344 ? -93.671 -2.069 73.072 1.00 73.88 344 THR A CA 1
ATOM 2783 C C . THR A 1 344 ? -92.586 -1.498 72.163 1.00 73.88 344 THR A C 1
ATOM 2785 O O . THR A 1 344 ? -91.795 -0.650 72.572 1.00 73.88 344 THR A O 1
ATOM 2788 N N . THR A 1 345 ? -92.519 -1.974 70.924 1.00 74.62 345 THR A N 1
ATOM 2789 C CA . THR A 1 345 ? -91.565 -1.484 69.923 1.00 74.62 345 THR A CA 1
ATOM 2790 C C . THR A 1 345 ? -92.310 -0.607 68.921 1.00 74.62 345 THR A C 1
ATOM 2792 O O . THR A 1 345 ? -93.302 -1.039 68.340 1.00 74.62 345 THR A O 1
ATOM 2795 N N . ALA A 1 346 ? -91.863 0.636 68.735 1.00 71.00 346 ALA A N 1
ATOM 2796 C CA . ALA A 1 346 ? -92.450 1.559 67.763 1.00 71.00 346 ALA A CA 1
ATOM 2797 C C . ALA A 1 346 ? -91.956 1.272 66.327 1.00 71.00 346 ALA A C 1
ATOM 2799 O O . ALA A 1 346 ? -91.010 0.512 66.123 1.00 71.00 346 ALA A O 1
ATOM 2800 N N . ILE A 1 347 ? -92.548 1.942 65.326 1.00 53.25 347 ILE A N 1
ATOM 2801 C CA . ILE A 1 347 ? -92.400 1.699 63.865 1.00 53.25 347 ILE A CA 1
ATOM 2802 C C . ILE A 1 347 ? -90.962 1.922 63.313 1.00 53.25 347 ILE A C 1
ATOM 2804 O O . ILE A 1 347 ? -90.711 1.828 62.118 1.00 53.25 347 ILE A O 1
ATOM 2808 N N . LYS A 1 348 ? -89.958 2.150 64.166 1.00 53.25 348 LYS A N 1
ATOM 2809 C CA . LYS A 1 348 ? -88.533 2.237 63.786 1.00 53.25 348 LYS A CA 1
ATOM 2810 C C . LYS A 1 348 ? -87.594 1.448 64.711 1.00 53.25 348 LYS A C 1
ATOM 2812 O O . LYS A 1 348 ? -86.418 1.772 64.808 1.00 53.25 348 LYS A O 1
ATOM 2817 N N . GLY A 1 349 ? -88.108 0.439 65.418 1.00 56.62 349 GLY A N 1
ATOM 2818 C CA . GLY A 1 349 ? -87.298 -0.471 66.243 1.00 56.62 349 GLY A CA 1
ATOM 2819 C C . GLY A 1 349 ? -86.918 0.051 67.636 1.00 56.62 349 GLY A C 1
ATOM 2820 O O . GLY A 1 349 ? -86.315 -0.684 68.413 1.00 56.62 349 GLY A O 1
ATOM 2821 N N . TYR A 1 350 ? -87.291 1.286 67.989 1.00 61.28 350 TYR A N 1
ATOM 2822 C CA . TYR A 1 350 ? -87.071 1.841 69.328 1.00 61.28 350 TYR A CA 1
ATOM 2823 C C . TYR A 1 350 ? -88.128 1.346 70.325 1.00 61.28 350 TYR A C 1
ATOM 2825 O O . TYR A 1 350 ? -89.317 1.271 70.002 1.00 61.28 350 TYR A O 1
ATOM 2833 N N . LEU A 1 351 ? -87.693 1.038 71.551 1.00 68.62 351 LEU A N 1
ATO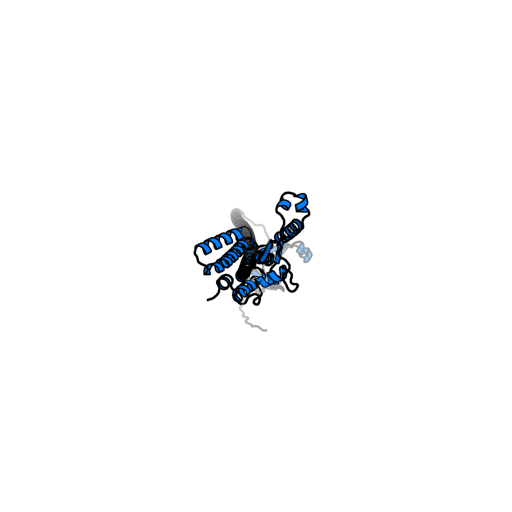M 2834 C CA . LEU A 1 351 ? -88.580 0.671 72.656 1.00 68.62 351 LEU A CA 1
ATOM 2835 C C . LEU A 1 351 ? -89.325 1.910 73.167 1.00 68.62 351 LEU A C 1
ATOM 2837 O O . LEU A 1 351 ? -88.712 2.946 73.414 1.00 68.62 351 LEU A O 1
ATOM 2841 N N . THR A 1 352 ? -90.635 1.788 73.360 1.00 70.62 352 THR A N 1
ATOM 2842 C CA . THR A 1 352 ? -91.499 2.839 73.905 1.00 70.62 352 THR A CA 1
ATOM 2843 C C . THR A 1 352 ? -92.362 2.294 75.038 1.00 70.62 352 THR A C 1
ATOM 2845 O O . THR A 1 352 ? -92.778 1.132 75.019 1.00 70.62 352 THR A O 1
ATOM 2848 N N . VAL A 1 353 ? -92.620 3.127 76.043 1.00 69.25 353 VAL A N 1
ATOM 2849 C CA . VAL A 1 353 ? -93.409 2.764 77.225 1.00 69.25 353 VAL A CA 1
ATOM 2850 C C . VAL A 1 353 ? -94.885 3.064 76.970 1.00 69.25 353 VAL A C 1
ATOM 2852 O O . VAL A 1 353 ? -95.256 4.173 76.592 1.00 69.25 353 VAL A O 1
ATOM 2855 N N . ARG A 1 354 ? -95.742 2.072 77.207 1.00 74.00 354 ARG A N 1
ATOM 2856 C CA . ARG A 1 354 ? -97.204 2.190 77.215 1.00 74.00 354 ARG A CA 1
ATOM 2857 C C . ARG A 1 354 ? -97.654 2.727 78.576 1.00 74.00 354 ARG A C 1
ATOM 2859 O O . ARG A 1 354 ? -98.009 1.960 79.470 1.00 74.00 354 ARG A O 1
ATOM 2866 N N . TYR A 1 355 ? -97.601 4.049 78.749 1.00 64.94 355 TYR A N 1
ATOM 2867 C CA 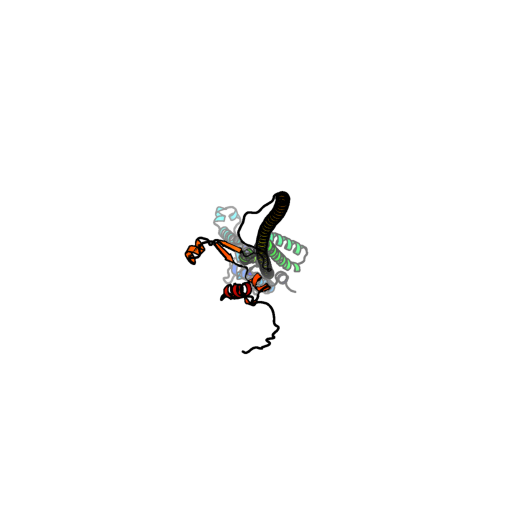. TYR A 1 355 ? -97.965 4.709 80.013 1.00 64.94 355 TYR A CA 1
ATOM 2868 C C . TYR A 1 355 ? -99.428 4.464 80.428 1.00 64.94 355 TYR A C 1
ATOM 2870 O O . TYR A 1 355 ? -99.721 4.403 81.619 1.00 64.94 355 TYR A O 1
ATOM 2878 N N . ASP A 1 356 ? -100.330 4.231 79.469 1.00 65.56 356 ASP A N 1
ATOM 2879 C CA . ASP A 1 356 ? -101.718 3.807 79.703 1.00 65.56 356 ASP A CA 1
ATOM 2880 C C . ASP A 1 356 ? -101.807 2.466 80.449 1.00 65.56 356 ASP A C 1
ATOM 2882 O O . ASP A 1 356 ? -102.654 2.275 81.323 1.00 65.56 356 ASP A O 1
ATOM 2886 N N . MET A 1 357 ? -100.915 1.536 80.110 1.00 65.81 357 MET A N 1
ATOM 2887 C CA . MET A 1 357 ? -100.838 0.207 80.709 1.00 65.81 357 MET A CA 1
ATOM 2888 C C . MET A 1 357 ? -100.074 0.245 82.033 1.00 65.81 357 MET A C 1
ATOM 2890 O O . MET A 1 357 ? -100.515 -0.359 83.010 1.00 65.81 357 MET A O 1
ATOM 2894 N N . LEU A 1 358 ? -98.978 1.008 82.081 1.00 63.59 358 LEU A N 1
ATOM 2895 C CA . LEU A 1 358 ? -98.170 1.190 83.284 1.00 63.59 358 LEU A CA 1
ATOM 2896 C C . LEU A 1 358 ? -98.993 1.828 84.417 1.00 63.59 358 LEU A C 1
ATOM 2898 O O . LEU A 1 358 ? -98.982 1.319 85.534 1.00 63.59 358 LEU A O 1
ATOM 2902 N N . ASN A 1 359 ? -99.799 2.855 84.122 1.00 61.12 359 ASN A N 1
ATOM 2903 C CA . ASN A 1 359 ? -100.678 3.474 85.120 1.00 61.12 359 ASN A CA 1
ATOM 2904 C C . ASN A 1 359 ? -101.772 2.522 85.628 1.00 61.12 359 ASN A C 1
ATOM 2906 O O . ASN A 1 359 ? -102.064 2.528 86.821 1.00 61.12 359 ASN A O 1
ATOM 2910 N N . LYS A 1 360 ? -102.349 1.669 84.767 1.00 62.66 360 LYS A N 1
ATOM 2911 C CA . LYS A 1 360 ? -103.335 0.656 85.199 1.00 62.66 360 LYS A CA 1
ATOM 2912 C C . LYS A 1 360 ? -102.725 -0.383 86.141 1.00 62.66 360 LYS A C 1
ATOM 2914 O O . LYS A 1 360 ? -103.391 -0.793 87.083 1.00 62.66 360 LYS A O 1
ATOM 2919 N N . MET A 1 361 ? -101.478 -0.790 85.901 1.00 62.50 361 MET A N 1
ATOM 2920 C CA . MET A 1 361 ? -100.773 -1.762 86.746 1.00 62.50 361 MET A CA 1
ATOM 2921 C C . MET A 1 361 ? -100.330 -1.166 88.089 1.00 62.50 361 MET A C 1
ATOM 2923 O O . MET A 1 361 ? -100.317 -1.877 89.088 1.00 62.50 361 MET A O 1
ATOM 2927 N N . ILE A 1 362 ? -99.988 0.127 88.123 1.00 57.62 362 ILE A N 1
ATOM 2928 C CA . ILE A 1 362 ? -99.525 0.809 89.342 1.00 57.62 362 ILE A CA 1
ATOM 2929 C C . ILE A 1 362 ? -100.694 1.230 90.250 1.00 57.62 362 ILE A C 1
ATOM 2931 O O . ILE A 1 362 ? -100.554 1.158 91.468 1.00 57.62 362 ILE A O 1
ATOM 2935 N N . TYR A 1 363 ? -101.845 1.636 89.695 1.00 50.06 363 TYR A N 1
ATOM 2936 C CA . TYR A 1 363 ? -102.921 2.270 90.476 1.00 50.06 363 TYR A CA 1
ATOM 2937 C C . TYR A 1 363 ? -104.224 1.457 90.645 1.00 50.06 363 TYR A C 1
ATOM 2939 O O . TYR A 1 363 ? -105.068 1.880 91.427 1.00 50.06 363 TYR A O 1
ATOM 2947 N N . ASN A 1 364 ? -104.401 0.289 90.004 1.00 49.84 364 ASN A N 1
ATOM 2948 C CA . ASN A 1 364 ? -105.588 -0.573 90.185 1.00 49.84 364 ASN A CA 1
ATOM 2949 C C . ASN A 1 364 ? -105.236 -1.967 90.741 1.00 49.84 364 ASN A C 1
ATOM 2951 O O . ASN A 1 364 ? -105.349 -2.970 90.037 1.00 49.84 364 ASN A O 1
ATOM 2955 N N . PHE A 1 365 ? -104.870 -2.042 92.021 1.00 38.94 365 PHE A N 1
ATOM 2956 C CA . PHE A 1 365 ? -104.915 -3.292 92.792 1.00 38.94 365 PHE A CA 1
ATOM 2957 C C . PHE A 1 365 ? -106.252 -3.382 93.554 1.00 38.94 365 PHE A C 1
ATOM 2959 O O . PHE A 1 365 ? -106.458 -2.594 94.477 1.00 38.94 365 PHE A O 1
ATOM 2966 N N . PRO A 1 366 ? -107.165 -4.317 93.217 1.00 39.28 366 PRO A N 1
ATOM 2967 C CA . PRO A 1 366 ? -108.213 -4.755 94.128 1.00 39.28 366 PRO A CA 1
ATOM 2968 C C . PRO A 1 366 ? -107.628 -5.646 95.231 1.00 39.28 366 PRO A C 1
ATOM 2970 O O . PRO A 1 366 ? -106.623 -6.331 95.046 1.00 39.28 366 PRO A O 1
ATOM 2973 N N . ASP A 1 367 ? -108.301 -5.591 96.371 1.00 34.19 367 ASP A N 1
ATOM 2974 C CA . ASP A 1 367 ? -107.960 -6.159 97.669 1.00 34.19 367 ASP A CA 1
ATOM 2975 C C . ASP A 1 367 ? -107.811 -7.698 97.703 1.00 34.19 367 ASP A C 1
ATOM 2977 O O . ASP A 1 367 ? -108.185 -8.427 96.785 1.00 34.19 367 ASP A O 1
ATOM 2981 N N . LYS A 1 368 ? -107.246 -8.169 98.816 1.00 37.47 368 LYS A N 1
ATOM 2982 C CA . LYS A 1 368 ? -106.847 -9.547 99.146 1.00 37.47 368 LYS A CA 1
ATOM 2983 C C . LYS A 1 368 ? -107.905 -10.639 98.877 1.00 37.47 368 LYS A C 1
ATOM 2985 O O . LYS A 1 368 ? -109.097 -10.433 99.063 1.00 37.47 368 LYS A O 1
ATOM 2990 N N . ASN A 1 369 ? -107.383 -11.856 98.666 1.00 32.59 369 ASN A N 1
ATOM 2991 C CA . ASN A 1 369 ? -108.036 -13.180 98.690 1.00 32.59 369 ASN A CA 1
ATOM 2992 C C . ASN A 1 369 ? -108.754 -13.641 97.410 1.00 32.59 369 ASN A C 1
ATOM 2994 O O . ASN A 1 369 ? -109.958 -13.485 97.278 1.00 32.59 369 ASN A O 1
ATOM 2998 N N . HIS A 1 370 ? -108.040 -14.357 96.540 1.00 30.47 370 HIS A N 1
ATOM 2999 C CA . HIS A 1 370 ? -108.272 -15.786 96.271 1.00 30.47 370 HIS A CA 1
ATOM 3000 C C . HIS A 1 370 ? -107.344 -16.263 95.146 1.00 30.47 370 HIS A C 1
ATOM 3002 O O . HIS A 1 370 ? -107.130 -15.567 94.158 1.00 30.47 370 HIS A O 1
ATOM 3008 N N . HIS A 1 371 ? -106.814 -17.478 95.305 1.00 39.25 371 HIS A N 1
ATOM 3009 C CA . HIS A 1 371 ? -106.351 -18.317 94.201 1.00 39.25 371 HIS A CA 1
ATOM 3010 C C . HIS A 1 371 ? -107.350 -18.288 93.045 1.00 39.25 371 HIS A C 1
ATOM 3012 O O . HIS A 1 371 ? -108.538 -18.439 93.309 1.00 39.25 371 HIS A O 1
ATOM 3018 N N . LEU A 1 372 ? -106.864 -18.209 91.807 1.00 31.67 372 LEU A N 1
ATOM 3019 C CA . LEU A 1 372 ? -107.400 -18.981 90.686 1.00 31.67 372 LEU A CA 1
ATOM 3020 C C . LEU A 1 372 ? -106.418 -18.939 89.512 1.00 31.67 372 LEU A C 1
ATOM 3022 O O . LEU A 1 372 ? -106.047 -17.878 89.012 1.00 31.67 372 LEU A O 1
ATOM 3026 N N . ASP A 1 373 ? -106.005 -20.142 89.124 1.00 35.81 373 ASP A N 1
ATOM 3027 C CA . ASP A 1 373 ? -105.460 -20.493 87.822 1.00 35.81 373 ASP A CA 1
ATOM 3028 C C . ASP A 1 373 ? -106.184 -19.783 86.682 1.00 35.81 373 ASP A C 1
ATOM 3030 O O . ASP A 1 373 ? -107.409 -19.805 86.637 1.00 35.81 373 ASP A O 1
ATOM 3034 N N . TYR A 1 374 ? -105.421 -19.331 85.687 1.00 31.41 374 TYR A N 1
ATOM 3035 C CA . TYR A 1 374 ? -105.812 -19.520 84.293 1.00 31.41 374 TYR A CA 1
ATOM 3036 C C . TYR A 1 374 ? -104.575 -19.855 83.458 1.00 31.41 374 TYR A C 1
ATOM 3038 O O . TYR A 1 374 ? -103.876 -18.998 82.924 1.00 31.41 374 TYR A O 1
ATOM 3046 N N . ASN A 1 375 ? -104.349 -21.162 83.322 1.00 29.67 375 ASN A N 1
ATOM 3047 C CA . ASN A 1 375 ? -103.980 -21.743 82.038 1.00 29.67 375 ASN A CA 1
ATOM 3048 C C . ASN A 1 375 ? -104.958 -21.222 80.974 1.00 29.67 375 ASN A C 1
ATOM 3050 O O . ASN A 1 375 ? -106.161 -21.384 81.154 1.00 29.67 375 ASN A O 1
ATOM 3054 N N . MET A 1 376 ? -104.465 -20.694 79.853 1.00 27.11 376 MET A N 1
ATOM 3055 C CA . MET A 1 376 ? -104.965 -21.108 78.539 1.00 27.11 376 MET A CA 1
ATOM 3056 C C . MET A 1 376 ? -104.050 -20.647 77.404 1.00 27.11 376 MET A C 1
ATOM 3058 O O . MET A 1 376 ? -103.618 -19.501 77.311 1.00 27.11 376 MET A O 1
ATOM 3062 N N . ASN A 1 377 ? -103.774 -21.630 76.556 1.00 27.78 377 ASN A N 1
ATOM 3063 C CA . ASN A 1 377 ? -102.964 -21.598 75.357 1.00 27.78 377 ASN A CA 1
ATOM 3064 C C . ASN A 1 377 ? -103.575 -20.764 74.218 1.00 27.78 377 ASN A C 1
ATOM 3066 O O . ASN A 1 377 ? -104.780 -20.772 73.991 1.00 27.78 377 ASN A O 1
ATOM 3070 N N . TRP A 1 378 ? -102.654 -20.149 73.477 1.00 33.38 378 TRP A N 1
ATOM 3071 C CA . TRP A 1 378 ? -102.564 -19.896 72.033 1.00 33.38 378 TRP A CA 1
ATOM 3072 C C . TRP A 1 378 ? -103.723 -20.244 71.089 1.00 33.38 378 TRP A C 1
ATOM 3074 O O . TRP A 1 378 ? -104.232 -21.360 71.071 1.00 33.38 378 TRP A O 1
ATOM 3084 N N . THR A 1 379 ? -103.961 -19.334 70.140 1.00 28.86 379 THR A N 1
ATOM 3085 C CA . THR A 1 379 ? -104.155 -19.565 68.686 1.00 28.86 379 THR A CA 1
ATOM 3086 C C . THR A 1 379 ? -104.283 -18.179 68.023 1.00 28.86 379 THR A C 1
ATOM 3088 O O . THR A 1 379 ? -104.890 -17.295 68.613 1.00 28.86 379 THR A O 1
ATOM 3091 N N . LYS A 1 380 ? -103.743 -17.859 66.846 1.00 33.06 380 LYS A N 1
ATOM 3092 C CA . LYS A 1 380 ? -102.941 -18.559 65.841 1.00 33.06 380 LYS A CA 1
ATOM 3093 C C . LYS A 1 380 ? -102.192 -17.491 65.036 1.00 33.06 380 LYS A C 1
ATOM 3095 O O . LYS A 1 380 ? -102.749 -16.374 64.938 1.00 33.06 380 LYS A O 1
#

Foldseek 3Di:
DDDLCCLQQPPFDLVQADFAEAEAEEDDDADPPPHGPLLVVLCVQAPLPPDVVCNVVSPSRCVNHPSVRYHYAYQYDDDPVCVVDVVSVCVDPNVVSVVVVVVVVVPDDQRAFSLGAGADPVLVVQLVVLVVVCVVVVPSSCNNVSSVVSLVVQLVVLCVVQQVVLLVDQALVSLVVCLVVSLVSSCNRHSPPVSSVVSSVVSVVSSVVRHVVVVVVVVVVVVVVVVVVVVVVVVVVVVVVVVVVVVVVVVVVVVVVVVVVVVVVVVVVVVVVVVVVVVVVVVVVVVPPDDDDDDDDDDDDDDQAPDWDKDADDPVCCVPPVDGGIDTGGQQVSCCVRPVVQWDADPPRDIDGNVVVVCCVVPDDDDDDDDDDDDDDDDD

Radius of gyration: 68.79 Å; chains: 1; bounding box: 145×55×166 Å